Protein AF-A0AB38YU64-F1 (afdb_monomer_lite)

Sequence (392 aa):
MGTNISGMIFKCSSDQDDIENLVHKWIKDEDSFFDQQSTIRIEFLNNNLILIHNHEIFESAKNNPKLWEKLLLNLKESKWTVFFKCVDSFESFSYIIYQNRKEIRKVIQYQGSNLYQTGQPLNCEKSWLNFTIFYERESYTDGSYKTERYEIPDLNDESNPDIQYHKYYYIIEKSLSFYHHYLARALLVEVLQYHLGFDIIDSDYNTSQSLIINCEDIPNFKRTLKQAQEGCIKAQNQLASMYLNGLDVTQNMSLALFWYEKTASQNDPEGELNLGKLYLNGLGIEKNYELGLTWIKKSVKQNYPDAYFTLAELYEKGHIVQKDIQQALIFYKKAANLRHATSAYRLGQIFELGQGVILDLKLAKRFYHQAASNFSSEAKNRLDILDQLTNK

Radius of gyration: 29.4 Å; chains: 1; bounding box: 82×38×89 Å

InterPro domains:
  IPR006597 Sel1-like repeat [PF08238] (234-268)
  IPR006597 Sel1-like repeat [PF08238] (269-304)
  IPR006597 Sel1-like repeat [PF08238] (305-339)
  IPR006597 Sel1-like repeat [PF08238] (343-373)
  IPR006597 Sel1-like repeat [SM00671] (233-268)
  IPR006597 Sel1-like repeat [SM00671] (269-304)
  IPR006597 Sel1-like repeat [SM00671] (305-340)
  IPR006597 Sel1-like repeat [SM00671] (341-376)
  IPR011990 Tetratricopeptide-like helical domain superfamily [G3DSA:1.25.40.10] (96-392)
  IPR052945 Mitotic Progression Regulator [PTHR43628] (224-374)

Organism: NCBI:txid487316

Secondary structure (DSSP, 8-state):
----EEEEEEE----HHHHHHHHHHHHHHTTTTS-TT-EEEEEEETTTEEEEE-HHHHHHHHH-HHHHHHHGGGSSS-SEEEEEEE-SSTT-EEEEEEETTEEEEEEEEETTEE---S--------TT--EEEEEEEEEEETTEEEEEEEEES-SS-TT-TTGGG--EEEEEES-TTS-SHHHHHHHHHHIIIIIT-----GGG----EEEEEEGGGS--HHHHHHHHHTT-HHHHHHHHHHHHHTSSS---HHHHHHHHHHHHHTT-HHHHHHHHHHHHHTSSS---HHHHHHHHHHHHHTT-HHHHHHHHHHHHH-SSS---HHHHHHHHHHHHHTT-HHHHHHHHHHHHHTSSS---HHHHHHHHHHHHTTT-HHHHHHHHHHHHHH--

Foldseek 3Di:
DADKWWWKKWWALDDPVLVVVLVLVVCQVVVVQDDLQWKWKWFDFPNTMITITTDSVQVCCVVCVVVQLVSCVSGDPTQKMKTWIDDPDLWWIWMWIDGNSHTDATWGTDPPDTDDDDDDDDDDDPPPAQKWKKFWAWDDDPNDTDIDIDTDPDPPPPVPPCPVRRPDMDIGHPDPDDDDVVVVVVVVCCCCVVVVPDDDDPVRPPGPDMDMDRSNVRDDQVVLVVVVVVPNLVSLQVNLVCLCPVPNHPNDNVSNLVSLVSSVVVVNLSSLQVNLVCLCVVSVHHRDLVSSVVSLVSSVVVLDLVSLQVVLVCLCVCPSHHNDNVSSLVSLVSSLVVLNLVSLQVQLVCLCVVPVHPNDNPSSLVSLVSSVVSPDPVSVVVNVVSVVVVVD

Structure (mmCIF, N/CA/C/O backbone):
data_AF-A0AB38YU64-F1
#
_entry.id   AF-A0AB38YU64-F1
#
loop_
_atom_site.group_PDB
_atom_site.id
_atom_site.type_symbol
_atom_site.label_atom_id
_atom_site.label_alt_id
_atom_site.label_comp_id
_atom_site.label_asym_id
_atom_site.label_entity_id
_atom_site.label_seq_id
_atom_site.pdbx_PDB_ins_code
_atom_site.Cartn_x
_atom_site.Cartn_y
_atom_site.Cartn_z
_atom_site.occupancy
_atom_site.B_iso_or_equiv
_atom_site.auth_seq_id
_atom_site.auth_comp_id
_atom_site.auth_asym_id
_atom_site.auth_atom_id
_atom_site.pdbx_PDB_model_num
ATOM 1 N N . MET A 1 1 ? -19.018 -20.959 19.323 1.00 29.19 1 MET A N 1
ATOM 2 C CA . MET A 1 1 ? -18.429 -19.778 19.984 1.00 29.19 1 MET A CA 1
ATOM 3 C C . MET A 1 1 ? -18.920 -18.576 19.229 1.00 29.19 1 MET A C 1
ATOM 5 O O . MET A 1 1 ? -18.861 -18.584 18.007 1.00 29.19 1 MET A O 1
ATOM 9 N N . GLY A 1 2 ? -19.537 -17.661 19.950 1.00 41.84 2 GLY A N 1
ATOM 10 C CA . GLY A 1 2 ? -20.211 -16.533 19.358 1.00 41.84 2 GLY A CA 1
ATOM 11 C C . GLY A 1 2 ? -19.256 -15.466 18.821 1.00 41.84 2 GLY A C 1
ATOM 12 O O . GLY A 1 2 ? -18.227 -15.206 19.440 1.00 41.84 2 GLY A O 1
ATOM 13 N N . THR A 1 3 ? -19.551 -14.900 17.656 1.00 48.00 3 THR A N 1
ATOM 14 C CA . THR A 1 3 ? -18.742 -13.864 17.009 1.00 48.00 3 THR A CA 1
ATOM 15 C C . THR A 1 3 ? -19.154 -12.495 17.534 1.00 48.00 3 THR A C 1
ATOM 17 O O . THR A 1 3 ? -20.130 -11.931 17.054 1.00 48.00 3 THR A O 1
ATOM 20 N N . ASN A 1 4 ? -18.380 -11.932 18.464 1.00 57.22 4 ASN A N 1
ATOM 21 C CA . ASN A 1 4 ? -18.557 -10.544 18.897 1.00 57.22 4 ASN A CA 1
ATOM 22 C C . ASN A 1 4 ? -18.478 -9.602 17.685 1.00 57.22 4 ASN A C 1
ATOM 24 O O . ASN A 1 4 ? -17.424 -9.496 17.054 1.00 57.22 4 ASN A O 1
ATOM 28 N N . ILE A 1 5 ? -19.566 -8.896 17.372 1.00 63.56 5 ILE A N 1
ATOM 29 C CA . ILE A 1 5 ? -19.592 -7.908 16.288 1.00 63.56 5 ILE A CA 1
ATOM 30 C C . ILE A 1 5 ? -19.422 -6.528 16.905 1.00 63.56 5 ILE A C 1
ATOM 32 O O . ILE A 1 5 ? -20.223 -6.085 17.728 1.00 63.56 5 ILE A O 1
ATOM 36 N N . SER A 1 6 ? -18.364 -5.832 16.516 1.00 70.88 6 SER A N 1
ATOM 37 C CA . SER A 1 6 ? -18.098 -4.477 16.989 1.00 70.88 6 SER A CA 1
ATOM 38 C C . SER A 1 6 ? -17.387 -3.672 15.925 1.00 70.88 6 SER A C 1
ATOM 40 O O . SER A 1 6 ? -16.687 -4.226 15.074 1.00 70.88 6 SER A O 1
ATOM 42 N N . GLY A 1 7 ? -17.620 -2.370 15.948 1.00 76.25 7 GLY A N 1
ATOM 43 C CA . GLY A 1 7 ? -17.198 -1.528 14.857 1.00 76.25 7 GLY A CA 1
ATOM 44 C C . GLY A 1 7 ? -17.750 -0.120 14.918 1.00 76.25 7 GLY A C 1
ATOM 45 O O . GLY A 1 7 ? -18.212 0.365 15.953 1.00 76.25 7 GLY A O 1
ATOM 46 N N . MET A 1 8 ? -17.695 0.532 13.768 1.00 82.19 8 MET A N 1
ATOM 47 C CA . MET A 1 8 ? -18.127 1.901 13.569 1.00 82.19 8 MET A CA 1
ATOM 48 C C . MET A 1 8 ? -18.889 2.019 12.252 1.00 82.19 8 MET A C 1
ATOM 50 O O . MET A 1 8 ? -18.520 1.409 11.253 1.00 82.19 8 MET A O 1
ATOM 54 N N . ILE A 1 9 ? -19.932 2.840 12.244 1.00 77.56 9 ILE A N 1
ATOM 55 C CA . ILE A 1 9 ? -20.712 3.173 11.061 1.00 77.56 9 ILE A CA 1
ATOM 56 C C . ILE A 1 9 ? -20.852 4.682 10.896 1.00 77.56 9 ILE A C 1
ATOM 58 O O . ILE A 1 9 ? -21.092 5.419 11.856 1.00 77.56 9 ILE A O 1
ATOM 62 N N . PHE A 1 10 ? -20.703 5.148 9.661 1.00 76.69 10 PHE A N 1
ATOM 63 C CA . PHE A 1 10 ? -20.861 6.553 9.304 1.00 76.69 10 PHE A CA 1
ATOM 64 C C . PHE A 1 10 ? -21.194 6.706 7.821 1.00 76.69 10 PHE A C 1
ATOM 66 O O . PHE A 1 10 ? -20.956 5.810 7.012 1.00 76.69 10 PHE A O 1
ATOM 73 N N . LYS A 1 11 ? -21.744 7.866 7.460 1.00 74.31 11 LYS A N 1
ATOM 74 C CA . LYS A 1 11 ? -21.961 8.239 6.061 1.00 74.31 11 LYS A CA 1
ATOM 75 C C . LYS A 1 11 ? -20.756 9.013 5.538 1.00 74.31 11 LYS A C 1
ATOM 77 O O . LYS A 1 11 ? -20.285 9.926 6.213 1.00 74.31 11 LYS A O 1
ATOM 82 N N . CYS A 1 12 ? -20.294 8.692 4.339 1.00 71.88 12 CYS A N 1
ATOM 83 C CA . CYS A 1 12 ? -19.238 9.422 3.659 1.00 71.88 12 CYS A CA 1
ATOM 84 C C . CYS A 1 12 ? -19.420 9.352 2.142 1.00 71.88 12 CYS A C 1
ATOM 86 O O . CYS A 1 12 ? -19.792 8.313 1.616 1.00 71.88 12 CYS A O 1
ATOM 88 N N . SER A 1 13 ? -19.148 10.462 1.464 1.00 67.31 13 SER A N 1
ATOM 89 C CA . SER A 1 13 ? -19.133 10.589 -0.001 1.00 67.31 13 SER A CA 1
ATOM 90 C C . SER A 1 13 ? -17.726 10.459 -0.599 1.00 67.31 13 SER A C 1
ATOM 92 O O . SER A 1 13 ? -17.537 10.646 -1.799 1.00 67.31 13 SER A O 1
ATOM 94 N N . SER A 1 14 ? -16.732 10.180 0.247 1.00 67.44 14 SER A N 1
ATOM 95 C CA . SER A 1 14 ? -15.345 9.950 -0.147 1.00 67.44 14 SER A CA 1
ATOM 96 C C . SER A 1 14 ? -15.166 8.641 -0.914 1.00 67.44 14 SER A C 1
ATOM 98 O O . SER A 1 14 ? -15.923 7.687 -0.728 1.00 67.44 14 SER A O 1
ATOM 100 N N . ASP A 1 15 ? -14.128 8.599 -1.747 1.00 70.69 15 ASP A N 1
ATOM 101 C CA . ASP A 1 15 ? -13.685 7.373 -2.405 1.00 70.69 15 ASP A CA 1
ATOM 102 C C . ASP A 1 15 ? -13.043 6.383 -1.414 1.00 70.69 15 ASP A C 1
ATOM 104 O O . ASP A 1 15 ? -12.833 6.674 -0.235 1.00 70.69 15 ASP A O 1
ATOM 108 N N . GLN A 1 16 ? -12.767 5.168 -1.890 1.00 72.38 16 GLN A N 1
ATOM 109 C CA . GLN A 1 16 ? -12.184 4.104 -1.072 1.00 72.38 16 GLN A CA 1
ATOM 110 C C . GLN A 1 16 ? -10.813 4.499 -0.490 1.00 72.38 16 GLN A C 1
ATOM 112 O O . GLN A 1 16 ? -10.539 4.180 0.668 1.00 72.38 16 GLN A O 1
ATOM 117 N N . ASP A 1 17 ? -9.992 5.226 -1.253 1.00 72.12 17 ASP A N 1
ATOM 118 C CA . ASP A 1 17 ? -8.641 5.633 -0.852 1.00 72.12 17 ASP A CA 1
ATOM 119 C C . ASP A 1 17 ? -8.676 6.633 0.314 1.00 72.12 17 ASP A C 1
ATOM 121 O O . ASP A 1 17 ? -7.908 6.516 1.271 1.00 72.12 17 ASP A O 1
ATOM 125 N N . ASP A 1 18 ? -9.593 7.604 0.286 1.00 75.25 18 ASP A N 1
ATOM 126 C CA . ASP A 1 18 ? -9.829 8.543 1.389 1.00 75.25 18 ASP A CA 1
ATOM 127 C C . ASP A 1 18 ? -10.182 7.804 2.698 1.00 75.25 18 ASP A C 1
ATOM 129 O O . ASP A 1 18 ? -9.729 8.184 3.783 1.00 75.25 18 ASP A O 1
ATOM 133 N N . ILE A 1 19 ? -10.987 6.742 2.607 1.00 76.75 19 ILE A N 1
ATOM 134 C CA . ILE A 1 19 ? -11.449 5.953 3.759 1.00 76.75 19 ILE A CA 1
ATOM 135 C C . ILE A 1 19 ? -10.334 5.074 4.313 1.00 76.75 19 ILE A C 1
ATOM 137 O O . ILE A 1 19 ? -10.151 5.004 5.529 1.00 76.75 19 ILE A O 1
ATOM 141 N N . GLU A 1 20 ? -9.555 4.449 3.438 1.00 79.62 20 GLU A N 1
ATOM 142 C CA . GLU A 1 20 ? -8.371 3.697 3.833 1.00 79.62 20 GLU A CA 1
ATOM 143 C C . GLU A 1 20 ? -7.352 4.608 4.540 1.00 79.62 20 GLU A C 1
ATOM 145 O O . GLU A 1 20 ? -6.915 4.313 5.655 1.00 79.62 20 GLU A O 1
ATOM 150 N N . ASN A 1 21 ? -7.050 5.774 3.964 1.00 76.81 21 ASN A N 1
ATOM 151 C CA . ASN A 1 21 ? -6.154 6.766 4.565 1.00 76.81 21 ASN A CA 1
ATOM 152 C C . ASN A 1 21 ? -6.632 7.247 5.942 1.00 76.81 21 ASN A C 1
ATOM 154 O O . ASN A 1 21 ? -5.823 7.483 6.846 1.00 76.81 21 ASN A O 1
ATOM 158 N N . LEU A 1 22 ? -7.945 7.399 6.117 1.00 79.38 22 LEU A N 1
ATOM 159 C CA . LEU A 1 22 ? -8.536 7.770 7.396 1.00 79.38 22 LEU A CA 1
ATOM 160 C C . LEU A 1 22 ? -8.311 6.690 8.461 1.00 79.38 22 LEU A C 1
ATOM 162 O O . LEU A 1 22 ? -7.905 7.018 9.577 1.00 79.38 22 LEU A O 1
ATOM 166 N N . VAL A 1 23 ? -8.529 5.420 8.113 1.00 80.75 23 VAL A N 1
ATOM 167 C CA . VAL A 1 23 ? -8.309 4.283 9.018 1.00 80.75 23 VAL A CA 1
ATOM 168 C C . VAL A 1 23 ? -6.832 4.151 9.388 1.00 80.75 23 VAL A C 1
ATOM 170 O O . VAL A 1 23 ? -6.516 4.034 10.573 1.00 80.75 23 VAL A O 1
ATOM 173 N N . HIS A 1 24 ? -5.922 4.288 8.418 1.00 78.94 24 HIS A N 1
ATOM 174 C CA . HIS A 1 24 ? -4.475 4.325 8.673 1.00 78.94 24 HIS A CA 1
ATOM 175 C C . HIS A 1 24 ? -4.099 5.417 9.677 1.00 78.94 24 HIS A C 1
ATOM 177 O O . HIS A 1 24 ? -3.314 5.188 10.599 1.00 78.94 24 HIS A O 1
ATOM 183 N N . LYS A 1 25 ? -4.685 6.611 9.536 1.00 77.06 25 LYS A N 1
ATOM 184 C CA . LYS A 1 25 ? -4.447 7.727 10.457 1.00 77.06 25 LYS A CA 1
ATOM 185 C C . LYS A 1 25 ? -4.961 7.438 11.868 1.00 77.06 25 LYS A C 1
ATOM 187 O O . LYS A 1 25 ? -4.283 7.791 12.827 1.00 77.06 25 LYS A O 1
ATOM 192 N N . TRP A 1 26 ? -6.126 6.807 12.005 1.00 80.62 26 TRP A N 1
ATOM 193 C CA . TRP A 1 26 ? -6.668 6.434 13.316 1.00 80.62 26 TRP A CA 1
ATOM 194 C C . TRP A 1 26 ? -5.781 5.437 14.042 1.00 80.62 26 TRP A C 1
ATOM 196 O O . TRP A 1 26 ? -5.443 5.662 15.199 1.00 80.62 26 TRP A O 1
ATOM 206 N N . ILE A 1 27 ? -5.342 4.389 13.348 1.00 77.50 27 ILE A N 1
ATOM 207 C CA . ILE A 1 27 ? -4.483 3.359 13.943 1.00 77.50 27 ILE A CA 1
ATOM 208 C C . ILE A 1 27 ? -3.154 3.960 14.381 1.00 77.50 27 ILE A C 1
ATOM 210 O O . ILE A 1 27 ? -2.664 3.671 15.467 1.00 77.50 27 ILE A O 1
ATOM 214 N N . LYS A 1 28 ? -2.611 4.872 13.578 1.00 74.06 28 LYS A N 1
ATOM 215 C CA . LYS A 1 28 ? -1.401 5.611 13.922 1.00 74.06 28 LYS A CA 1
ATOM 216 C C . LYS A 1 28 ? -1.563 6.487 15.169 1.00 74.06 28 LYS A C 1
ATOM 218 O O . LYS A 1 28 ? -0.682 6.498 16.026 1.00 74.06 28 LYS A O 1
ATOM 223 N N . ASP A 1 29 ? -2.667 7.224 15.271 1.00 73.38 29 ASP A N 1
ATOM 224 C CA . ASP A 1 29 ? -2.931 8.108 16.412 1.00 73.38 29 ASP A CA 1
ATOM 225 C C . ASP A 1 29 ? -3.247 7.312 17.704 1.00 73.38 29 ASP A C 1
ATOM 227 O O . ASP A 1 29 ? -3.132 7.866 18.800 1.00 73.38 29 ASP A O 1
ATOM 231 N N . GLU A 1 30 ? -3.587 6.017 17.597 1.00 73.00 30 GLU A N 1
ATOM 232 C CA . GLU A 1 30 ? -4.004 5.142 18.708 1.00 73.00 30 GLU A CA 1
ATOM 233 C C . GLU A 1 30 ? -3.296 3.778 18.753 1.00 73.00 30 GLU A C 1
ATOM 235 O O . GLU A 1 30 ? -3.863 2.781 19.195 1.00 73.00 30 GLU A O 1
ATOM 240 N N . ASP A 1 31 ? -2.023 3.743 18.366 1.00 67.19 31 ASP A N 1
ATOM 241 C CA . ASP A 1 31 ? -1.197 2.531 18.249 1.00 67.19 31 ASP A CA 1
ATOM 242 C C . ASP A 1 31 ? -1.232 1.586 19.468 1.00 67.19 31 ASP A C 1
ATOM 244 O O . ASP A 1 31 ? -1.079 0.377 19.342 1.00 67.19 31 ASP A O 1
ATOM 248 N N . SER A 1 32 ? -1.475 2.107 20.673 1.00 66.56 32 SER A N 1
ATOM 249 C CA . SER A 1 32 ? -1.574 1.285 21.884 1.00 66.56 32 SER A CA 1
ATOM 250 C C . SER A 1 32 ? -2.837 0.418 21.973 1.00 66.56 32 SER A C 1
ATOM 252 O O . SER A 1 32 ? -2.884 -0.463 22.829 1.00 66.56 32 SER A O 1
ATOM 254 N N . PHE A 1 33 ? -3.872 0.705 21.178 1.00 65.81 33 PHE A N 1
ATOM 255 C CA . PHE A 1 33 ? -5.167 0.015 21.224 1.00 65.81 33 PHE A CA 1
ATOM 256 C C . PHE A 1 33 ? -5.323 -1.080 20.170 1.00 65.81 33 PHE A C 1
ATOM 258 O O . PHE A 1 33 ? -6.145 -1.969 20.374 1.00 65.81 33 PHE A O 1
ATOM 265 N N . PHE A 1 34 ? -4.556 -1.031 19.081 1.00 69.94 34 PHE A N 1
ATOM 266 C CA . PHE A 1 34 ? -4.676 -1.988 17.986 1.00 69.94 34 PHE A CA 1
ATOM 267 C C . PHE A 1 34 ? -3.695 -3.154 18.158 1.00 69.94 34 PHE A C 1
ATOM 269 O O . PHE A 1 34 ? -2.479 -2.957 18.172 1.00 69.94 34 PHE A O 1
ATOM 276 N N . ASP A 1 35 ? -4.210 -4.378 18.284 1.00 67.25 35 ASP A N 1
ATOM 277 C CA . ASP A 1 35 ? -3.406 -5.596 18.255 1.00 67.25 35 ASP A CA 1
ATOM 278 C C . ASP A 1 35 ? -2.810 -5.782 16.853 1.00 67.25 35 ASP A C 1
ATOM 280 O O . ASP A 1 35 ? -3.415 -5.507 15.815 1.00 67.25 35 ASP A O 1
ATOM 284 N N . GLN A 1 36 ? -1.586 -6.291 16.816 1.00 60.56 36 GLN A N 1
ATOM 285 C CA . GLN A 1 36 ? -0.820 -6.518 15.600 1.00 60.56 36 GLN A CA 1
ATOM 286 C C . GLN A 1 36 ? -1.468 -7.565 14.692 1.00 60.56 36 GLN A C 1
ATOM 288 O O . GLN A 1 36 ? -1.212 -7.548 13.493 1.00 60.56 36 GLN A O 1
ATOM 293 N N . GLN A 1 37 ? -2.280 -8.464 15.255 1.00 66.81 37 GLN A N 1
ATOM 294 C CA . GLN A 1 37 ? -3.024 -9.483 14.508 1.00 66.81 37 GLN A CA 1
ATOM 295 C C . GLN A 1 37 ? -4.446 -9.040 14.142 1.00 66.81 37 GLN A C 1
ATOM 297 O O . GLN A 1 37 ? -5.177 -9.797 13.498 1.00 66.81 37 GLN A O 1
ATOM 302 N N . SER A 1 38 ? -4.855 -7.836 14.546 1.00 75.88 38 SER A N 1
ATOM 303 C CA . SER A 1 38 ? -6.195 -7.351 14.263 1.00 75.88 38 SER A CA 1
ATOM 304 C C . SER A 1 38 ? -6.370 -7.035 12.786 1.00 75.88 38 SER A C 1
ATOM 306 O O . SER A 1 38 ? -5.497 -6.496 12.102 1.00 75.88 38 SER A O 1
ATOM 308 N N . THR A 1 39 ? -7.550 -7.392 12.296 1.00 80.00 39 THR A N 1
ATOM 309 C CA . THR A 1 39 ? -7.999 -7.079 10.946 1.00 80.00 39 THR A CA 1
ATOM 310 C C . THR A 1 39 ? -9.147 -6.091 11.041 1.00 80.00 39 THR A C 1
ATOM 312 O O . THR A 1 39 ? -9.986 -6.159 11.944 1.00 80.00 39 THR A O 1
ATOM 315 N N . ILE A 1 40 ? -9.160 -5.138 10.118 1.00 82.88 40 ILE A N 1
ATOM 316 C CA . ILE A 1 40 ? -10.224 -4.158 9.976 1.00 82.88 40 ILE A CA 1
ATOM 317 C C . ILE A 1 40 ? -10.918 -4.434 8.659 1.00 82.88 40 ILE A C 1
ATOM 319 O O . ILE A 1 40 ? -10.332 -4.286 7.589 1.00 82.88 40 ILE A O 1
ATOM 323 N N . ARG A 1 41 ? -12.182 -4.839 8.735 1.00 81.69 41 ARG A N 1
ATOM 324 C CA . ARG A 1 41 ? -13.006 -5.063 7.548 1.00 81.69 41 ARG A CA 1
ATOM 325 C C . ARG A 1 41 ? -13.901 -3.855 7.323 1.00 81.69 41 ARG A C 1
ATOM 327 O O . ARG A 1 41 ? -14.679 -3.501 8.198 1.00 81.69 41 ARG A O 1
ATOM 334 N N . ILE A 1 42 ? -13.816 -3.255 6.147 1.00 82.94 42 ILE A N 1
ATOM 335 C CA . ILE A 1 42 ? -14.622 -2.112 5.721 1.00 82.94 42 ILE A CA 1
ATOM 336 C C . ILE A 1 42 ? -15.621 -2.597 4.675 1.00 82.94 42 ILE A C 1
ATOM 338 O O . ILE A 1 42 ? -15.242 -3.242 3.701 1.00 82.94 42 ILE A O 1
ATOM 342 N N . GLU A 1 43 ? -16.897 -2.293 4.862 1.00 76.75 43 GLU A N 1
ATOM 343 C CA . GLU A 1 43 ? -17.980 -2.616 3.939 1.00 76.75 43 GLU A CA 1
ATOM 344 C C . GLU A 1 43 ? -18.643 -1.333 3.449 1.00 76.75 43 GLU A C 1
ATOM 346 O O . GLU A 1 43 ? -18.968 -0.443 4.240 1.00 76.75 43 GLU A O 1
ATOM 351 N N . PHE A 1 44 ? -18.853 -1.257 2.136 1.00 74.62 44 PHE A N 1
ATOM 352 C CA . PHE A 1 44 ? -19.483 -0.117 1.482 1.00 74.62 44 PHE A CA 1
ATOM 353 C C . PHE A 1 44 ? -20.935 -0.474 1.143 1.00 74.62 44 PHE A C 1
ATOM 355 O O . PHE A 1 44 ? -21.202 -1.358 0.326 1.00 74.62 44 PHE A O 1
ATOM 362 N N . LEU A 1 45 ? -21.876 0.207 1.796 1.00 67.19 45 LEU A N 1
ATOM 363 C CA . LEU A 1 45 ? -23.321 0.034 1.656 1.00 67.19 45 LEU A CA 1
ATOM 364 C C . LEU A 1 45 ? -23.906 1.214 0.856 1.00 67.19 45 LEU A C 1
ATOM 366 O O . LEU A 1 45 ? -23.677 2.381 1.187 1.00 67.19 45 LEU A O 1
ATOM 370 N N . ASN A 1 46 ? -24.661 0.917 -0.209 1.00 61.78 46 ASN A N 1
ATOM 371 C CA . ASN A 1 46 ? -25.390 1.886 -1.047 1.00 61.78 46 ASN A CA 1
ATOM 372 C C . ASN A 1 46 ? -24.608 3.169 -1.410 1.00 61.78 46 ASN A C 1
ATOM 374 O O . ASN A 1 46 ? -25.131 4.284 -1.337 1.00 61.78 46 ASN A O 1
ATOM 378 N N . ASN A 1 47 ? -23.343 2.997 -1.809 1.00 56.03 47 ASN A N 1
ATOM 379 C CA . ASN A 1 47 ? -22.406 4.018 -2.302 1.00 56.03 47 ASN A CA 1
ATOM 380 C C . ASN A 1 47 ? -22.053 5.179 -1.357 1.00 56.03 47 ASN A C 1
ATOM 382 O O . ASN A 1 47 ? -21.290 6.038 -1.777 1.00 56.03 47 ASN A O 1
ATOM 386 N N . ASN A 1 48 ? -22.557 5.235 -0.118 1.00 69.69 48 ASN A N 1
ATOM 387 C CA . ASN A 1 48 ? -22.220 6.323 0.816 1.00 69.69 48 ASN A CA 1
ATOM 388 C C . ASN A 1 48 ? -22.223 5.927 2.302 1.00 69.69 48 ASN A C 1
ATOM 390 O O . ASN A 1 48 ? -21.890 6.753 3.149 1.00 69.69 48 ASN A O 1
ATOM 394 N N . LEU A 1 49 ? -22.664 4.724 2.669 1.00 70.62 49 LEU A N 1
ATOM 395 C CA . LEU A 1 49 ? -22.677 4.270 4.058 1.00 70.62 49 LEU A CA 1
ATOM 396 C C . LEU A 1 49 ? -21.517 3.297 4.262 1.00 70.62 49 LEU A C 1
ATOM 398 O O . LEU A 1 49 ? -21.353 2.354 3.494 1.00 70.62 49 LEU A O 1
ATOM 402 N N . ILE A 1 50 ? -20.698 3.542 5.278 1.00 76.56 50 ILE A N 1
ATOM 403 C CA . ILE A 1 50 ? -19.465 2.795 5.515 1.00 76.56 50 ILE A CA 1
ATOM 404 C C . ILE A 1 50 ? -19.568 2.110 6.861 1.00 76.56 50 ILE A C 1
ATOM 406 O O . ILE A 1 50 ? -19.799 2.765 7.879 1.00 76.56 50 ILE A O 1
ATOM 410 N N . LEU A 1 51 ? -19.375 0.795 6.852 1.00 74.88 51 LEU A N 1
ATOM 411 C CA . LEU A 1 51 ? -19.354 -0.041 8.039 1.00 74.88 51 LEU A CA 1
ATOM 412 C C . LEU A 1 51 ? -17.946 -0.597 8.239 1.00 74.88 51 LEU A C 1
ATOM 414 O O . LEU A 1 51 ? -17.426 -1.309 7.389 1.00 74.88 51 LEU A O 1
ATOM 418 N N . ILE A 1 52 ? -17.329 -0.271 9.366 1.00 79.12 52 ILE A N 1
ATOM 419 C CA . ILE A 1 52 ? -15.995 -0.732 9.738 1.00 79.12 52 ILE A CA 1
ATOM 420 C C . ILE A 1 52 ? -16.131 -1.713 10.892 1.00 79.12 52 ILE A C 1
ATOM 422 O O . ILE A 1 52 ? -16.547 -1.328 11.978 1.00 79.12 52 ILE A O 1
ATOM 426 N N . HIS A 1 53 ? -15.757 -2.966 10.670 1.00 78.38 53 HIS A N 1
ATOM 427 C CA . HIS A 1 53 ? -15.731 -4.027 11.669 1.00 78.38 53 HIS A CA 1
ATOM 428 C C . HIS A 1 53 ? -14.336 -4.114 12.284 1.00 78.38 53 HIS A C 1
ATOM 430 O O . HIS A 1 53 ? -13.393 -4.559 11.627 1.00 78.38 53 HIS A O 1
ATOM 436 N N . ASN A 1 54 ? -14.214 -3.680 13.537 1.00 81.75 54 ASN A N 1
ATOM 437 C CA . ASN A 1 54 ? -13.032 -3.861 14.372 1.00 81.75 54 ASN A CA 1
ATOM 438 C C . ASN A 1 54 ? -13.386 -3.553 15.838 1.00 81.75 54 ASN A C 1
ATOM 440 O O . ASN A 1 54 ? -13.997 -2.527 16.150 1.00 81.75 54 ASN A O 1
ATOM 444 N N . HIS A 1 55 ? -12.993 -4.451 16.740 1.00 78.69 55 HIS A N 1
ATOM 445 C CA . HIS A 1 55 ? -13.328 -4.339 18.157 1.00 78.69 55 HIS A CA 1
ATOM 446 C C . HIS A 1 55 ? -12.601 -3.194 18.869 1.00 78.69 55 HIS A C 1
ATOM 448 O O . HIS A 1 55 ? -13.171 -2.524 19.734 1.00 78.69 55 HIS A O 1
ATOM 454 N N . GLU A 1 56 ? -11.359 -2.948 18.478 1.00 82.12 56 GLU A N 1
ATOM 455 C CA . GLU A 1 56 ? -10.462 -1.993 19.124 1.00 82.12 56 GLU A CA 1
ATOM 456 C C . GLU A 1 56 ? -10.875 -0.556 18.830 1.00 82.12 56 GLU A C 1
ATOM 458 O O . GLU A 1 56 ? -10.808 0.274 19.727 1.00 82.12 56 GLU A O 1
ATOM 463 N N . ILE A 1 57 ? -11.416 -0.279 17.638 1.00 81.81 57 ILE A N 1
ATOM 464 C CA . ILE A 1 57 ? -12.036 1.011 17.299 1.00 81.81 57 ILE A CA 1
ATOM 465 C C . ILE A 1 57 ? -13.131 1.366 18.309 1.00 81.81 57 ILE A C 1
ATOM 467 O O . ILE A 1 57 ? -13.187 2.494 18.798 1.00 81.81 57 ILE A O 1
ATOM 471 N N . PHE A 1 58 ? -14.000 0.408 18.650 1.00 79.69 58 PHE A N 1
ATOM 472 C CA . PHE A 1 58 ? -15.067 0.649 19.617 1.00 79.69 58 PHE A CA 1
ATOM 473 C C . PHE A 1 58 ? -14.518 0.906 21.026 1.00 79.69 58 PHE A C 1
ATOM 475 O O . PHE A 1 58 ? -14.904 1.884 21.671 1.00 79.69 58 PHE A O 1
ATOM 482 N N . GLU A 1 59 ? -13.633 0.034 21.523 1.00 79.69 59 GLU A N 1
ATOM 483 C CA . GLU A 1 59 ? -13.059 0.201 22.866 1.00 79.69 59 GLU A CA 1
ATOM 484 C C . GLU A 1 59 ? -12.230 1.482 22.960 1.00 79.69 59 GLU A C 1
ATOM 486 O O . GLU A 1 59 ? -12.265 2.175 23.975 1.00 79.69 59 GLU A O 1
ATOM 491 N N . SER A 1 60 ? -11.549 1.848 21.883 1.00 83.81 60 SER A N 1
ATOM 492 C CA . SER A 1 60 ? -10.837 3.104 21.787 1.00 83.81 60 SER A CA 1
ATOM 493 C C . SER A 1 60 ? -11.781 4.313 21.882 1.00 83.81 60 SER A C 1
ATOM 495 O O . SER A 1 60 ? -11.605 5.167 22.756 1.00 83.81 60 SER A O 1
ATOM 497 N N . ALA A 1 61 ? -12.843 4.358 21.069 1.00 80.62 61 ALA A N 1
ATOM 498 C CA . ALA A 1 61 ? -13.835 5.438 21.104 1.00 80.62 61 ALA A CA 1
ATOM 499 C C . ALA A 1 61 ? -14.491 5.594 22.475 1.00 80.62 61 ALA A C 1
ATOM 501 O O . ALA A 1 61 ? -14.718 6.705 22.961 1.00 80.62 61 ALA A O 1
ATOM 502 N N . LYS A 1 62 ? -14.733 4.467 23.141 1.00 79.19 62 LYS A N 1
ATOM 503 C CA . LYS A 1 62 ? -15.235 4.420 24.510 1.00 79.19 62 LYS A CA 1
ATOM 504 C C . LYS A 1 62 ? -14.257 5.021 25.521 1.00 79.19 62 LYS A C 1
ATOM 506 O O . LYS A 1 62 ? -14.704 5.752 26.407 1.00 79.19 62 LYS A O 1
ATOM 511 N N . ASN A 1 63 ? -12.964 4.727 25.400 1.00 80.25 63 ASN A N 1
ATOM 512 C CA . ASN A 1 63 ? -11.946 5.135 26.370 1.00 80.25 63 ASN A CA 1
ATOM 513 C C . ASN A 1 63 ? -11.398 6.554 26.119 1.00 80.25 63 ASN A C 1
ATOM 515 O O . ASN A 1 63 ? -11.059 7.247 27.077 1.00 80.25 63 ASN A O 1
ATOM 519 N N . ASN A 1 64 ? -11.375 7.020 24.864 1.00 82.94 64 ASN A N 1
ATOM 520 C CA . ASN A 1 64 ? -10.767 8.290 24.451 1.00 82.94 64 ASN A CA 1
ATOM 521 C C . ASN A 1 64 ? -11.731 9.210 23.670 1.00 82.94 64 ASN A C 1
ATOM 523 O O . ASN A 1 64 ? -11.409 9.650 22.561 1.00 82.94 64 ASN A O 1
ATOM 527 N N . PRO A 1 65 ? -12.891 9.603 24.227 1.00 80.94 65 PRO A N 1
ATOM 528 C CA . PRO A 1 65 ? -13.914 10.309 23.458 1.00 80.94 65 PRO A CA 1
ATOM 529 C C . PRO A 1 65 ? -13.435 11.641 22.858 1.00 80.94 65 PRO A C 1
ATOM 531 O O . PRO A 1 65 ? -13.797 11.964 21.731 1.00 80.94 65 PRO A O 1
ATOM 534 N N . LYS A 1 66 ? -12.557 12.384 23.553 1.00 82.56 66 LYS A N 1
ATOM 535 C CA . LYS A 1 66 ? -11.965 13.645 23.057 1.00 82.56 66 LYS A CA 1
ATOM 536 C C . LYS A 1 66 ? -11.042 13.454 21.852 1.00 82.56 66 LYS A C 1
ATOM 538 O O . LYS A 1 66 ? -10.950 14.339 21.003 1.00 82.56 66 LYS A O 1
ATOM 543 N N . LEU A 1 67 ? -10.321 12.333 21.797 1.00 83.50 67 LEU A N 1
ATOM 544 C CA . LEU A 1 67 ? -9.476 12.016 20.649 1.00 83.50 67 LEU A CA 1
ATOM 545 C C . LEU A 1 67 ? -10.358 11.735 19.435 1.00 83.50 67 LEU A C 1
ATOM 547 O O . LEU A 1 67 ? -10.127 12.308 18.374 1.00 83.50 67 LEU A O 1
ATOM 551 N N . TRP A 1 68 ? -11.437 10.977 19.624 1.00 84.44 68 TRP A N 1
ATOM 552 C CA . TRP A 1 68 ? -12.404 10.706 18.568 1.00 84.44 68 TRP A CA 1
ATOM 553 C C . TRP A 1 68 ? -13.146 11.957 18.091 1.00 84.44 68 TRP A C 1
ATOM 555 O O . TRP A 1 68 ? -13.270 12.143 16.885 1.00 84.44 68 TRP A O 1
ATOM 565 N N . GLU A 1 69 ? -13.506 12.902 18.967 1.00 83.88 69 GLU A N 1
ATOM 566 C CA . GLU A 1 69 ? -14.013 14.220 18.530 1.00 83.88 69 GLU A CA 1
ATOM 567 C C . GLU A 1 69 ? -13.054 14.916 17.544 1.00 83.88 69 GLU A C 1
ATOM 569 O O . GLU A 1 69 ? -13.490 15.473 16.533 1.00 83.88 69 GLU A O 1
ATOM 574 N N . LYS A 1 70 ? -11.737 14.844 17.791 1.00 84.31 70 LYS A N 1
ATOM 575 C CA . LYS A 1 70 ? -10.707 15.398 16.896 1.00 84.31 70 LYS A CA 1
ATOM 576 C C . LYS A 1 70 ? -10.547 14.571 15.619 1.00 84.31 70 LYS A C 1
ATOM 578 O O . LYS A 1 70 ? -10.436 15.138 14.535 1.00 84.31 70 LYS A O 1
ATOM 583 N N . LEU A 1 71 ? -10.510 13.248 15.729 1.00 82.75 71 LEU A N 1
ATOM 584 C CA . LEU A 1 71 ? -10.319 12.337 14.601 1.00 82.75 71 LEU A CA 1
ATOM 585 C C . LEU A 1 71 ? -11.473 12.418 13.592 1.00 82.75 71 LEU A C 1
ATOM 587 O O . LEU A 1 71 ? -11.227 12.443 12.384 1.00 82.75 71 LEU A O 1
ATOM 591 N N . LEU A 1 72 ? -12.707 12.565 14.082 1.00 82.25 72 LEU A N 1
ATOM 592 C CA . LEU A 1 72 ? -13.917 12.730 13.273 1.00 82.25 72 LEU A CA 1
ATOM 593 C C . LEU A 1 72 ? -13.969 14.079 12.527 1.00 82.25 72 LEU A C 1
ATOM 595 O O . LEU A 1 72 ? -14.744 14.217 11.582 1.00 82.25 72 LEU A O 1
ATOM 599 N N . LEU A 1 73 ? -13.127 15.072 12.869 1.00 81.31 73 LEU A N 1
ATOM 600 C CA . LEU A 1 73 ? -12.986 16.303 12.067 1.00 81.31 73 LEU A CA 1
ATOM 601 C C . LEU A 1 73 ? -12.511 16.021 10.636 1.00 81.31 73 LEU A C 1
ATOM 603 O O . LEU A 1 73 ? -12.815 16.807 9.739 1.00 81.31 73 LEU A O 1
ATOM 607 N N . ASN A 1 74 ? -11.780 14.920 10.436 1.00 75.25 74 ASN A N 1
ATOM 608 C CA . ASN A 1 74 ? -11.218 14.547 9.139 1.00 75.25 74 ASN A CA 1
ATOM 609 C C . ASN A 1 74 ? -12.245 13.880 8.210 1.00 75.25 74 ASN A C 1
ATOM 611 O O . ASN A 1 74 ? -11.976 13.753 7.020 1.00 75.25 74 ASN A O 1
ATOM 615 N N . LEU A 1 75 ? -13.413 13.472 8.721 1.00 73.94 75 LEU A N 1
ATOM 616 C CA . LEU A 1 75 ? -14.477 12.913 7.891 1.00 73.94 75 LEU A CA 1
ATOM 617 C C . LEU A 1 75 ? -15.115 14.007 7.027 1.00 73.94 75 LEU A C 1
ATOM 619 O O . LEU A 1 75 ? -15.642 15.001 7.549 1.00 73.94 75 LEU A O 1
ATOM 623 N N . LYS A 1 76 ? -15.108 13.799 5.704 1.00 67.25 76 LYS A N 1
ATOM 624 C CA . LYS A 1 76 ? -15.882 14.610 4.758 1.00 67.25 76 LYS A CA 1
ATOM 625 C C . LYS A 1 76 ? -17.369 14.281 4.925 1.00 67.25 76 LYS A C 1
ATOM 627 O O . LYS A 1 76 ? -17.763 13.119 4.913 1.00 67.25 76 LYS A O 1
ATOM 632 N N . GLU A 1 77 ? -18.176 15.322 5.135 1.00 65.56 77 GLU A N 1
ATOM 633 C CA . GLU A 1 77 ? -19.654 15.311 5.124 1.00 65.56 77 GLU A CA 1
ATOM 634 C C . GLU A 1 77 ? -20.385 14.466 6.182 1.00 65.56 77 GLU A C 1
ATOM 636 O O . GLU A 1 77 ? -21.612 14.538 6.290 1.00 65.56 77 GLU A O 1
ATOM 641 N N . SER A 1 78 ? -19.668 13.729 7.029 1.00 65.69 78 SER A N 1
ATOM 642 C CA . SER A 1 78 ? -20.300 12.951 8.089 1.00 65.69 78 SER A CA 1
ATOM 643 C C . SER A 1 78 ? -20.789 13.851 9.226 1.00 65.69 78 SER A C 1
ATOM 645 O O . SER A 1 78 ? -20.027 14.285 10.095 1.00 65.69 78 SER A O 1
ATOM 647 N N . LYS A 1 79 ? -22.096 14.132 9.239 1.00 68.00 79 LYS A N 1
ATOM 648 C CA . LYS A 1 79 ? -22.770 14.765 10.383 1.00 68.00 79 LYS A CA 1
ATOM 649 C C . LYS A 1 79 ? -22.819 13.825 11.592 1.00 68.00 79 LYS A C 1
ATOM 651 O O . LYS A 1 79 ? -22.965 14.298 12.719 1.00 68.00 79 LYS A O 1
ATOM 656 N N . TRP A 1 80 ? -22.693 12.520 11.364 1.00 70.81 80 TRP A N 1
ATOM 657 C CA . TRP A 1 80 ? -22.997 11.512 12.360 1.00 70.81 80 TRP A CA 1
ATOM 658 C C . TRP A 1 80 ? -22.111 10.275 12.276 1.00 70.81 80 TRP A C 1
ATOM 660 O O . TRP A 1 80 ? -21.853 9.746 11.197 1.00 70.81 80 TRP A O 1
ATOM 670 N N . THR A 1 81 ? -21.693 9.763 13.426 1.00 77.69 81 THR A N 1
ATOM 671 C CA . THR A 1 81 ? -20.884 8.543 13.516 1.00 77.69 81 THR A CA 1
ATOM 672 C C . THR A 1 81 ? -21.325 7.725 14.713 1.00 77.69 81 THR A C 1
ATOM 674 O O . THR A 1 81 ? -21.543 8.286 15.787 1.00 77.69 81 THR A O 1
ATOM 677 N N . VAL A 1 82 ? -21.470 6.414 14.529 1.00 73.56 82 VAL A N 1
ATOM 678 C CA . VAL A 1 82 ? -21.880 5.501 15.595 1.00 73.56 82 VAL A CA 1
ATOM 679 C C . VAL A 1 82 ? -20.857 4.401 15.775 1.00 73.56 82 VAL A C 1
ATOM 681 O O . VAL A 1 82 ? -20.510 3.709 14.828 1.00 73.56 82 VAL A O 1
ATOM 684 N N . PHE A 1 83 ? -20.415 4.223 17.010 1.00 75.94 83 PHE A N 1
ATOM 685 C CA . PHE A 1 83 ? -19.584 3.107 17.442 1.00 75.94 83 PHE A CA 1
ATOM 686 C C . PHE A 1 83 ? -20.482 2.102 18.142 1.00 75.94 83 PHE A C 1
ATOM 688 O O . PHE A 1 83 ? -21.316 2.504 18.951 1.00 75.94 83 PHE A O 1
ATOM 695 N N . PHE A 1 84 ? -20.326 0.813 17.865 1.00 72.12 84 PHE A N 1
ATOM 696 C CA . PHE A 1 84 ? -21.143 -0.226 18.483 1.00 72.12 84 PHE A CA 1
ATOM 697 C C . PHE A 1 84 ? -20.329 -1.470 18.842 1.00 72.12 84 PHE A C 1
ATOM 699 O O . PHE A 1 84 ? -19.325 -1.797 18.209 1.00 72.12 84 PHE A O 1
ATOM 706 N N . LYS A 1 85 ? -20.801 -2.190 19.857 1.00 69.00 85 LYS A N 1
ATOM 707 C CA . LYS A 1 85 ? -20.329 -3.512 20.257 1.00 69.00 85 LYS A CA 1
ATOM 708 C C . LYS A 1 85 ? -21.512 -4.362 20.692 1.00 69.00 85 LYS A C 1
ATOM 710 O O . LYS A 1 85 ? -22.244 -3.994 21.609 1.00 69.00 85 LYS A O 1
ATOM 715 N N . CYS A 1 86 ? -21.635 -5.516 20.055 1.00 63.44 86 CYS A N 1
ATOM 716 C CA . CYS A 1 86 ? -22.573 -6.578 20.375 1.00 63.44 86 CYS A CA 1
ATOM 717 C C . CYS A 1 86 ? -21.762 -7.803 20.805 1.00 63.44 86 CYS A C 1
ATOM 719 O O . CYS A 1 86 ? -20.859 -8.236 20.086 1.00 63.44 86 CYS A O 1
ATOM 721 N N . VAL A 1 87 ? -22.048 -8.323 21.995 1.00 57.62 87 VAL A N 1
ATOM 722 C CA . VAL A 1 87 ? -21.419 -9.539 22.517 1.00 57.62 87 VAL A CA 1
ATOM 723 C C . VAL A 1 87 ? -22.456 -10.652 22.473 1.00 57.62 87 VAL A C 1
ATOM 725 O O . VAL A 1 87 ? -23.611 -10.416 22.814 1.00 57.62 87 VAL A O 1
ATOM 728 N N . ASP A 1 88 ? -22.039 -11.864 22.110 1.00 52.72 88 ASP A N 1
ATOM 729 C CA . ASP A 1 88 ? -22.909 -13.047 21.959 1.00 52.72 88 ASP A CA 1
ATOM 730 C C . ASP A 1 88 ? -23.446 -13.611 23.294 1.00 52.72 88 ASP A C 1
ATOM 732 O O . ASP A 1 88 ? -23.781 -14.790 23.418 1.00 52.72 88 ASP A O 1
ATOM 736 N N . SER A 1 89 ? -23.528 -12.778 24.331 1.00 49.94 89 SER A N 1
ATOM 737 C CA . SER A 1 89 ? -24.275 -13.066 25.546 1.00 49.94 89 SER A CA 1
ATOM 738 C C . SER A 1 89 ? -25.589 -12.297 25.479 1.00 49.94 89 SER A C 1
ATOM 740 O O . SER A 1 89 ? -25.599 -11.109 25.166 1.00 49.94 89 SER A O 1
ATOM 742 N N . PHE A 1 90 ? -26.694 -12.973 25.798 1.00 46.22 90 PHE A N 1
ATOM 743 C CA . PHE A 1 90 ? -28.085 -12.494 25.743 1.00 46.22 90 PHE A CA 1
ATOM 744 C C . PHE A 1 90 ? -28.385 -11.153 26.460 1.00 46.22 90 PHE A C 1
ATOM 746 O O . PHE A 1 90 ? -29.536 -10.739 26.528 1.00 46.22 90 PHE A O 1
ATOM 753 N N . GLU A 1 91 ? -27.385 -10.473 27.023 1.00 49.41 91 GLU A N 1
ATOM 754 C CA . GLU A 1 91 ? -27.553 -9.388 27.984 1.00 49.41 91 GLU A CA 1
ATOM 755 C C . GLU A 1 91 ? -26.572 -8.217 27.826 1.00 49.41 91 GLU A C 1
ATOM 757 O O . GLU A 1 91 ? -26.623 -7.317 28.663 1.00 49.41 91 GLU A O 1
ATOM 762 N N . SER A 1 92 ? -25.677 -8.179 26.824 1.00 55.50 92 SER A N 1
ATOM 763 C CA . SER A 1 92 ? -24.698 -7.078 26.729 1.00 55.50 92 SER A CA 1
ATOM 764 C C . SER A 1 92 ? -24.514 -6.490 25.330 1.00 55.50 92 SER A C 1
ATOM 766 O O . SER A 1 92 ? -24.028 -7.128 24.397 1.00 55.50 92 SER A O 1
ATOM 768 N N . PHE A 1 93 ? -24.865 -5.210 25.212 1.00 62.06 93 PHE A N 1
ATOM 769 C CA . PHE A 1 93 ? -24.574 -4.378 24.052 1.00 62.06 93 PHE A CA 1
ATOM 770 C C . PHE A 1 93 ? -24.104 -3.000 24.502 1.00 62.06 93 PHE A C 1
ATOM 772 O O . PHE A 1 93 ? -24.354 -2.547 25.620 1.00 62.06 93 PHE A O 1
ATOM 779 N N . SER A 1 94 ? -23.398 -2.309 23.622 1.00 66.06 94 SER A N 1
ATOM 780 C CA . SER A 1 94 ? -22.978 -0.941 23.889 1.00 66.06 94 SER A CA 1
ATOM 781 C C . SER A 1 94 ? -22.826 -0.159 22.599 1.00 66.06 94 SER A C 1
ATOM 783 O O . SER A 1 94 ? -22.454 -0.720 21.569 1.00 66.06 94 SER A O 1
ATOM 785 N N . TYR A 1 95 ? -23.137 1.131 22.647 1.00 70.75 95 TYR A N 1
ATOM 786 C CA . TYR A 1 95 ? -22.961 2.025 21.512 1.00 70.75 95 TYR A CA 1
ATOM 787 C C . TYR A 1 95 ? -22.681 3.463 21.943 1.00 70.75 95 TYR A C 1
ATOM 789 O O . TYR A 1 95 ? -23.005 3.878 23.057 1.00 70.75 95 TYR A O 1
ATOM 797 N N . ILE A 1 96 ? -22.081 4.232 21.039 1.00 66.94 96 ILE A N 1
ATOM 798 C CA . ILE A 1 96 ? -21.750 5.647 21.216 1.00 66.94 96 ILE A CA 1
ATOM 799 C C . ILE A 1 96 ? -22.141 6.389 19.942 1.00 66.94 96 ILE A C 1
ATOM 801 O O . ILE A 1 96 ? -21.772 5.959 18.853 1.00 66.94 96 ILE A O 1
ATOM 805 N N . ILE A 1 97 ? -22.870 7.498 20.070 1.00 71.12 97 ILE A N 1
ATOM 806 C CA . ILE A 1 97 ? -23.320 8.333 18.953 1.00 71.12 97 ILE A CA 1
ATOM 807 C C . ILE A 1 97 ? -22.635 9.692 19.029 1.00 71.12 97 ILE A C 1
ATOM 809 O O . ILE A 1 97 ? -22.740 10.407 20.030 1.00 71.12 97 ILE A O 1
ATOM 813 N N . TYR A 1 98 ? -22.006 10.068 17.923 1.00 72.44 98 TYR A N 1
ATOM 814 C CA . TYR A 1 98 ? -21.473 11.397 17.682 1.00 72.44 98 TYR A CA 1
ATOM 815 C C . TYR A 1 98 ? -22.357 12.143 16.685 1.00 72.44 98 TYR A C 1
ATOM 817 O O . TYR A 1 98 ? -22.625 11.630 15.600 1.00 72.44 98 TYR A O 1
ATOM 825 N N . GLN A 1 99 ? -22.760 13.371 17.026 1.00 75.50 99 GLN A N 1
ATOM 826 C CA . GLN A 1 99 ? -23.444 14.308 16.130 1.00 75.50 99 GLN A CA 1
ATOM 827 C C . GLN A 1 99 ? -22.640 15.595 16.022 1.00 75.50 99 GLN A C 1
ATOM 829 O O . GLN A 1 99 ? -22.224 16.159 17.032 1.00 75.50 99 GLN A O 1
ATOM 834 N N . ASN A 1 100 ? -22.435 16.092 14.801 1.00 77.75 100 ASN A N 1
ATOM 835 C CA . ASN A 1 100 ? -21.595 17.262 14.541 1.00 77.75 100 ASN A CA 1
ATOM 836 C C . ASN A 1 100 ? -20.235 17.146 15.257 1.00 77.75 100 ASN A C 1
ATOM 838 O O . ASN A 1 100 ? -19.705 18.138 15.759 1.00 77.75 100 ASN A O 1
ATOM 842 N N . ARG A 1 101 ? -19.691 15.918 15.306 1.00 81.62 101 ARG A N 1
ATOM 843 C CA . ARG A 1 101 ? -18.384 15.582 15.895 1.00 81.62 101 ARG A CA 1
ATOM 844 C C . ARG A 1 101 ? -18.299 15.771 17.413 1.00 81.62 101 ARG A C 1
ATOM 846 O O . ARG A 1 101 ? -17.203 15.883 17.947 1.00 81.62 101 ARG A O 1
ATOM 853 N N . LYS A 1 102 ? -19.441 15.787 18.099 1.00 76.88 102 LYS A N 1
ATOM 854 C CA . LYS A 1 102 ? -19.535 15.754 19.561 1.00 76.88 102 LYS A CA 1
ATOM 855 C C . LYS A 1 102 ? -20.260 14.499 19.998 1.00 76.88 102 LYS A C 1
ATOM 857 O O . LYS A 1 102 ? -21.244 14.122 19.361 1.00 76.88 102 LYS A O 1
ATOM 862 N N . GLU A 1 103 ? -19.788 13.873 21.068 1.00 74.94 103 GLU A N 1
ATOM 863 C CA . GLU A 1 103 ? -20.515 12.767 21.689 1.00 74.94 103 GLU A CA 1
ATOM 864 C C . GLU A 1 103 ? -21.854 13.302 22.210 1.00 74.94 103 GLU A C 1
ATOM 866 O O . GLU A 1 103 ? -21.886 14.257 22.986 1.00 74.94 103 GLU A O 1
ATOM 871 N N . ILE A 1 104 ? -22.960 12.713 21.761 1.00 70.31 104 ILE A N 1
ATOM 872 C CA . ILE A 1 104 ? -24.299 13.097 22.226 1.00 70.31 104 ILE A CA 1
ATOM 873 C C . ILE A 1 104 ? -25.003 11.982 22.998 1.00 70.31 104 ILE A C 1
ATOM 875 O O . ILE A 1 104 ? -25.973 12.249 23.701 1.00 70.31 104 ILE A O 1
ATOM 879 N N . ARG A 1 105 ? -24.552 10.730 22.851 1.00 69.50 105 ARG A N 1
ATOM 880 C CA . ARG A 1 105 ? -25.165 9.570 23.506 1.00 69.50 105 ARG A CA 1
ATOM 881 C C . ARG A 1 105 ? -24.143 8.454 23.675 1.00 69.50 105 ARG A C 1
ATOM 883 O O . ARG A 1 105 ? -23.401 8.153 22.745 1.00 69.50 105 ARG A O 1
ATOM 890 N N . LYS A 1 106 ? -24.160 7.800 24.835 1.00 66.50 106 LYS A N 1
ATOM 891 C CA . LYS A 1 106 ? -23.365 6.608 25.146 1.00 66.50 106 LYS A CA 1
ATOM 892 C C . LYS A 1 106 ? -24.214 5.647 25.969 1.00 66.50 106 LYS A C 1
ATOM 894 O O . LYS A 1 106 ? -24.819 6.052 26.958 1.00 66.50 106 LYS A O 1
ATOM 899 N N . VAL A 1 107 ? -24.268 4.390 25.547 1.00 63.31 107 VAL A N 1
ATOM 900 C CA . VAL A 1 107 ? -24.987 3.313 26.232 1.00 63.31 107 VAL A CA 1
ATOM 901 C C . VAL A 1 107 ? -24.032 2.151 26.436 1.00 63.31 107 VAL A C 1
ATOM 903 O O . VAL A 1 107 ? -23.375 1.706 25.496 1.00 63.31 107 VAL A O 1
ATOM 906 N N . ILE A 1 108 ? -23.942 1.676 27.677 1.00 61.44 108 ILE A N 1
ATOM 907 C CA . ILE A 1 108 ? -23.085 0.563 28.072 1.00 61.44 108 ILE A CA 1
ATOM 908 C C . ILE A 1 108 ? -23.922 -0.382 28.931 1.00 61.44 108 ILE A C 1
ATOM 910 O O . ILE A 1 108 ? -24.261 -0.041 30.063 1.00 61.44 108 ILE A O 1
ATOM 914 N N . GLN A 1 109 ? -24.235 -1.558 28.391 1.00 56.81 109 GLN A N 1
ATOM 915 C CA . GLN A 1 109 ? -24.968 -2.602 29.093 1.00 56.81 109 GLN A CA 1
ATOM 916 C C . GLN A 1 109 ? -24.043 -3.786 29.385 1.00 56.81 109 GLN A C 1
ATOM 918 O O . GLN A 1 109 ? -23.510 -4.413 28.468 1.00 56.81 109 GLN A O 1
ATOM 923 N N . TYR A 1 110 ? -23.877 -4.106 30.668 1.00 47.59 110 TYR A N 1
ATOM 924 C CA . TYR A 1 110 ? -23.211 -5.320 31.138 1.00 47.59 110 TYR A CA 1
ATOM 925 C C . TYR A 1 110 ? -24.196 -6.137 31.979 1.00 47.59 110 TYR A C 1
ATOM 927 O O . TYR A 1 110 ? -25.056 -5.554 32.640 1.00 47.59 110 TYR A O 1
ATOM 935 N N . GLN A 1 111 ? -24.063 -7.469 31.940 1.00 47.50 111 GLN A N 1
ATOM 936 C CA . GLN A 1 111 ? -24.867 -8.447 32.691 1.00 47.50 111 GLN A CA 1
ATOM 937 C C . GLN A 1 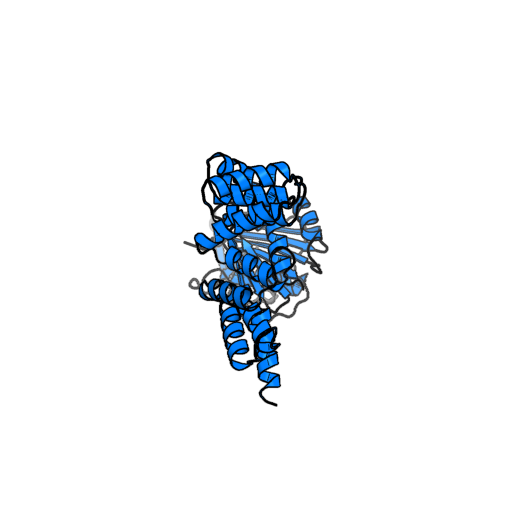111 ? -25.414 -7.874 34.010 1.00 47.50 111 GLN A C 1
ATOM 939 O O . GLN A 1 111 ? -24.656 -7.525 34.917 1.00 47.50 111 GLN A O 1
ATOM 944 N N . GLY A 1 112 ? -26.739 -7.740 34.088 1.00 42.91 112 GLY A N 1
ATOM 945 C CA . GLY A 1 112 ? -27.458 -7.359 35.305 1.00 42.91 112 GLY A CA 1
ATOM 946 C C . GLY A 1 112 ? -27.396 -5.892 35.758 1.00 42.91 112 GLY A C 1
ATOM 947 O O . GLY A 1 112 ? -27.983 -5.587 36.793 1.00 42.91 112 GLY A O 1
ATOM 948 N N . SER A 1 113 ? -26.759 -4.957 35.040 1.00 36.41 113 SER A N 1
ATOM 949 C CA . SER A 1 113 ? -26.870 -3.526 35.387 1.00 36.41 113 SER A CA 1
ATOM 950 C C . SER A 1 113 ? -26.696 -2.583 34.190 1.00 36.41 113 SER A C 1
ATOM 952 O O . SER A 1 113 ? -25.664 -2.566 33.523 1.00 36.41 113 SER A O 1
ATOM 954 N N . ASN A 1 114 ? -27.723 -1.759 33.945 1.00 37.97 114 ASN A N 1
ATOM 955 C CA . ASN A 1 114 ? -27.681 -0.627 33.019 1.00 37.97 114 ASN A CA 1
ATOM 956 C C . ASN A 1 114 ? -27.400 0.671 33.786 1.00 37.97 114 ASN A C 1
ATOM 958 O O . ASN A 1 114 ? -28.132 1.024 34.710 1.00 37.97 114 ASN A O 1
ATOM 962 N N . LEU A 1 115 ? -26.376 1.411 33.357 1.00 40.31 115 LEU A N 1
ATOM 963 C CA . LEU A 1 115 ? -26.106 2.791 33.764 1.00 40.31 115 LEU A CA 1
ATOM 964 C C . LEU A 1 115 ? -26.409 3.711 32.575 1.00 40.31 115 LEU A C 1
ATOM 966 O O . LEU A 1 115 ? -25.599 3.878 31.666 1.00 40.31 115 LEU A O 1
ATOM 970 N N . TYR A 1 116 ? -27.603 4.305 32.581 1.00 41.91 116 TYR A N 1
ATOM 971 C CA . TYR A 1 116 ? -27.917 5.479 31.768 1.00 41.91 116 TYR A CA 1
ATOM 972 C C . TYR A 1 116 ? -27.091 6.672 32.242 1.00 41.91 116 TYR A C 1
ATOM 974 O O . TYR A 1 116 ? -27.056 6.935 33.443 1.00 41.91 116 TYR A O 1
ATOM 982 N N . GLN A 1 117 ? -26.585 7.489 31.316 1.00 38.75 117 GLN A N 1
ATOM 983 C CA . GLN A 1 117 ? -26.393 8.914 31.587 1.00 38.75 117 GLN A CA 1
ATOM 984 C C . GLN A 1 117 ? -26.964 9.766 30.436 1.00 38.75 117 GLN A C 1
ATOM 986 O O . GLN A 1 117 ? -26.326 9.972 29.411 1.00 38.75 117 GLN A O 1
ATOM 991 N N . THR A 1 118 ? -28.213 10.210 30.685 1.00 38.34 118 THR A N 1
ATOM 992 C CA . THR A 1 118 ? -29.008 11.323 30.100 1.00 38.34 118 THR A CA 1
ATOM 993 C C . THR A 1 118 ? -29.437 11.197 28.625 1.00 38.34 118 THR A C 1
ATOM 995 O O . THR A 1 118 ? -28.598 11.330 27.748 1.00 38.34 118 THR A O 1
ATOM 998 N N . GLY A 1 119 ? -30.700 10.990 28.207 1.00 40.75 119 GLY A N 1
ATOM 999 C CA . GLY A 1 119 ? -32.053 11.028 28.811 1.00 40.75 119 GLY A CA 1
ATOM 1000 C C . GLY A 1 119 ? -32.964 11.821 27.843 1.00 40.75 119 GLY A C 1
ATOM 1001 O O . GLY A 1 119 ? -32.775 13.022 27.741 1.00 40.75 119 GLY A O 1
ATOM 1002 N N . GLN A 1 120 ? -33.877 11.293 27.017 1.00 40.31 120 GLN A N 1
ATOM 1003 C CA . GLN A 1 120 ? -34.716 10.085 27.009 1.00 40.31 120 GLN A CA 1
ATOM 1004 C C . GLN A 1 120 ? -34.867 9.508 25.572 1.00 40.31 120 GLN A C 1
ATOM 1006 O O . GLN A 1 120 ? -34.847 10.290 24.622 1.00 40.31 120 GLN A O 1
ATOM 1011 N N . PRO A 1 121 ? -35.106 8.192 25.391 1.00 35.75 121 PRO A N 1
ATOM 1012 C CA . PRO A 1 121 ? -35.635 7.607 24.150 1.00 35.75 121 PRO A CA 1
ATOM 1013 C C . PRO A 1 121 ? -37.113 7.170 24.284 1.00 35.75 121 PRO A C 1
ATOM 1015 O O . PRO A 1 121 ? -37.504 6.680 25.345 1.00 35.75 121 PRO A O 1
ATOM 1018 N N . LEU A 1 122 ? -37.920 7.300 23.214 1.00 35.53 122 LEU A N 1
ATOM 1019 C CA . LEU A 1 122 ? -39.308 6.809 23.169 1.00 35.53 122 LEU A CA 1
ATOM 1020 C C . LEU A 1 122 ? -39.666 6.049 21.871 1.00 35.53 122 LEU A C 1
ATOM 1022 O O . LEU A 1 122 ? -39.454 6.546 20.770 1.00 35.53 122 LEU A O 1
ATOM 1026 N N . ASN A 1 123 ? -40.257 4.875 22.123 1.00 33.81 123 ASN A N 1
ATOM 1027 C CA . ASN A 1 123 ? -41.119 3.933 21.390 1.00 33.81 123 ASN A CA 1
ATOM 1028 C C . ASN A 1 123 ? -40.869 3.510 19.926 1.00 33.81 123 ASN A C 1
ATOM 1030 O O . ASN A 1 123 ? -41.155 4.229 18.971 1.00 33.81 123 ASN A O 1
ATOM 1034 N N . CYS A 1 124 ? -40.492 2.232 19.796 1.00 37.19 124 CYS A N 1
ATOM 1035 C CA . CYS A 1 124 ? -40.332 1.463 18.566 1.00 37.19 124 CYS A CA 1
ATOM 1036 C C . CYS A 1 124 ? -41.620 0.666 18.275 1.00 37.19 124 CYS A C 1
ATOM 1038 O O . CYS A 1 124 ? -42.029 -0.162 19.095 1.00 37.19 124 CYS A O 1
ATOM 1040 N N . GLU A 1 125 ? -42.253 0.869 17.118 1.00 36.25 125 GLU A N 1
ATOM 1041 C CA . GLU A 1 125 ? -43.377 0.030 16.685 1.00 36.25 125 GLU A CA 1
ATOM 1042 C C . GLU A 1 125 ? -42.894 -1.379 16.297 1.00 36.25 125 GLU A C 1
ATOM 1044 O O . GLU A 1 125 ? -41.951 -1.570 15.532 1.00 36.25 125 GLU A O 1
ATOM 1049 N N . LYS A 1 126 ? -43.543 -2.383 16.895 1.00 42.41 126 LYS A N 1
ATOM 1050 C CA . LYS A 1 126 ? -43.037 -3.751 17.100 1.00 42.41 126 LYS A CA 1
ATOM 1051 C C . LYS A 1 126 ? -43.185 -4.727 15.932 1.00 42.41 126 LYS A C 1
ATOM 1053 O O . LYS A 1 126 ? -42.685 -5.843 16.025 1.00 42.41 126 LYS A O 1
ATOM 1058 N N . SER A 1 127 ? -43.914 -4.394 14.873 1.00 38.22 127 SER A N 1
ATOM 1059 C CA . SER A 1 127 ? -44.470 -5.441 13.995 1.00 38.22 127 SER A CA 1
ATOM 1060 C C . SER A 1 127 ? -43.447 -6.180 13.114 1.00 38.22 127 SER A C 1
ATOM 1062 O O . SER A 1 127 ? -43.772 -7.232 12.570 1.00 38.22 127 SER A O 1
ATOM 1064 N N . TRP A 1 128 ? -42.208 -5.687 13.002 1.00 37.66 128 TRP A N 1
ATOM 1065 C CA . TRP A 1 128 ? -41.156 -6.285 12.156 1.00 37.66 128 TRP A CA 1
ATOM 1066 C C . TRP A 1 128 ? -40.071 -7.018 12.954 1.00 37.66 128 TRP A C 1
ATOM 1068 O O . TRP A 1 128 ? -39.218 -7.700 12.391 1.00 37.66 128 TRP A O 1
ATOM 1078 N N . LEU A 1 129 ? -40.097 -6.872 14.276 1.00 38.44 129 LEU A N 1
ATOM 1079 C CA . LEU A 1 129 ? -39.125 -7.432 15.199 1.00 38.44 129 LEU A CA 1
ATOM 1080 C C . LEU A 1 129 ? -39.646 -8.808 15.649 1.00 38.44 129 LEU A C 1
ATOM 1082 O O . LEU A 1 129 ? -40.637 -8.893 16.368 1.00 38.44 129 LEU A O 1
ATOM 1086 N N . ASN A 1 130 ? -38.980 -9.899 15.240 1.00 45.09 130 ASN A N 1
ATOM 1087 C CA . ASN A 1 130 ? -39.293 -11.279 15.658 1.00 45.09 130 ASN A CA 1
ATOM 1088 C C . ASN A 1 130 ? -38.877 -11.553 17.121 1.00 45.09 130 ASN A C 1
ATOM 1090 O O . ASN A 1 130 ? -38.150 -12.498 17.435 1.00 45.09 130 ASN A O 1
ATOM 1094 N N . PHE A 1 131 ? -39.311 -10.681 18.022 1.00 42.56 131 PHE A N 1
ATOM 1095 C CA . PHE A 1 131 ? -38.993 -10.702 19.436 1.00 42.56 131 PHE A CA 1
ATOM 1096 C C . PHE A 1 131 ? -40.286 -10.846 20.234 1.00 42.56 131 PHE A C 1
ATOM 1098 O O . PHE A 1 131 ? -41.321 -10.264 19.910 1.00 42.56 131 PHE A O 1
ATOM 1105 N N . THR A 1 132 ? -40.222 -11.639 21.291 1.00 48.19 132 THR A N 1
ATOM 1106 C CA . THR A 1 132 ? -41.200 -11.652 22.363 1.00 48.19 132 THR A CA 1
ATOM 1107 C C . THR A 1 132 ? -40.746 -10.696 23.451 1.00 48.19 132 THR A C 1
ATOM 1109 O O . THR A 1 132 ? -39.610 -10.759 23.916 1.00 48.19 132 THR A O 1
ATOM 1112 N N . ILE A 1 133 ? -41.647 -9.833 23.904 1.00 47.75 133 ILE A N 1
ATOM 1113 C CA . ILE A 1 133 ? -41.404 -9.002 25.080 1.00 47.75 133 ILE A CA 1
ATOM 1114 C C . ILE A 1 133 ? -42.084 -9.669 26.263 1.00 47.75 133 ILE A C 1
ATOM 1116 O O . ILE A 1 133 ? -43.221 -10.103 26.136 1.00 47.75 133 ILE A O 1
ATOM 1120 N N . PHE A 1 134 ? -41.407 -9.751 27.400 1.00 53.00 134 PHE A N 1
ATOM 1121 C CA . PHE A 1 134 ? -41.961 -10.266 28.641 1.00 53.00 134 PHE A CA 1
ATOM 1122 C C . PHE A 1 134 ? -41.937 -9.195 29.731 1.00 53.00 134 PHE A C 1
ATOM 1124 O O . PHE A 1 134 ? -41.070 -8.322 29.718 1.00 53.00 134 PHE A O 1
ATOM 1131 N N . TYR A 1 135 ? -42.832 -9.296 30.706 1.00 51.88 135 TYR A N 1
ATOM 1132 C CA . TYR A 1 135 ? -42.698 -8.621 31.996 1.00 51.88 135 TYR A CA 1
ATOM 1133 C C . TYR A 1 135 ? -42.667 -9.635 33.131 1.00 51.88 135 TYR A C 1
ATOM 1135 O O . TYR A 1 135 ? -43.161 -10.756 32.995 1.00 51.88 135 TYR A O 1
ATOM 1143 N N . GLU A 1 136 ? -42.080 -9.235 34.255 1.00 49.94 136 GLU A N 1
ATOM 1144 C CA . GLU A 1 136 ? -42.106 -10.014 35.490 1.00 49.94 136 GLU A CA 1
ATOM 1145 C C . GLU A 1 136 ? -42.996 -9.339 36.531 1.00 49.94 136 GLU A C 1
ATOM 1147 O O . GLU A 1 136 ? -42.880 -8.140 36.802 1.00 49.94 136 GLU A O 1
ATOM 1152 N N . ARG A 1 137 ? -43.892 -10.137 37.113 1.00 57.78 137 ARG A N 1
ATOM 1153 C CA . ARG A 1 137 ? -44.770 -9.756 38.213 1.00 57.78 137 ARG A CA 1
ATOM 1154 C C . ARG A 1 137 ? -44.309 -10.468 39.473 1.00 57.78 137 ARG A C 1
ATOM 1156 O O . ARG A 1 137 ? -44.238 -11.694 39.507 1.00 57.78 137 ARG A O 1
ATOM 1163 N N . GLU A 1 138 ? -44.058 -9.703 40.524 1.00 51.66 138 GLU A N 1
ATOM 1164 C CA . GLU A 1 138 ? -43.847 -10.249 41.862 1.00 51.66 138 GLU A CA 1
ATOM 1165 C C . GLU A 1 138 ? -45.179 -10.271 42.604 1.00 51.66 138 GLU A C 1
ATOM 1167 O O . GLU A 1 138 ? -45.837 -9.243 42.762 1.00 51.66 138 GLU A O 1
ATOM 1172 N N . SER A 1 139 ? -45.575 -11.446 43.077 1.00 60.66 139 SER A N 1
ATOM 1173 C CA . SER A 1 139 ? -46.709 -11.609 43.978 1.00 60.66 139 SER A CA 1
ATOM 1174 C C . SER A 1 139 ? -46.216 -12.190 45.296 1.00 60.66 139 SER A C 1
ATOM 1176 O O . SER A 1 139 ? -45.391 -13.103 45.322 1.00 60.66 139 SER A O 1
ATOM 1178 N N . TYR A 1 140 ? -46.688 -11.631 46.405 1.00 55.28 140 TYR A N 1
ATOM 1179 C CA . TYR A 1 140 ? -46.370 -12.136 47.733 1.00 55.28 140 TYR A CA 1
ATOM 1180 C C . TYR A 1 140 ? -47.525 -13.014 48.205 1.00 55.28 140 TYR A C 1
ATOM 1182 O O . TYR A 1 140 ? -48.624 -12.518 48.452 1.00 55.28 140 TYR A O 1
ATOM 1190 N N . THR A 1 141 ? -47.287 -14.320 48.293 1.00 58.31 141 THR A N 1
ATOM 1191 C CA . THR A 1 141 ? -48.276 -15.307 48.747 1.00 58.31 141 THR A CA 1
ATOM 1192 C C . THR A 1 141 ? -47.594 -16.291 49.697 1.00 58.31 141 THR A C 1
ATOM 1194 O O . THR A 1 141 ? -46.439 -16.666 49.496 1.00 58.31 141 THR A O 1
ATOM 1197 N N . ASP A 1 142 ? -48.270 -16.632 50.795 1.00 53.03 142 ASP A N 1
ATOM 1198 C CA . ASP A 1 142 ? -47.802 -17.587 51.812 1.00 53.03 142 ASP A CA 1
ATOM 1199 C C . ASP A 1 142 ? -46.382 -17.336 52.355 1.00 53.03 142 ASP A C 1
ATOM 1201 O O . ASP A 1 142 ? -45.579 -18.248 52.529 1.00 53.03 142 ASP A O 1
ATOM 1205 N N . GLY A 1 143 ? -46.053 -16.072 52.641 1.00 62.44 143 GLY A N 1
ATOM 1206 C CA . GLY A 1 143 ? -44.777 -15.718 53.274 1.00 62.44 143 GLY A CA 1
ATOM 1207 C C . GLY A 1 143 ? -43.566 -15.724 52.334 1.00 62.44 143 GLY A C 1
ATOM 1208 O O . GLY A 1 143 ? -42.438 -15.576 52.802 1.00 62.44 143 GLY A O 1
ATOM 1209 N N . SER A 1 144 ? -43.782 -15.889 51.025 1.00 45.66 144 SER A N 1
ATOM 1210 C CA . SER A 1 144 ? -42.722 -15.938 50.019 1.00 45.66 144 SER A CA 1
ATOM 1211 C C . SER A 1 144 ? -43.027 -15.035 48.822 1.00 45.66 144 SER A C 1
ATOM 1213 O O . SER A 1 144 ? -44.180 -14.857 48.422 1.00 45.66 144 SER A O 1
ATOM 1215 N N . TYR A 1 145 ? -41.979 -14.434 48.256 1.00 55.84 145 TYR A N 1
ATOM 1216 C CA . TYR A 1 145 ? -42.072 -13.705 46.995 1.00 55.84 145 TYR A CA 1
ATOM 1217 C C . TYR A 1 145 ? -42.015 -14.702 45.845 1.00 55.84 145 TYR A C 1
ATOM 1219 O O . TYR A 1 145 ? -41.071 -15.486 45.743 1.00 55.84 145 TYR A O 1
ATOM 1227 N N . LYS A 1 146 ? -43.022 -14.656 44.978 1.00 57.31 146 LYS A N 1
ATOM 1228 C CA . LYS A 1 146 ? -43.087 -15.462 43.767 1.00 57.31 146 LYS A CA 1
ATOM 1229 C C . LYS A 1 146 ? -43.066 -14.540 42.556 1.00 57.31 146 LYS A C 1
ATOM 1231 O O . LYS A 1 146 ? -43.956 -13.703 42.396 1.00 57.31 146 LYS A O 1
ATOM 1236 N N . THR A 1 147 ? -42.052 -14.712 41.717 1.00 55.34 147 THR A N 1
ATOM 1237 C CA . THR A 1 147 ? -41.892 -13.974 40.462 1.00 55.34 147 THR A CA 1
ATOM 1238 C C . THR A 1 147 ? -42.422 -14.818 39.312 1.00 55.34 147 THR A C 1
ATOM 1240 O O . THR A 1 147 ? -42.026 -15.971 39.143 1.00 55.34 147 THR A O 1
ATOM 1243 N N . GLU A 1 148 ? -43.339 -14.257 38.533 1.00 56.94 148 GLU A N 1
ATOM 1244 C CA . GLU A 1 148 ? -43.963 -14.908 37.383 1.00 56.94 148 GLU A CA 1
ATOM 1245 C C . GLU A 1 148 ? -43.753 -14.048 36.132 1.00 56.94 148 GLU A C 1
ATOM 1247 O O . GLU A 1 148 ? -43.913 -12.828 36.183 1.00 56.94 148 GLU A O 1
ATOM 1252 N N . ARG A 1 149 ? -43.371 -14.679 35.014 1.00 60.34 149 ARG A N 1
ATOM 1253 C CA . ARG A 1 149 ? -43.043 -14.011 33.746 1.00 60.34 149 ARG A CA 1
ATOM 1254 C C . ARG A 1 149 ? -44.173 -14.183 32.729 1.00 60.34 149 ARG A C 1
ATOM 1256 O O . ARG A 1 149 ? -44.635 -15.302 32.521 1.00 60.34 149 ARG A O 1
ATOM 1263 N N . TYR A 1 150 ? -44.551 -13.098 32.059 1.00 58.72 150 TYR A N 1
ATOM 1264 C CA . TYR A 1 150 ? -45.691 -13.030 31.139 1.00 58.72 150 TYR A CA 1
ATOM 1265 C C . TYR A 1 150 ? -45.299 -12.359 29.815 1.00 58.72 150 TYR A C 1
ATOM 1267 O O . TYR A 1 150 ? -44.594 -11.356 29.832 1.00 58.72 150 TYR A O 1
ATOM 1275 N N . GLU A 1 151 ? -45.720 -12.913 28.672 1.00 60.62 151 GLU A N 1
ATOM 1276 C CA . GLU A 1 151 ? -45.482 -12.356 27.324 1.00 60.62 151 GLU A CA 1
ATOM 1277 C C . GLU A 1 151 ? -46.446 -11.192 27.026 1.00 60.62 151 GLU A C 1
ATOM 1279 O O . GLU A 1 151 ? -47.632 -11.271 27.333 1.00 60.62 151 GLU A O 1
ATOM 1284 N N . ILE A 1 152 ? -45.937 -10.118 26.415 1.00 54.34 152 ILE A N 1
ATOM 1285 C CA . ILE A 1 152 ? -46.667 -8.907 26.023 1.00 54.34 152 ILE A CA 1
ATOM 1286 C C . ILE A 1 152 ? -46.887 -8.914 24.505 1.00 54.34 152 ILE A C 1
ATOM 1288 O O . ILE A 1 152 ? -45.934 -8.653 23.757 1.00 54.34 152 ILE A O 1
ATOM 1292 N N . PRO A 1 153 ? -48.132 -9.115 24.040 1.00 50.28 153 PRO A N 1
ATOM 1293 C CA . PRO A 1 153 ? -48.466 -9.066 22.620 1.00 50.28 153 PRO A CA 1
ATOM 1294 C C . PRO A 1 153 ? -48.304 -7.656 22.028 1.00 50.28 153 PRO A C 1
ATOM 1296 O O . PRO A 1 153 ? -47.716 -7.503 20.961 1.00 50.28 153 PRO A O 1
ATOM 1299 N N . ASP A 1 154 ? -48.743 -6.619 22.751 1.00 51.53 154 ASP A N 1
ATOM 1300 C CA . ASP A 1 154 ? -48.700 -5.210 22.337 1.00 51.53 154 ASP A CA 1
ATOM 1301 C C . ASP A 1 154 ? -48.403 -4.300 23.551 1.00 51.53 154 ASP A C 1
ATOM 1303 O O . ASP A 1 154 ? -48.952 -4.509 24.627 1.00 51.53 154 ASP A O 1
ATOM 1307 N N . LEU A 1 155 ? -47.472 -3.342 23.411 1.00 43.09 155 LEU A N 1
ATOM 1308 C CA . LEU A 1 155 ? -47.109 -2.401 24.495 1.00 43.09 155 LEU A CA 1
ATOM 1309 C C . LEU A 1 155 ? -48.115 -1.247 24.625 1.00 43.09 155 LEU A C 1
ATOM 1311 O O . LEU A 1 155 ? -48.128 -0.593 25.664 1.00 43.09 155 LEU A O 1
ATOM 1315 N N . ASN A 1 156 ? -48.927 -1.001 23.593 1.00 42.91 156 ASN A N 1
ATOM 1316 C CA . ASN A 1 156 ? -49.898 0.094 23.559 1.00 42.91 156 ASN A CA 1
ATOM 1317 C C . ASN A 1 156 ? -51.314 -0.355 23.952 1.00 42.91 156 ASN A C 1
ATOM 1319 O O . ASN A 1 156 ? -52.252 0.436 23.875 1.00 42.91 156 ASN A O 1
ATOM 1323 N N . ASP A 1 157 ? -51.484 -1.615 24.360 1.00 49.12 157 ASP A N 1
ATOM 1324 C CA . ASP A 1 157 ? -52.765 -2.115 24.841 1.00 49.12 157 ASP A CA 1
ATOM 1325 C C . ASP A 1 157 ? -53.045 -1.587 26.255 1.00 49.12 157 ASP A C 1
ATOM 1327 O O . ASP A 1 157 ? -52.785 -2.246 27.263 1.00 49.12 157 ASP A O 1
ATOM 1331 N N . GLU A 1 158 ? -53.583 -0.368 26.324 1.00 44.78 158 GLU A N 1
ATOM 1332 C CA . GLU A 1 158 ? -54.035 0.278 27.562 1.00 44.78 158 GLU A CA 1
ATOM 1333 C C . GLU A 1 158 ? -55.146 -0.513 28.280 1.00 44.78 158 GLU A C 1
ATOM 1335 O O . GLU A 1 158 ? -55.469 -0.211 29.429 1.00 44.78 158 GLU A O 1
ATOM 1340 N N . SER A 1 159 ? -55.726 -1.536 27.634 1.00 49.06 159 SER A N 1
ATOM 1341 C CA . SER A 1 159 ? -56.695 -2.436 28.261 1.00 49.06 159 SER A CA 1
ATOM 1342 C C . SER A 1 159 ? -56.045 -3.559 29.075 1.00 49.06 159 SER A C 1
ATOM 1344 O O . SER A 1 159 ? -56.752 -4.244 29.816 1.00 49.06 159 SER A O 1
ATOM 1346 N N . ASN A 1 160 ? -54.715 -3.722 29.003 1.00 54.25 160 ASN A N 1
ATOM 1347 C CA . ASN A 1 160 ? -53.982 -4.692 29.807 1.00 54.25 160 ASN A CA 1
ATOM 1348 C C . ASN A 1 160 ? -53.948 -4.250 31.290 1.00 54.25 160 ASN A C 1
ATOM 1350 O O . ASN A 1 160 ? -53.225 -3.310 31.641 1.00 54.25 160 ASN A O 1
ATOM 1354 N N . PRO A 1 161 ? -54.688 -4.931 32.189 1.00 53.84 161 PRO A N 1
ATOM 1355 C CA . PRO A 1 161 ? -54.843 -4.511 33.584 1.00 53.84 161 PRO A CA 1
ATOM 1356 C C . PRO A 1 161 ? -53.545 -4.612 34.402 1.00 53.84 161 PRO A C 1
ATOM 1358 O O . PRO A 1 161 ? -53.467 -4.062 35.505 1.00 53.84 161 PRO A O 1
ATOM 1361 N N . ASP A 1 162 ? -52.523 -5.286 33.865 1.00 51.03 162 ASP A N 1
ATOM 1362 C CA . ASP A 1 162 ? -51.252 -5.528 34.540 1.00 51.03 162 ASP A CA 1
ATOM 1363 C C . ASP A 1 162 ? -50.210 -4.416 34.317 1.00 51.03 162 ASP A C 1
ATOM 1365 O O . ASP A 1 162 ? -49.190 -4.411 35.011 1.00 51.03 162 ASP A O 1
ATOM 1369 N N . ILE A 1 163 ? -50.486 -3.418 33.457 1.00 49.97 163 ILE A N 1
ATOM 1370 C CA . ILE A 1 163 ? -49.562 -2.304 33.147 1.00 49.97 163 ILE A CA 1
ATOM 1371 C C . ILE A 1 163 ? -49.029 -1.588 34.394 1.00 49.97 163 ILE A C 1
ATOM 1373 O O . ILE A 1 163 ? -47.850 -1.241 34.461 1.00 49.97 163 ILE A O 1
ATOM 1377 N N . GLN A 1 164 ? -49.870 -1.417 35.414 1.00 44.16 164 GLN A N 1
ATOM 1378 C CA . GLN A 1 164 ? -49.504 -0.765 36.677 1.00 44.16 164 GLN A CA 1
ATOM 1379 C C . GLN A 1 164 ? -48.571 -1.600 37.578 1.00 44.16 164 GLN A C 1
ATOM 1381 O O . GLN A 1 164 ? -48.018 -1.072 38.542 1.00 44.16 164 GLN A O 1
ATOM 1386 N N . TYR A 1 165 ? -48.389 -2.892 37.281 1.00 44.41 165 TYR A N 1
ATOM 1387 C CA . TYR A 1 165 ? -47.546 -3.828 38.035 1.00 44.41 165 TYR A CA 1
ATOM 1388 C C . TYR A 1 165 ? -46.270 -4.235 37.280 1.00 44.41 165 TYR A C 1
ATOM 1390 O O . TYR A 1 165 ? -45.466 -5.008 37.808 1.00 44.41 165 TYR A O 1
ATOM 1398 N N . HIS A 1 166 ? -46.052 -3.713 36.067 1.00 50.25 166 HIS A N 1
ATOM 1399 C CA . HIS A 1 166 ? -44.851 -3.956 35.271 1.00 50.25 166 HIS A CA 1
ATOM 1400 C C . HIS A 1 166 ? -43.626 -3.291 35.922 1.00 50.25 166 HIS A C 1
ATOM 1402 O O . HIS A 1 166 ? -43.354 -2.111 35.712 1.00 50.25 166 HIS A O 1
ATOM 1408 N N . LYS A 1 167 ? -42.861 -4.040 36.722 1.00 40.44 167 LYS A N 1
ATOM 1409 C CA . LYS A 1 167 ? -41.595 -3.542 37.291 1.00 40.44 167 LYS A CA 1
ATOM 1410 C C . LYS A 1 167 ? -40.428 -3.623 36.298 1.00 40.44 167 LYS A C 1
ATOM 1412 O O . LYS A 1 167 ? -39.563 -2.751 36.321 1.00 40.44 167 LYS A O 1
ATOM 1417 N N . TYR A 1 168 ? -40.406 -4.647 35.437 1.00 37.69 168 TYR A N 1
ATOM 1418 C CA . TYR A 1 168 ? -39.295 -4.939 34.522 1.00 37.69 168 TYR A CA 1
ATOM 1419 C C . TYR A 1 168 ? -39.801 -5.461 33.172 1.00 37.69 168 TYR A C 1
ATOM 1421 O O . TYR A 1 168 ? -40.680 -6.320 33.144 1.00 37.69 168 TYR A O 1
ATOM 1429 N N . TYR A 1 169 ? -39.218 -4.969 32.071 1.00 38.53 169 TYR A N 1
ATOM 1430 C CA . TYR A 1 169 ? -39.455 -5.457 30.708 1.00 38.53 169 TYR A CA 1
ATOM 1431 C C . TYR A 1 169 ? -38.223 -6.208 30.190 1.00 38.53 169 TYR A C 1
ATOM 1433 O O . TYR A 1 169 ? -37.09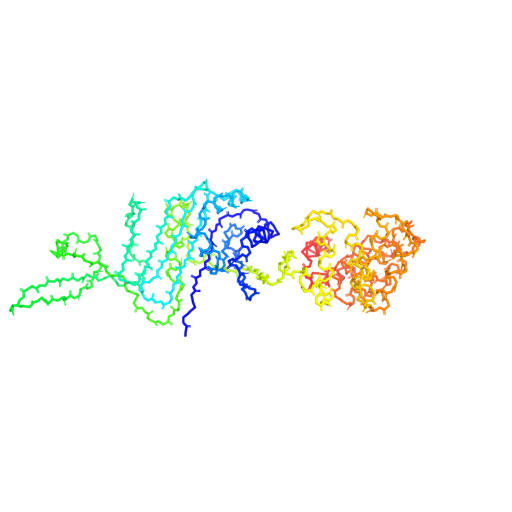6 -5.738 30.343 1.00 38.53 169 TYR A O 1
ATOM 1441 N N . TYR A 1 170 ? -38.450 -7.339 29.526 1.00 37.75 170 TYR A N 1
ATOM 1442 C CA . TYR A 1 170 ? -37.432 -8.181 28.897 1.00 37.75 170 TYR A CA 1
ATOM 1443 C C . TYR A 1 170 ? -37.761 -8.349 27.416 1.00 37.75 170 TYR A C 1
ATOM 1445 O O . TYR A 1 170 ? -38.919 -8.560 27.075 1.00 37.75 170 TYR A O 1
ATOM 1453 N N . ILE A 1 171 ? -36.766 -8.291 26.532 1.00 40.91 171 ILE A N 1
ATOM 1454 C CA . ILE A 1 171 ? -36.936 -8.526 25.090 1.00 40.91 171 ILE A CA 1
ATOM 1455 C C . ILE A 1 171 ? -36.148 -9.788 24.736 1.00 40.91 171 ILE A C 1
ATOM 1457 O O . ILE A 1 171 ? -34.943 -9.837 24.962 1.00 40.91 171 ILE A O 1
ATOM 1461 N N . ILE A 1 172 ? -36.822 -10.816 24.223 1.00 39.47 172 ILE A N 1
ATOM 1462 C CA . ILE A 1 172 ? -36.242 -12.130 23.911 1.00 39.47 172 ILE A CA 1
ATOM 1463 C C . ILE A 1 172 ? -36.571 -12.483 22.460 1.00 39.47 172 ILE A C 1
ATOM 1465 O O . ILE A 1 172 ? -37.714 -12.382 22.034 1.00 39.47 172 ILE A O 1
ATOM 1469 N N . GLU A 1 173 ? -35.584 -12.907 21.679 1.00 43.12 173 GLU A N 1
ATOM 1470 C CA . GLU A 1 173 ? -35.771 -13.303 20.278 1.00 43.12 173 GLU A CA 1
ATOM 1471 C C . GLU A 1 173 ? -36.514 -14.647 20.152 1.00 43.12 173 GLU A C 1
ATOM 1473 O O . GLU A 1 173 ? -36.210 -15.601 20.871 1.00 43.12 173 GLU A O 1
ATOM 1478 N N . LYS A 1 174 ? -37.478 -14.751 19.223 1.00 41.78 174 LYS A N 1
ATOM 1479 C CA . LYS A 1 174 ? -38.324 -15.952 19.057 1.00 41.78 174 LYS A CA 1
ATOM 1480 C C . LYS A 1 174 ? -37.604 -17.149 18.415 1.00 41.78 174 LYS A C 1
ATOM 1482 O O . LYS A 1 174 ? -38.121 -18.262 18.494 1.00 41.78 174 LYS A O 1
ATOM 1487 N N . SER A 1 175 ? -36.432 -16.977 17.788 1.00 46.41 175 SER A N 1
ATOM 1488 C CA . SER A 1 175 ? -35.720 -18.073 17.105 1.00 46.41 175 SER A CA 1
ATOM 1489 C C . SER A 1 175 ? -34.213 -18.111 17.389 1.00 46.41 175 SER A C 1
ATOM 1491 O O . SER A 1 175 ? -33.434 -17.370 16.803 1.00 46.41 175 SER A O 1
ATOM 1493 N N . LEU A 1 176 ? -33.796 -19.073 18.213 1.00 46.66 176 LEU A N 1
ATOM 1494 C CA . LEU A 1 176 ? -32.425 -19.315 18.694 1.00 46.66 176 LEU A CA 1
ATOM 1495 C C . LEU A 1 176 ? -31.420 -19.867 17.649 1.00 46.66 176 LEU A C 1
ATOM 1497 O O . LEU A 1 176 ? -30.437 -20.493 18.039 1.00 46.66 176 LEU A O 1
ATOM 1501 N N . SER A 1 177 ? -31.642 -19.716 16.335 1.00 40.88 177 SER A N 1
ATOM 1502 C CA . SER A 1 177 ? -30.874 -20.489 15.329 1.00 40.88 177 SER A CA 1
ATOM 1503 C C . SER A 1 177 ? -30.008 -19.709 14.336 1.00 40.88 177 SER A C 1
ATOM 1505 O O . SER A 1 177 ? -29.164 -20.338 13.701 1.00 40.88 177 SER A O 1
ATOM 1507 N N . PHE A 1 178 ? -30.112 -18.380 14.227 1.00 39.06 178 PHE A N 1
ATOM 1508 C CA . PHE A 1 178 ? -29.243 -17.614 13.323 1.00 39.06 178 PHE A CA 1
ATOM 1509 C C . PHE A 1 178 ? -28.678 -16.354 13.986 1.00 39.06 178 PHE A C 1
ATOM 1511 O O . PHE A 1 178 ? -29.382 -15.570 14.606 1.00 39.06 178 PHE A O 1
ATOM 1518 N N . TYR A 1 179 ? -27.357 -16.231 13.875 1.00 41.94 179 TYR A N 1
ATOM 1519 C CA . TYR A 1 179 ? -26.457 -15.363 14.627 1.00 41.94 179 TYR A CA 1
ATOM 1520 C C . TYR A 1 179 ? -26.731 -13.859 14.450 1.00 41.94 179 TYR A C 1
ATOM 1522 O O . TYR A 1 179 ? -26.835 -13.401 13.318 1.00 41.94 179 TYR A O 1
ATOM 1530 N N . HIS A 1 180 ? -26.740 -13.119 15.571 1.00 47.47 180 HIS A N 1
ATOM 1531 C CA . HIS A 1 180 ? -26.093 -11.818 15.877 1.00 47.47 180 HIS A CA 1
ATOM 1532 C C . HIS A 1 180 ? -26.236 -10.602 14.936 1.00 47.47 180 HIS A C 1
ATOM 1534 O O . HIS A 1 180 ? -25.870 -9.489 15.311 1.00 47.47 180 HIS A O 1
ATOM 1540 N N . HIS A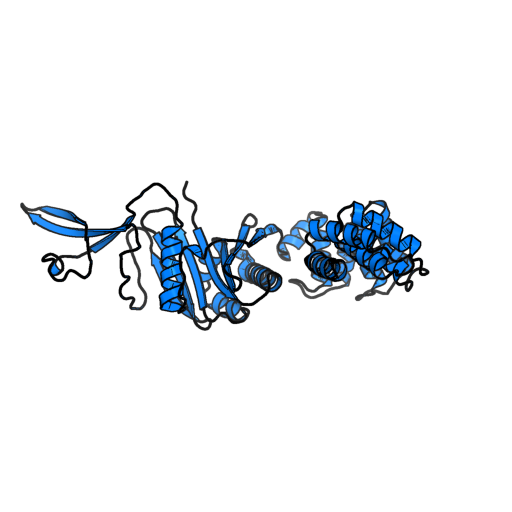 1 181 ? -26.842 -10.751 13.762 1.00 47.72 181 HIS A N 1
ATOM 1541 C CA . HIS A 1 181 ? -27.084 -9.677 12.807 1.00 47.72 181 HIS A CA 1
ATOM 1542 C C . HIS A 1 181 ? -28.284 -8.810 13.191 1.00 47.72 181 HIS A C 1
ATOM 1544 O O . HIS A 1 181 ? -28.309 -7.640 12.829 1.00 47.72 181 HIS A O 1
ATOM 1550 N N . TYR A 1 182 ? -29.255 -9.331 13.947 1.00 47.06 182 TYR A N 1
ATOM 1551 C CA . TYR A 1 182 ? -30.515 -8.629 14.210 1.00 47.06 182 TYR A CA 1
ATOM 1552 C C . TYR A 1 182 ? -30.412 -7.497 15.236 1.00 47.06 182 TYR A C 1
ATOM 1554 O O . TYR A 1 182 ? -31.050 -6.473 15.034 1.00 47.06 182 TYR A O 1
ATOM 1562 N N . LEU A 1 183 ? -29.587 -7.612 16.286 1.00 48.94 183 LEU A N 1
ATOM 1563 C CA . LEU A 1 183 ? -29.383 -6.514 17.247 1.00 48.94 183 LEU A CA 1
ATOM 1564 C C . LEU A 1 183 ? -28.509 -5.401 16.659 1.00 48.94 183 LEU A C 1
ATOM 1566 O O . LEU A 1 183 ? -28.833 -4.225 16.800 1.00 48.94 183 LEU A O 1
ATOM 1570 N N . ALA A 1 184 ? -27.441 -5.769 15.945 1.00 49.50 184 ALA A N 1
ATOM 1571 C CA . ALA A 1 184 ? -26.664 -4.817 15.160 1.00 49.50 184 ALA A CA 1
ATOM 1572 C C . ALA A 1 184 ? -27.564 -4.117 14.126 1.00 49.50 184 ALA A C 1
ATOM 1574 O O . ALA A 1 184 ? -27.533 -2.895 14.042 1.00 49.50 184 ALA A O 1
ATOM 1575 N N . ARG A 1 185 ? -28.442 -4.856 13.427 1.00 51.44 185 ARG A N 1
ATOM 1576 C CA . ARG A 1 185 ? -29.473 -4.300 12.529 1.00 51.44 185 ARG A CA 1
ATOM 1577 C C . ARG A 1 185 ? -30.487 -3.418 13.249 1.00 51.44 185 ARG A C 1
ATOM 1579 O O . ARG A 1 185 ? -30.818 -2.373 12.717 1.00 51.44 185 ARG A O 1
ATOM 1586 N N . ALA A 1 186 ? -30.957 -3.786 14.437 1.00 51.81 186 ALA A N 1
ATOM 1587 C CA . ALA A 1 186 ? -31.903 -2.987 15.213 1.00 51.81 186 ALA A CA 1
ATOM 1588 C C . ALA A 1 186 ? -31.275 -1.663 15.670 1.00 51.81 186 ALA A C 1
ATOM 1590 O O . ALA A 1 186 ? -31.902 -0.619 15.537 1.00 51.81 186 ALA A O 1
ATOM 1591 N N . LEU A 1 187 ? -30.013 -1.690 16.115 1.00 54.31 187 LEU A N 1
ATOM 1592 C CA . LEU A 1 187 ? -29.232 -0.486 16.409 1.00 54.31 187 LEU A CA 1
ATOM 1593 C C . LEU A 1 187 ? -28.997 0.349 15.147 1.00 54.31 187 LEU A C 1
ATOM 1595 O O . LEU A 1 187 ? -29.139 1.565 15.188 1.00 54.31 187 LEU A O 1
ATOM 1599 N N . LEU A 1 188 ? -28.671 -0.290 14.020 1.00 54.06 188 LEU A N 1
ATOM 1600 C CA . LEU A 1 188 ? -28.531 0.368 12.721 1.00 54.06 188 LEU A CA 1
ATOM 1601 C C . LEU A 1 188 ? -29.839 1.052 12.304 1.00 54.06 188 LEU A C 1
ATOM 1603 O O . LEU A 1 188 ? -29.796 2.218 11.942 1.00 54.06 188 LEU A O 1
ATOM 1607 N N . VAL A 1 189 ? -30.987 0.378 12.390 1.00 51.84 189 VAL A N 1
ATOM 1608 C CA . VAL A 1 189 ? -32.310 0.930 12.053 1.00 51.84 189 VAL A CA 1
ATOM 1609 C C . VAL A 1 189 ? -32.699 2.054 13.018 1.00 51.84 189 VAL A C 1
ATOM 1611 O O . VAL A 1 189 ? -33.080 3.123 12.549 1.00 51.84 189 VAL A O 1
ATOM 1614 N N . GLU A 1 190 ? -32.524 1.882 14.336 1.00 54.38 190 GLU A N 1
ATOM 1615 C CA . GLU A 1 190 ? -32.771 2.941 15.332 1.00 54.38 190 GLU A CA 1
ATOM 1616 C C . GLU A 1 190 ? -31.939 4.191 15.005 1.00 54.38 190 GLU A C 1
ATOM 1618 O O . GLU A 1 190 ? -32.457 5.304 14.917 1.00 54.38 190 GLU A O 1
ATOM 1623 N N . VAL A 1 191 ? -30.640 4.004 14.766 1.00 56.78 191 VAL A N 1
ATOM 1624 C CA . VAL A 1 191 ? -29.712 5.083 14.429 1.00 56.78 191 VAL A CA 1
ATOM 1625 C C . VAL A 1 191 ? -30.102 5.737 13.106 1.00 56.78 191 VAL A C 1
ATOM 1627 O O . VAL A 1 191 ? -30.302 6.951 13.061 1.00 56.78 191 VAL A O 1
ATOM 1630 N N . LEU A 1 192 ? -30.218 4.955 12.033 1.00 54.09 192 LEU A N 1
ATOM 1631 C CA . LEU A 1 192 ? -30.438 5.445 10.675 1.00 54.09 192 LEU A CA 1
ATOM 1632 C C . LEU A 1 192 ? -31.783 6.167 10.544 1.00 54.09 192 LEU A C 1
ATOM 1634 O O . LEU A 1 192 ? -31.827 7.244 9.955 1.00 54.09 192 LEU A O 1
ATOM 1638 N N . GLN A 1 193 ? -32.844 5.635 11.142 1.00 54.97 193 GLN A N 1
ATOM 1639 C CA . GLN A 1 193 ? -34.186 6.194 11.026 1.00 54.97 193 GLN A CA 1
ATOM 1640 C C . GLN A 1 193 ? -34.399 7.384 11.971 1.00 54.97 193 GLN A C 1
ATOM 1642 O O . GLN A 1 193 ? -34.763 8.470 11.524 1.00 54.97 193 GLN A O 1
ATOM 1647 N N . TYR A 1 194 ? -34.119 7.228 13.270 1.00 52.34 194 TYR A N 1
ATOM 1648 C CA . TYR A 1 194 ? -34.505 8.229 14.274 1.00 52.34 194 TYR A CA 1
ATOM 1649 C C . TYR A 1 194 ? -33.463 9.322 14.497 1.00 52.34 194 TYR A C 1
ATOM 1651 O O . TYR A 1 194 ? -33.813 10.453 14.837 1.00 52.34 194 TYR A O 1
ATOM 1659 N N . HIS A 1 195 ? -32.180 9.008 14.323 1.00 51.41 195 HIS A N 1
ATOM 1660 C CA . HIS A 1 195 ? -31.110 9.982 14.529 1.00 51.41 195 HIS A CA 1
ATOM 1661 C C . HIS A 1 195 ? -30.570 10.536 13.208 1.00 51.41 195 HIS A C 1
ATOM 1663 O O . HIS A 1 195 ? -30.215 11.712 13.147 1.00 51.41 195 HIS A O 1
ATOM 1669 N N . LEU A 1 196 ? -30.548 9.739 12.137 1.00 51.47 196 LEU A N 1
ATOM 1670 C CA . LEU A 1 196 ? -29.965 10.151 10.856 1.00 51.47 196 LEU A CA 1
ATOM 1671 C C . L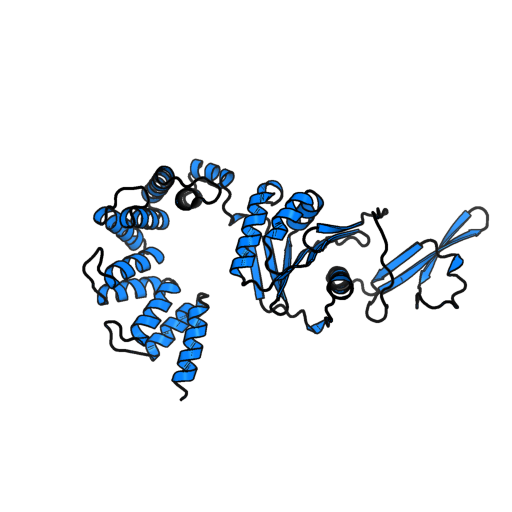EU A 1 196 ? -30.989 10.570 9.789 1.00 51.47 196 LEU A C 1
ATOM 1673 O O . LEU A 1 196 ? -30.595 11.256 8.844 1.00 51.47 196 LEU A O 1
ATOM 1677 N N . GLY A 1 197 ? -32.274 10.238 9.964 1.00 51.47 197 GLY A N 1
ATOM 1678 C CA . GLY A 1 197 ? -33.363 10.621 9.058 1.00 51.47 197 GLY A CA 1
ATOM 1679 C C . GLY A 1 197 ? -33.380 9.860 7.728 1.00 51.47 197 GLY A C 1
ATOM 1680 O O . GLY A 1 197 ? -33.785 10.427 6.716 1.00 51.47 197 GLY A O 1
ATOM 1681 N N . PHE A 1 198 ? -32.889 8.619 7.703 1.00 45.75 198 PHE A N 1
ATOM 1682 C CA . PHE A 1 198 ? -32.911 7.752 6.526 1.00 45.75 198 PHE A CA 1
ATOM 1683 C C . PHE A 1 198 ? -34.102 6.788 6.554 1.00 45.75 198 PHE A C 1
ATOM 1685 O O . PHE A 1 198 ? -34.296 6.072 7.535 1.00 45.75 198 PHE A O 1
ATOM 1692 N N . ASP A 1 199 ? -34.820 6.706 5.434 1.00 43.81 199 ASP A N 1
ATOM 1693 C CA . ASP A 1 199 ? -35.759 5.621 5.140 1.00 43.81 199 ASP A CA 1
ATOM 1694 C C . ASP A 1 199 ? -34.976 4.472 4.487 1.00 43.81 199 ASP A C 1
ATOM 1696 O O . ASP A 1 199 ? -34.528 4.598 3.347 1.00 43.81 199 ASP A O 1
ATOM 1700 N N . ILE A 1 200 ? -34.740 3.379 5.218 1.00 43.19 200 ILE A N 1
ATOM 1701 C CA . ILE A 1 200 ? -33.966 2.219 4.736 1.00 43.19 200 ILE A CA 1
ATOM 1702 C C . ILE A 1 200 ? -34.816 0.956 4.851 1.00 43.19 200 ILE A C 1
ATOM 1704 O O . ILE A 1 200 ? -35.453 0.729 5.880 1.00 43.19 200 ILE A O 1
ATOM 1708 N N . ILE A 1 201 ? -34.794 0.123 3.806 1.00 42.94 201 ILE A N 1
ATOM 1709 C CA . ILE A 1 201 ? -35.508 -1.158 3.736 1.00 42.94 201 ILE A CA 1
ATOM 1710 C C . ILE A 1 201 ? -34.471 -2.293 3.791 1.00 42.94 201 ILE A C 1
ATOM 1712 O O . ILE A 1 201 ? -33.400 -2.195 3.207 1.00 42.94 201 ILE A O 1
ATOM 1716 N N . ASP A 1 202 ? -34.762 -3.397 4.485 1.00 38.62 202 ASP A N 1
ATOM 1717 C CA . ASP A 1 202 ? -33.806 -4.496 4.765 1.00 38.62 202 ASP A CA 1
ATOM 1718 C C . ASP A 1 202 ? -33.164 -5.133 3.500 1.00 38.62 202 ASP A C 1
ATOM 1720 O O . ASP A 1 202 ? -32.085 -5.722 3.561 1.00 38.62 202 ASP A O 1
ATOM 1724 N N . SER A 1 203 ? -33.772 -4.960 2.318 1.00 43.03 203 SER A N 1
ATOM 1725 C CA . SER A 1 203 ? -33.223 -5.376 1.013 1.00 43.03 203 SER A CA 1
ATOM 1726 C C . SER A 1 203 ? -32.000 -4.575 0.541 1.00 43.03 203 SER A C 1
ATOM 1728 O O . SER A 1 203 ? -31.321 -4.990 -0.397 1.00 43.03 203 SER A O 1
ATOM 1730 N N . ASP A 1 204 ? -31.711 -3.446 1.185 1.00 39.44 204 ASP A N 1
ATOM 1731 C CA . ASP A 1 204 ? -30.659 -2.495 0.815 1.00 39.44 204 ASP A CA 1
ATOM 1732 C C . ASP A 1 204 ? -29.256 -2.906 1.306 1.00 39.44 204 ASP A C 1
ATOM 1734 O O . ASP A 1 204 ? -28.258 -2.270 0.974 1.00 39.44 204 ASP A O 1
ATOM 1738 N N . TYR A 1 205 ? -29.157 -3.993 2.076 1.00 48.47 205 TYR A N 1
ATOM 1739 C CA . TYR A 1 205 ? -27.917 -4.486 2.691 1.00 48.47 205 TYR A CA 1
ATOM 1740 C C . TYR A 1 205 ? -27.113 -5.462 1.815 1.00 48.47 205 TYR A C 1
ATOM 1742 O O . TYR A 1 205 ? -26.319 -6.252 2.329 1.00 48.47 205 TYR A O 1
ATOM 1750 N N . ASN A 1 206 ? -27.286 -5.428 0.492 1.00 49.50 206 ASN A N 1
ATOM 1751 C CA . ASN A 1 206 ? -26.450 -6.219 -0.410 1.00 49.50 206 ASN A CA 1
ATOM 1752 C C . ASN A 1 206 ? -25.049 -5.596 -0.519 1.00 49.50 206 ASN A C 1
ATOM 1754 O O . ASN A 1 206 ? -24.819 -4.637 -1.260 1.00 49.50 206 ASN A O 1
ATOM 1758 N N . THR A 1 207 ? -24.088 -6.157 0.216 1.00 51.72 207 THR A N 1
ATOM 1759 C CA . THR A 1 207 ? -22.683 -5.745 0.157 1.00 51.72 207 THR A CA 1
ATOM 1760 C C . THR A 1 207 ? -22.072 -6.157 -1.179 1.00 51.72 207 THR A C 1
ATOM 1762 O O . THR A 1 207 ? -21.823 -7.327 -1.454 1.00 51.72 207 THR A O 1
ATOM 1765 N N . SER A 1 208 ? -21.824 -5.169 -2.039 1.00 53.81 208 SER A N 1
ATOM 1766 C CA . SER A 1 208 ? -21.169 -5.382 -3.338 1.00 53.81 208 SER A CA 1
ATOM 1767 C C . SER A 1 208 ? -19.643 -5.252 -3.251 1.00 53.81 208 SER A C 1
ATOM 1769 O O . SER A 1 208 ? -18.932 -5.734 -4.131 1.00 53.81 208 SER A O 1
ATOM 1771 N N . GLN A 1 209 ? -19.132 -4.566 -2.218 1.00 66.12 209 GLN A N 1
ATOM 1772 C CA . GLN A 1 209 ? -17.726 -4.176 -2.087 1.00 66.12 209 GLN A CA 1
ATOM 1773 C C . GLN A 1 209 ? -17.278 -4.187 -0.615 1.00 66.12 209 GLN A C 1
ATOM 1775 O O . GLN A 1 209 ? -17.941 -3.613 0.253 1.00 66.12 209 GLN A O 1
ATOM 1780 N N . SER A 1 210 ? -16.135 -4.823 -0.341 1.00 74.69 210 SER A N 1
ATOM 1781 C CA . SER A 1 210 ? -15.493 -4.851 0.977 1.00 74.69 210 SER A CA 1
ATOM 1782 C C . SER A 1 210 ? -13.972 -4.758 0.857 1.00 74.69 210 SER A C 1
ATOM 1784 O O . SER A 1 210 ? -13.394 -5.385 -0.031 1.00 74.69 210 SER A O 1
ATOM 1786 N N . LEU A 1 211 ? -13.336 -4.050 1.787 1.00 80.06 211 LEU A N 1
ATOM 1787 C CA . LEU A 1 211 ? -11.885 -3.933 1.942 1.00 80.06 211 LEU A CA 1
ATOM 1788 C C . LEU A 1 211 ? -11.461 -4.567 3.274 1.00 80.06 211 LEU A C 1
ATOM 1790 O O . LEU A 1 211 ? -12.180 -4.468 4.265 1.00 80.06 211 LEU A O 1
ATOM 1794 N N . ILE A 1 212 ? -10.299 -5.217 3.307 1.00 81.19 212 ILE A N 1
ATOM 1795 C CA . ILE A 1 212 ? -9.688 -5.730 4.538 1.00 81.19 212 ILE A CA 1
ATOM 1796 C C . ILE A 1 212 ? -8.331 -5.050 4.691 1.00 81.19 212 ILE A C 1
ATOM 1798 O O . ILE A 1 212 ? -7.503 -5.138 3.789 1.00 81.19 212 ILE A O 1
ATOM 1802 N N . ILE A 1 213 ? -8.121 -4.387 5.825 1.00 78.44 213 ILE A N 1
ATOM 1803 C CA . ILE A 1 213 ? -6.850 -3.785 6.226 1.00 78.44 213 ILE A CA 1
ATOM 1804 C C . ILE A 1 213 ? -6.304 -4.623 7.379 1.00 78.44 213 ILE A C 1
ATOM 1806 O O . ILE A 1 213 ? -6.969 -4.758 8.409 1.00 78.44 213 ILE A O 1
ATOM 1810 N N . ASN A 1 214 ? -5.109 -5.190 7.231 1.00 78.62 214 ASN A N 1
ATOM 1811 C CA . ASN A 1 214 ? -4.434 -5.835 8.354 1.00 78.62 214 ASN A CA 1
ATOM 1812 C C . ASN A 1 214 ? -3.624 -4.776 9.103 1.00 78.62 214 ASN A C 1
ATOM 1814 O O . ASN A 1 214 ? -2.832 -4.058 8.493 1.00 78.62 214 ASN A O 1
ATOM 1818 N N . CYS A 1 215 ? -3.787 -4.684 10.424 1.00 72.00 215 CYS A N 1
ATOM 1819 C CA . CYS A 1 215 ? -3.058 -3.697 11.225 1.00 72.00 215 CYS A CA 1
ATOM 1820 C C . CYS A 1 215 ? -1.531 -3.898 11.154 1.00 72.00 215 CYS A C 1
ATOM 1822 O O . CYS A 1 215 ? -0.776 -2.947 11.341 1.00 72.00 215 CYS A O 1
ATOM 1824 N N . GLU A 1 216 ? -1.056 -5.111 10.845 1.00 68.25 216 GLU A N 1
ATOM 1825 C CA . GLU A 1 216 ? 0.366 -5.388 10.607 1.00 68.25 216 GLU A CA 1
ATOM 1826 C C . GLU A 1 216 ? 0.954 -4.706 9.368 1.00 68.25 216 GLU A C 1
ATOM 1828 O O . GLU A 1 216 ? 2.156 -4.431 9.354 1.00 68.25 216 GLU A O 1
ATOM 1833 N N . ASP A 1 217 ? 0.129 -4.407 8.365 1.00 68.12 217 ASP A N 1
ATOM 1834 C CA . ASP A 1 217 ? 0.569 -3.769 7.123 1.00 68.12 217 ASP A CA 1
ATOM 1835 C C . ASP A 1 217 ? 0.764 -2.252 7.303 1.00 68.12 217 ASP A C 1
ATOM 1837 O O . ASP A 1 217 ? 1.377 -1.584 6.464 1.00 68.12 217 ASP A O 1
ATOM 1841 N N . ILE A 1 218 ? 0.288 -1.694 8.421 1.00 68.69 218 ILE A N 1
ATOM 1842 C CA . ILE A 1 218 ? 0.327 -0.261 8.706 1.00 68.69 218 ILE A CA 1
ATOM 1843 C C . ILE A 1 218 ? 1.703 0.121 9.264 1.00 68.69 218 ILE A C 1
ATOM 1845 O O . ILE A 1 218 ? 2.122 -0.398 10.305 1.00 68.69 218 ILE A O 1
ATOM 1849 N N . PRO A 1 219 ? 2.431 1.048 8.613 1.00 66.06 219 PRO A N 1
ATOM 1850 C CA . PRO A 1 219 ? 3.741 1.473 9.085 1.00 66.06 219 PRO A CA 1
ATOM 1851 C C . PRO A 1 219 ? 3.666 2.165 10.451 1.00 66.06 219 PRO A C 1
ATOM 1853 O O . PRO A 1 219 ? 3.058 3.225 10.586 1.00 66.06 219 PRO A O 1
ATOM 1856 N N . ASN A 1 220 ? 4.364 1.604 11.439 1.00 78.19 220 ASN A N 1
ATOM 1857 C CA . ASN A 1 220 ? 4.578 2.201 12.755 1.00 78.19 220 ASN A CA 1
ATOM 1858 C C . ASN A 1 220 ? 6.071 2.417 12.977 1.00 78.19 220 ASN A C 1
ATOM 1860 O O . ASN A 1 220 ? 6.839 1.451 12.978 1.00 78.19 220 ASN A O 1
ATOM 1864 N N . PHE A 1 221 ? 6.496 3.652 13.249 1.00 82.81 221 PHE A N 1
ATOM 1865 C CA . PHE A 1 221 ? 7.921 3.962 13.276 1.00 82.81 221 PHE A CA 1
ATOM 1866 C C . PHE A 1 221 ? 8.699 3.155 14.318 1.00 82.81 221 PHE A C 1
ATOM 1868 O O . PHE A 1 221 ? 9.756 2.608 14.006 1.00 82.81 221 PHE A O 1
ATOM 1875 N N . LYS A 1 222 ? 8.200 3.052 15.556 1.00 82.31 222 LYS A N 1
ATOM 1876 C CA . LYS A 1 222 ? 8.917 2.357 16.639 1.00 82.31 222 LYS A CA 1
ATOM 1877 C C . LYS A 1 222 ? 9.074 0.870 16.331 1.00 82.31 222 LYS A C 1
ATOM 1879 O O . LYS A 1 222 ? 10.149 0.306 16.546 1.00 82.31 222 LYS A O 1
ATOM 1884 N N . ARG A 1 223 ? 8.015 0.240 15.818 1.00 81.12 223 ARG A N 1
ATOM 1885 C CA . ARG A 1 223 ? 8.017 -1.178 15.437 1.00 81.12 223 ARG A CA 1
ATOM 1886 C C . ARG A 1 223 ? 8.934 -1.422 14.245 1.00 81.12 223 ARG A C 1
ATOM 1888 O O . ARG A 1 223 ? 9.804 -2.290 14.320 1.00 81.12 223 ARG A O 1
ATOM 1895 N N . THR A 1 224 ? 8.765 -0.643 13.181 1.00 88.38 224 THR A N 1
ATOM 1896 C CA . THR A 1 224 ? 9.570 -0.747 11.964 1.00 88.38 224 THR A CA 1
ATOM 1897 C C . THR A 1 224 ? 11.048 -0.506 12.282 1.00 88.38 224 THR A C 1
ATOM 1899 O O . THR A 1 224 ? 11.894 -1.267 11.822 1.00 88.38 224 THR A O 1
ATOM 1902 N N . LEU A 1 225 ? 11.376 0.455 13.155 1.00 87.69 225 LEU A N 1
ATOM 1903 C CA . LEU A 1 225 ? 12.742 0.688 13.631 1.00 87.69 225 LEU A CA 1
ATOM 1904 C C . LEU A 1 225 ? 13.330 -0.540 14.333 1.00 87.69 225 LEU A C 1
ATOM 1906 O O . LEU A 1 225 ? 14.440 -0.953 13.995 1.00 87.69 225 LEU A O 1
ATOM 1910 N N . LYS A 1 226 ? 12.594 -1.144 15.272 1.00 88.69 226 LYS A N 1
ATOM 1911 C CA . LYS A 1 226 ? 13.044 -2.350 15.981 1.00 88.69 226 LYS A CA 1
ATOM 1912 C C . LYS A 1 226 ? 13.309 -3.506 15.009 1.00 88.69 226 LYS A C 1
ATOM 1914 O O . LYS A 1 226 ? 14.400 -4.068 15.008 1.00 88.69 226 LYS A O 1
ATOM 1919 N N . GLN A 1 227 ? 12.356 -3.816 14.131 1.00 89.56 227 GLN A N 1
ATOM 1920 C CA . GLN A 1 227 ? 12.499 -4.902 13.153 1.00 89.56 227 GLN A CA 1
ATOM 1921 C C . GLN A 1 227 ? 13.630 -4.636 12.144 1.00 89.56 227 GLN A C 1
ATOM 1923 O O . GLN A 1 227 ? 14.360 -5.549 11.752 1.00 89.56 227 GLN A O 1
ATOM 1928 N N . ALA A 1 228 ? 13.813 -3.380 11.731 1.00 92.62 228 ALA A N 1
ATOM 1929 C CA . ALA A 1 228 ? 14.893 -2.984 10.835 1.00 92.62 228 ALA A CA 1
ATOM 1930 C C . ALA A 1 228 ? 16.277 -3.141 11.493 1.00 92.62 228 ALA A C 1
ATOM 1932 O O . ALA A 1 228 ? 17.237 -3.563 10.831 1.00 92.62 228 ALA A O 1
ATOM 1933 N N . GLN A 1 229 ? 16.381 -2.835 12.792 1.00 90.25 229 GLN A N 1
ATOM 1934 C CA . GLN A 1 229 ? 17.580 -3.066 13.606 1.00 90.25 229 GLN A CA 1
ATOM 1935 C C . GLN A 1 229 ? 17.883 -4.560 13.774 1.00 90.25 229 GLN A C 1
ATOM 1937 O O . GLN A 1 229 ? 19.048 -4.943 13.698 1.00 90.25 229 GLN A O 1
ATOM 1942 N N . GLU A 1 230 ? 16.852 -5.396 13.904 1.00 93.19 230 GLU A N 1
ATOM 1943 C CA . GLU A 1 230 ? 16.956 -6.864 13.954 1.00 93.19 230 GLU A CA 1
ATOM 1944 C C . GLU A 1 230 ? 17.317 -7.503 12.598 1.00 93.19 230 GLU A C 1
ATOM 1946 O O . GLU A 1 230 ? 17.625 -8.690 12.538 1.00 93.19 230 GLU A O 1
ATOM 1951 N N . GLY A 1 231 ? 17.334 -6.726 11.508 1.00 91.00 231 GLY A N 1
ATOM 1952 C CA . GLY A 1 231 ? 17.782 -7.186 10.190 1.00 91.00 231 GLY A CA 1
ATOM 1953 C C . GLY A 1 231 ? 16.665 -7.541 9.207 1.00 91.00 231 GLY A C 1
ATOM 1954 O O . GLY A 1 231 ? 16.960 -8.017 8.117 1.00 91.00 231 GLY A O 1
ATOM 1955 N N . CYS A 1 232 ? 15.393 -7.297 9.539 1.00 93.94 232 CYS A N 1
ATOM 1956 C CA . CYS A 1 232 ? 14.286 -7.560 8.618 1.00 93.94 232 CYS A CA 1
ATOM 1957 C C . CYS A 1 232 ? 14.349 -6.623 7.397 1.00 93.94 232 CYS A C 1
ATOM 1959 O O . CYS A 1 232 ? 14.109 -5.422 7.522 1.00 93.94 232 CYS A O 1
ATOM 1961 N N . ILE A 1 233 ? 14.631 -7.172 6.210 1.00 94.19 233 ILE A N 1
ATOM 1962 C CA . ILE A 1 233 ? 14.775 -6.415 4.951 1.00 94.19 233 ILE A CA 1
ATOM 1963 C C . ILE A 1 233 ? 13.517 -5.594 4.633 1.00 94.19 233 ILE A C 1
ATOM 1965 O O . ILE A 1 233 ? 13.620 -4.403 4.344 1.00 94.19 233 ILE A O 1
ATOM 1969 N N . LYS A 1 234 ? 12.325 -6.193 4.767 1.00 90.69 234 LYS A N 1
ATOM 1970 C CA . LYS A 1 234 ? 11.046 -5.495 4.541 1.00 90.69 234 LYS A CA 1
ATOM 1971 C C . LYS A 1 234 ? 10.905 -4.270 5.446 1.00 90.69 234 LYS A C 1
ATOM 1973 O O . LYS A 1 234 ? 10.575 -3.187 4.975 1.00 90.69 234 LYS A O 1
ATOM 1978 N N . ALA A 1 235 ? 11.225 -4.423 6.732 1.00 90.81 235 ALA A N 1
ATOM 1979 C CA . ALA A 1 235 ? 11.172 -3.321 7.687 1.00 90.81 235 ALA A CA 1
ATOM 1980 C C . ALA A 1 235 ? 12.222 -2.244 7.381 1.00 90.81 235 ALA A C 1
ATOM 1982 O O . ALA A 1 235 ? 11.958 -1.064 7.570 1.00 90.81 235 ALA A O 1
ATOM 1983 N N . GLN A 1 236 ? 13.399 -2.615 6.874 1.00 95.12 236 GLN A N 1
ATOM 1984 C CA . GLN A 1 236 ? 14.419 -1.648 6.464 1.00 95.12 236 GLN A CA 1
ATOM 1985 C C . GLN A 1 236 ? 13.983 -0.830 5.238 1.00 95.12 236 GLN A C 1
ATOM 1987 O O . GLN A 1 236 ? 14.141 0.389 5.254 1.00 95.12 236 GLN A O 1
ATOM 1992 N N . ASN A 1 237 ? 13.378 -1.460 4.221 1.00 93.69 237 ASN A N 1
ATOM 1993 C CA . ASN A 1 237 ? 12.794 -0.747 3.074 1.00 93.69 237 ASN A CA 1
ATOM 1994 C C . ASN A 1 237 ? 11.672 0.193 3.525 1.00 93.69 237 ASN A C 1
ATOM 1996 O O . ASN A 1 237 ? 11.631 1.359 3.129 1.00 93.69 237 ASN A O 1
ATOM 2000 N N . GLN A 1 238 ? 10.790 -0.292 4.400 1.00 91.75 238 GLN A N 1
ATOM 2001 C CA . GLN A 1 238 ? 9.706 0.509 4.958 1.00 91.75 238 GLN A CA 1
ATOM 2002 C C . GLN A 1 238 ? 10.254 1.701 5.752 1.00 91.75 238 GLN A C 1
ATOM 2004 O O . GLN A 1 238 ? 9.827 2.827 5.524 1.00 91.75 238 GLN A O 1
ATOM 2009 N N . LEU A 1 239 ? 11.252 1.493 6.616 1.00 93.00 239 LEU A N 1
ATOM 2010 C CA . LEU A 1 239 ? 11.887 2.555 7.397 1.00 93.00 239 LEU A CA 1
ATOM 2011 C C . LEU A 1 239 ? 12.548 3.611 6.508 1.00 93.00 239 LEU A C 1
ATOM 2013 O O . LEU A 1 239 ? 12.434 4.809 6.773 1.00 93.00 239 LEU A O 1
ATOM 2017 N N . ALA A 1 240 ? 13.211 3.175 5.436 1.00 94.44 240 ALA A N 1
ATOM 2018 C CA . ALA A 1 240 ? 13.786 4.070 4.444 1.00 94.44 240 ALA A CA 1
ATOM 2019 C C . ALA A 1 240 ? 12.703 4.934 3.779 1.00 94.44 240 ALA A C 1
ATOM 2021 O O . ALA A 1 240 ? 12.858 6.151 3.684 1.00 94.44 240 ALA A O 1
ATOM 2022 N N . SER A 1 241 ? 11.574 4.330 3.393 1.00 91.62 241 SER A N 1
ATOM 2023 C CA . SER A 1 241 ? 10.412 5.042 2.847 1.00 91.62 241 SER A CA 1
ATOM 2024 C C . SER A 1 241 ? 9.792 6.015 3.856 1.00 91.62 241 SER A C 1
ATOM 2026 O O . SER A 1 241 ? 9.445 7.141 3.496 1.00 91.62 241 SER A O 1
ATOM 2028 N N . MET A 1 242 ? 9.714 5.633 5.134 1.00 90.50 242 MET A N 1
ATOM 2029 C CA . MET A 1 242 ? 9.214 6.503 6.201 1.00 90.50 242 MET A CA 1
ATOM 2030 C C . MET A 1 242 ? 10.071 7.760 6.345 1.00 90.50 242 MET A C 1
ATOM 2032 O O . MET A 1 242 ? 9.533 8.867 6.350 1.00 90.50 242 MET A O 1
ATOM 2036 N N . TYR A 1 243 ? 11.398 7.616 6.367 1.00 92.38 243 TYR A N 1
ATOM 2037 C CA . TYR A 1 243 ? 12.312 8.759 6.376 1.00 92.38 243 TYR A CA 1
ATOM 2038 C C . TYR A 1 243 ? 12.287 9.566 5.074 1.00 92.38 243 TYR A C 1
ATOM 2040 O O . TYR A 1 243 ? 12.395 10.790 5.127 1.00 92.38 243 TYR A O 1
ATOM 2048 N N . LEU A 1 244 ? 12.126 8.917 3.918 1.00 90.31 244 LEU A N 1
ATOM 2049 C CA . LEU A 1 244 ? 12.053 9.586 2.616 1.00 90.31 244 LEU A CA 1
ATOM 2050 C C . LEU A 1 244 ? 10.814 10.482 2.510 1.00 90.31 244 LEU A C 1
ATOM 2052 O O . LEU A 1 244 ? 10.899 11.592 1.992 1.00 90.31 244 LEU A O 1
ATOM 2056 N N . ASN A 1 245 ? 9.671 10.007 3.003 1.00 85.12 245 ASN A N 1
ATOM 2057 C CA . ASN A 1 245 ? 8.371 10.656 2.830 1.00 85.12 245 ASN A CA 1
ATOM 2058 C C . ASN A 1 245 ? 7.901 11.432 4.073 1.00 85.12 245 ASN A C 1
ATOM 2060 O O . ASN A 1 245 ? 6.886 12.120 4.016 1.00 85.12 245 ASN A O 1
ATOM 2064 N N . GLY A 1 246 ? 8.618 11.333 5.196 1.00 82.50 246 GLY A N 1
ATOM 2065 C CA . GLY A 1 246 ? 8.193 11.920 6.469 1.00 82.50 246 GLY A CA 1
ATOM 2066 C C . GLY A 1 246 ? 6.956 11.232 7.065 1.00 82.50 246 GLY A C 1
ATOM 2067 O O . GLY A 1 246 ? 6.111 11.875 7.691 1.00 82.50 246 GLY A O 1
ATOM 2068 N N . LEU A 1 247 ? 6.806 9.924 6.838 1.00 79.00 247 LEU A N 1
ATOM 2069 C CA . LEU A 1 247 ? 5.685 9.148 7.367 1.00 79.00 247 LEU A CA 1
ATOM 2070 C C . LEU A 1 247 ? 6.002 8.756 8.806 1.00 79.00 247 LEU A C 1
ATOM 2072 O O . LEU A 1 247 ? 6.869 7.923 9.034 1.00 79.00 247 LEU A O 1
ATOM 2076 N N . ASP A 1 248 ? 5.310 9.371 9.771 1.00 73.88 248 ASP A N 1
ATOM 2077 C CA . ASP A 1 248 ? 5.478 9.095 11.220 1.00 73.88 248 ASP A CA 1
ATOM 2078 C C . ASP A 1 248 ? 6.804 9.583 11.829 1.00 73.88 248 ASP A C 1
ATOM 2080 O O . ASP A 1 248 ? 6.991 9.585 13.042 1.00 73.88 248 ASP A O 1
ATOM 2084 N N . VAL A 1 249 ? 7.697 10.097 10.989 1.00 82.00 249 VAL A N 1
ATOM 2085 C CA . VAL A 1 249 ? 8.955 10.733 11.375 1.00 82.00 249 VAL A CA 1
ATOM 2086 C C . VAL A 1 249 ? 9.166 12.013 10.597 1.00 82.00 249 VAL A C 1
ATOM 2088 O O . VAL A 1 249 ? 8.585 12.213 9.533 1.00 82.00 249 VAL A O 1
ATOM 2091 N N . THR A 1 250 ? 10.043 12.881 11.092 1.00 82.56 250 THR A N 1
ATOM 2092 C CA . THR A 1 250 ? 10.544 13.979 10.270 1.00 82.56 250 THR A CA 1
ATOM 2093 C C . THR A 1 250 ? 11.304 13.418 9.073 1.00 82.56 250 THR A C 1
ATOM 2095 O O . THR A 1 250 ? 12.109 12.491 9.202 1.00 82.56 250 THR A O 1
ATOM 2098 N N . GLN A 1 251 ? 11.038 13.985 7.896 1.00 86.88 251 GLN A N 1
ATOM 2099 C CA . GLN A 1 251 ? 11.737 13.609 6.675 1.00 86.88 251 GLN A CA 1
ATOM 2100 C C . GLN A 1 251 ? 13.253 13.746 6.877 1.00 86.88 251 GLN A C 1
ATOM 2102 O O . GLN A 1 251 ? 13.736 14.774 7.356 1.00 86.88 251 GLN A O 1
ATOM 2107 N N . ASN A 1 252 ? 14.004 12.705 6.519 1.00 86.31 252 ASN A N 1
ATOM 2108 C CA . ASN A 1 252 ? 15.454 12.672 6.658 1.00 86.31 252 ASN A CA 1
ATOM 2109 C C . ASN A 1 252 ? 16.086 11.849 5.530 1.00 86.31 252 ASN A C 1
ATOM 2111 O O . ASN A 1 252 ? 16.139 10.621 5.576 1.00 86.31 252 ASN A O 1
ATOM 2115 N N . MET A 1 253 ? 16.604 12.549 4.524 1.00 87.94 253 MET A N 1
ATOM 2116 C CA . MET A 1 253 ? 17.145 11.923 3.316 1.00 87.94 253 MET A CA 1
ATOM 2117 C C . MET A 1 253 ? 18.407 11.103 3.584 1.00 87.94 253 MET A C 1
ATOM 2119 O O . MET A 1 253 ? 18.590 10.056 2.972 1.00 87.94 253 MET A O 1
ATOM 2123 N N . SER A 1 254 ? 19.244 11.522 4.536 1.00 89.31 254 SER A N 1
ATOM 2124 C CA . SER A 1 254 ? 20.449 10.778 4.911 1.00 89.31 254 SER A CA 1
ATOM 2125 C C . SER A 1 254 ? 20.108 9.437 5.562 1.00 89.31 254 SER A C 1
ATOM 2127 O O . SER A 1 254 ? 20.755 8.433 5.277 1.00 89.31 254 SER A O 1
ATOM 2129 N N . LEU A 1 255 ? 19.071 9.395 6.407 1.00 91.44 255 LEU A N 1
ATOM 2130 C CA . LEU A 1 255 ? 18.598 8.142 7.002 1.00 91.44 255 LEU A CA 1
ATOM 2131 C C . LEU A 1 255 ? 17.874 7.264 5.977 1.00 91.44 255 LEU A C 1
ATOM 2133 O O . LEU A 1 255 ? 18.074 6.052 5.984 1.00 91.44 255 LEU A O 1
ATOM 2137 N N . ALA A 1 256 ? 17.092 7.853 5.069 1.00 93.88 256 ALA A N 1
ATOM 2138 C CA . ALA A 1 256 ? 16.493 7.113 3.960 1.00 93.88 256 ALA A CA 1
ATOM 2139 C C . ALA A 1 256 ? 17.566 6.452 3.078 1.00 93.88 256 ALA A C 1
ATOM 2141 O O . ALA A 1 256 ? 17.474 5.256 2.802 1.00 93.88 256 ALA A O 1
ATOM 2142 N N . LEU A 1 257 ? 18.609 7.206 2.702 1.00 94.06 257 LEU A N 1
ATOM 2143 C CA . LEU A 1 257 ? 19.757 6.690 1.956 1.00 94.06 257 LEU A CA 1
ATOM 2144 C C . LEU A 1 257 ? 20.422 5.536 2.711 1.00 94.06 257 LEU A C 1
ATOM 2146 O O . LEU A 1 257 ? 20.555 4.456 2.148 1.00 94.06 257 LEU A O 1
ATOM 2150 N N . PHE A 1 258 ? 20.770 5.735 3.985 1.00 94.69 258 PHE A N 1
ATOM 2151 C CA . PHE A 1 258 ? 21.419 4.712 4.808 1.00 94.69 258 PHE A CA 1
ATOM 2152 C C . PHE A 1 258 ? 20.640 3.388 4.823 1.00 94.69 258 PHE A C 1
ATOM 2154 O O . PHE A 1 258 ? 21.218 2.313 4.653 1.00 94.69 258 PHE A O 1
ATOM 2161 N N . TRP A 1 259 ? 19.319 3.444 5.015 1.00 95.69 259 TRP A N 1
ATOM 2162 C CA . TRP A 1 259 ? 18.500 2.235 5.069 1.00 95.69 259 TRP A CA 1
ATOM 2163 C C . TRP A 1 259 ? 18.321 1.577 3.695 1.00 95.69 259 TRP A C 1
ATOM 2165 O O . TRP A 1 259 ? 18.407 0.352 3.625 1.00 95.69 259 TRP A O 1
ATOM 2175 N N . TYR A 1 260 ? 18.167 2.345 2.608 1.00 96.00 260 TYR A N 1
ATOM 2176 C CA . TYR A 1 260 ? 18.143 1.777 1.253 1.00 96.00 260 TYR A CA 1
ATOM 2177 C C . TYR A 1 260 ? 19.495 1.194 0.820 1.00 96.00 260 TYR A C 1
ATOM 2179 O O . TYR A 1 260 ? 19.533 0.159 0.161 1.00 96.00 260 TYR A O 1
ATOM 2187 N N . GLU A 1 261 ? 20.620 1.798 1.213 1.00 95.62 261 GLU A N 1
ATOM 2188 C CA . GLU A 1 261 ? 21.949 1.209 1.007 1.00 95.62 261 GLU A CA 1
ATOM 2189 C C . GLU A 1 261 ? 22.075 -0.120 1.755 1.00 95.62 261 GLU A C 1
ATOM 2191 O O . GLU A 1 261 ? 22.565 -1.110 1.204 1.00 95.62 261 GLU A O 1
ATOM 2196 N N . LYS A 1 262 ? 21.567 -0.180 2.991 1.00 95.94 262 LYS A N 1
ATOM 2197 C CA . LYS A 1 262 ? 21.567 -1.405 3.791 1.00 95.94 262 LYS A CA 1
ATOM 2198 C C . LYS A 1 262 ? 20.736 -2.514 3.143 1.00 95.94 262 LYS A C 1
ATOM 2200 O O . LYS A 1 262 ? 21.211 -3.651 3.099 1.00 95.94 262 LYS A O 1
ATOM 2205 N N . THR A 1 263 ? 19.552 -2.229 2.604 1.00 95.75 263 THR A N 1
ATOM 2206 C CA . THR A 1 263 ? 18.745 -3.250 1.910 1.00 95.75 263 THR A CA 1
ATOM 2207 C C . THR A 1 263 ? 19.346 -3.652 0.569 1.00 95.75 263 THR A C 1
ATOM 2209 O O . THR A 1 263 ? 19.484 -4.846 0.299 1.00 95.75 263 THR A O 1
ATOM 2212 N N . ALA A 1 264 ? 19.838 -2.696 -0.222 1.00 95.31 264 ALA A N 1
ATOM 2213 C CA . ALA A 1 264 ? 20.535 -2.985 -1.474 1.00 95.31 264 ALA A CA 1
ATOM 2214 C C . ALA A 1 264 ? 21.812 -3.829 -1.266 1.00 95.31 264 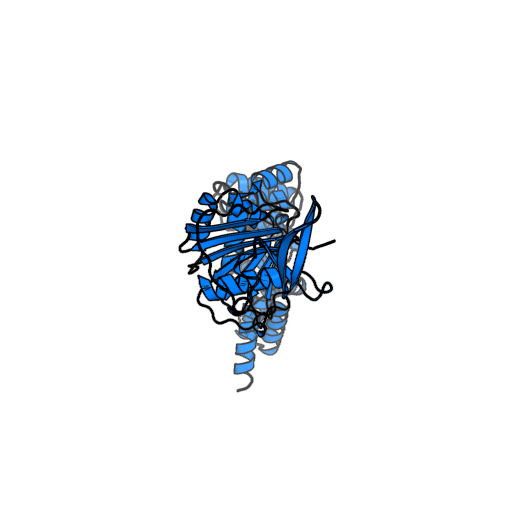ALA A C 1
ATOM 2216 O O . ALA A 1 264 ? 22.142 -4.684 -2.094 1.00 95.31 264 ALA A O 1
ATOM 2217 N N . SER A 1 265 ? 22.518 -3.646 -0.141 1.00 95.56 265 SER A N 1
ATOM 2218 C CA . SER A 1 265 ? 23.693 -4.455 0.226 1.00 95.56 265 SER A CA 1
ATOM 2219 C C . SER A 1 265 ? 23.350 -5.918 0.533 1.00 95.56 265 SER A C 1
ATOM 2221 O O . SER A 1 265 ? 24.182 -6.804 0.346 1.00 95.56 265 SER A O 1
ATOM 2223 N N . GLN A 1 266 ? 22.102 -6.185 0.926 1.00 95.69 266 GLN A N 1
ATOM 2224 C CA . GLN A 1 266 ? 21.557 -7.529 1.134 1.00 95.69 266 GLN A CA 1
ATOM 2225 C C . GLN A 1 266 ? 20.996 -8.145 -0.159 1.00 95.69 266 GLN A C 1
ATOM 2227 O O . GLN A 1 266 ? 20.402 -9.218 -0.117 1.00 95.69 266 GLN A O 1
ATOM 2232 N N . ASN A 1 267 ? 21.228 -7.502 -1.312 1.00 96.06 267 ASN A N 1
ATOM 2233 C CA . ASN A 1 267 ? 20.712 -7.882 -2.631 1.00 96.06 267 ASN A CA 1
ATOM 2234 C C . ASN A 1 267 ? 19.180 -7.898 -2.718 1.00 96.06 267 ASN A C 1
ATOM 2236 O O . ASN A 1 267 ? 18.621 -8.631 -3.529 1.00 96.06 267 ASN A O 1
ATOM 2240 N N . ASP A 1 268 ? 18.495 -7.085 -1.916 1.00 97.12 268 ASP A N 1
ATOM 2241 C CA . ASP A 1 268 ? 17.049 -6.943 -2.026 1.00 97.12 268 ASP A CA 1
ATOM 2242 C C . ASP A 1 268 ? 16.671 -6.117 -3.274 1.00 97.12 268 ASP A C 1
ATOM 2244 O O . ASP A 1 268 ? 17.098 -4.964 -3.394 1.00 97.12 268 ASP A O 1
ATOM 2248 N N . PRO A 1 269 ? 15.886 -6.662 -4.223 1.00 97.44 269 PRO A N 1
ATOM 2249 C CA . PRO A 1 269 ? 15.602 -5.972 -5.477 1.00 97.44 269 PRO A CA 1
ATOM 2250 C C . PRO A 1 269 ? 14.752 -4.707 -5.305 1.00 97.44 269 PRO A C 1
ATOM 2252 O O . PRO A 1 269 ? 14.887 -3.777 -6.105 1.00 97.44 269 PRO A O 1
ATOM 2255 N N . GLU A 1 270 ? 13.887 -4.648 -4.292 1.00 96.31 270 GLU A N 1
ATOM 2256 C CA . GLU A 1 270 ? 13.090 -3.457 -3.994 1.00 96.31 270 GLU A CA 1
ATOM 2257 C C . GLU A 1 270 ? 13.990 -2.332 -3.455 1.00 96.31 270 GLU A C 1
ATOM 2259 O O . GLU A 1 270 ? 13.941 -1.204 -3.952 1.00 96.31 270 GLU A O 1
ATOM 2264 N N . GLY A 1 271 ? 14.877 -2.651 -2.512 1.00 96.06 271 GLY A N 1
ATOM 2265 C CA . GLY A 1 271 ? 15.892 -1.746 -1.980 1.00 96.06 271 GLY A CA 1
ATOM 2266 C C . GLY A 1 271 ? 16.834 -1.221 -3.062 1.00 96.06 271 GLY A C 1
ATOM 2267 O O . GLY A 1 271 ? 17.061 -0.016 -3.153 1.00 96.06 271 GLY A O 1
ATOM 2268 N N . GLU A 1 272 ? 17.312 -2.096 -3.951 1.00 98.19 272 GLU A N 1
ATOM 2269 C CA . GLU A 1 272 ? 18.117 -1.711 -5.118 1.00 98.19 272 GLU A CA 1
ATOM 2270 C C . GLU A 1 272 ? 17.364 -0.755 -6.053 1.00 98.19 272 GLU A C 1
ATOM 2272 O O . GLU A 1 272 ? 17.917 0.255 -6.492 1.00 98.19 272 GLU A O 1
ATOM 2277 N N . LEU A 1 273 ? 16.092 -1.037 -6.353 1.00 98.00 273 LEU A N 1
ATOM 2278 C CA . LEU A 1 273 ? 15.270 -0.151 -7.175 1.00 98.00 273 LEU A CA 1
ATOM 2279 C C . LEU A 1 273 ? 15.113 1.227 -6.522 1.00 98.00 273 LEU A C 1
ATOM 2281 O O . LEU A 1 273 ? 15.286 2.250 -7.190 1.00 98.00 273 LEU A O 1
ATOM 2285 N N . ASN A 1 274 ? 14.779 1.256 -5.234 1.00 95.62 274 ASN A N 1
ATOM 2286 C CA . ASN A 1 274 ? 14.516 2.489 -4.501 1.00 95.62 274 ASN A CA 1
ATOM 2287 C C . ASN A 1 274 ? 15.782 3.331 -4.323 1.00 95.62 274 ASN A C 1
ATOM 2289 O O . ASN A 1 274 ? 15.742 4.542 -4.553 1.00 95.62 274 ASN A O 1
ATOM 2293 N N . LEU A 1 275 ? 16.922 2.698 -4.038 1.00 95.88 275 LEU A N 1
ATOM 2294 C CA . LEU A 1 275 ? 18.227 3.356 -4.033 1.00 95.88 275 LEU A CA 1
ATOM 2295 C C . LEU A 1 275 ? 18.553 3.951 -5.408 1.00 95.88 275 LEU A C 1
ATOM 2297 O O . LEU A 1 275 ? 18.985 5.100 -5.516 1.00 95.88 275 LEU A O 1
ATOM 2301 N N . GLY A 1 276 ? 18.278 3.197 -6.475 1.00 96.19 276 GLY A N 1
ATOM 2302 C CA . GLY A 1 276 ? 18.430 3.673 -7.842 1.00 96.19 276 GLY A CA 1
ATOM 2303 C C . GLY A 1 276 ? 17.609 4.935 -8.117 1.00 96.19 276 GLY A C 1
ATOM 2304 O O . GLY A 1 276 ? 18.153 5.944 -8.566 1.00 96.19 276 GLY A O 1
ATOM 2305 N N . LYS A 1 277 ? 16.313 4.916 -7.780 1.00 94.44 277 LYS A N 1
ATOM 2306 C CA . LYS A 1 277 ? 15.415 6.077 -7.910 1.00 94.44 277 LYS A CA 1
ATOM 2307 C C . LYS A 1 277 ? 15.895 7.278 -7.090 1.00 94.44 277 LYS A C 1
ATOM 2309 O O . LYS A 1 277 ? 15.800 8.407 -7.575 1.00 94.44 277 LYS A O 1
ATOM 2314 N N . LEU A 1 278 ? 16.437 7.052 -5.891 1.00 93.25 278 LEU A N 1
ATOM 2315 C CA . LEU A 1 278 ? 16.957 8.117 -5.032 1.00 93.25 278 LEU A CA 1
ATOM 2316 C C . LEU A 1 278 ? 18.108 8.875 -5.715 1.00 93.25 278 LEU A C 1
ATOM 2318 O O . LEU A 1 278 ? 18.064 10.104 -5.795 1.00 93.25 278 LEU A O 1
ATOM 2322 N N . TYR A 1 279 ? 19.072 8.156 -6.304 1.00 94.94 279 TYR A N 1
ATOM 2323 C CA . TYR A 1 279 ? 20.173 8.765 -7.062 1.00 94.94 279 TYR A CA 1
ATOM 2324 C C . TYR A 1 279 ? 19.725 9.446 -8.360 1.00 94.94 279 TYR A C 1
ATOM 2326 O O . TYR A 1 279 ? 20.288 10.477 -8.726 1.00 94.94 279 TYR A O 1
ATOM 2334 N N . LEU A 1 280 ? 18.716 8.912 -9.060 1.00 93.31 280 LEU A N 1
ATOM 2335 C CA . LEU A 1 280 ? 18.187 9.558 -10.269 1.00 93.31 280 LEU A CA 1
ATOM 2336 C C . LEU A 1 280 ? 17.478 10.884 -9.953 1.00 93.31 280 LEU A C 1
ATOM 2338 O O . LEU A 1 280 ? 17.623 11.863 -10.688 1.00 93.31 280 LEU A O 1
ATOM 2342 N N . ASN A 1 281 ? 16.713 10.922 -8.861 1.00 87.38 281 ASN A N 1
ATOM 2343 C CA . ASN A 1 281 ? 15.890 12.077 -8.510 1.00 87.38 281 ASN A CA 1
ATOM 2344 C C . ASN A 1 281 ? 16.658 13.144 -7.716 1.00 87.38 281 ASN A C 1
ATOM 2346 O O . ASN A 1 281 ? 16.283 14.315 -7.781 1.00 87.38 281 ASN A O 1
ATOM 2350 N N . GLY A 1 282 ? 17.736 12.777 -7.013 1.00 81.19 282 GLY A N 1
ATOM 2351 C CA . GLY A 1 282 ? 18.553 13.705 -6.220 1.00 81.19 282 GLY A CA 1
ATOM 2352 C C . GLY A 1 282 ? 17.796 14.357 -5.066 1.00 81.19 282 GLY A C 1
ATOM 2353 O O . GLY A 1 282 ? 17.980 15.539 -4.779 1.00 81.19 282 GLY A O 1
ATOM 2354 N N . LEU A 1 283 ? 16.877 13.619 -4.443 1.00 69.62 283 LEU A N 1
ATOM 2355 C CA . LEU A 1 283 ? 16.065 14.124 -3.337 1.00 69.62 283 LEU A CA 1
ATOM 2356 C C . LEU A 1 283 ? 16.913 14.164 -2.058 1.00 69.62 283 LEU A C 1
ATOM 2358 O O . LEU A 1 283 ? 17.007 13.181 -1.333 1.00 69.62 283 LEU A O 1
ATOM 2362 N N . GLY A 1 284 ? 17.572 15.302 -1.816 1.00 67.62 284 GLY A N 1
ATOM 2363 C CA . GLY A 1 284 ? 18.443 15.541 -0.654 1.00 67.62 284 GLY A CA 1
ATOM 2364 C C . GLY A 1 284 ? 19.795 14.824 -0.682 1.00 67.62 284 GLY A C 1
ATOM 2365 O O . GLY A 1 284 ? 20.522 14.874 0.306 1.00 67.62 284 GLY A O 1
ATOM 2366 N N . ILE A 1 285 ? 20.137 14.204 -1.811 1.00 81.69 285 ILE A N 1
ATOM 2367 C CA . ILE A 1 285 ? 21.470 13.691 -2.139 1.00 81.69 285 ILE A CA 1
ATOM 2368 C C . ILE A 1 285 ? 21.854 14.183 -3.538 1.00 81.69 285 ILE A C 1
ATOM 2370 O O . ILE A 1 285 ? 20.983 14.550 -4.330 1.00 81.69 285 ILE A O 1
ATOM 2374 N N . GLU A 1 286 ? 23.145 14.197 -3.861 1.00 88.19 286 GLU A N 1
ATOM 2375 C CA . GLU A 1 286 ? 23.595 14.585 -5.199 1.00 88.19 286 GLU A CA 1
ATOM 2376 C C . GLU A 1 286 ? 23.071 13.603 -6.260 1.00 88.19 286 GLU A C 1
ATOM 2378 O O . GLU A 1 286 ? 23.109 12.382 -6.082 1.00 88.19 286 GLU A O 1
ATOM 2383 N N . LYS A 1 287 ? 22.560 14.141 -7.375 1.00 92.12 287 LYS A N 1
ATOM 2384 C CA . LYS A 1 287 ? 22.092 13.320 -8.496 1.00 92.12 287 LYS A CA 1
ATOM 2385 C C . LYS A 1 287 ? 23.253 12.540 -9.089 1.00 92.12 287 LYS A C 1
ATOM 2387 O O . LYS A 1 287 ? 24.260 13.123 -9.475 1.00 92.12 287 LYS A O 1
ATOM 2392 N N . ASN A 1 288 ? 23.059 11.240 -9.270 1.00 94.88 288 ASN A N 1
ATOM 2393 C CA . ASN A 1 288 ? 24.009 10.396 -9.975 1.00 94.88 288 ASN A CA 1
ATOM 2394 C C . ASN A 1 288 ? 23.266 9.432 -10.903 1.00 94.88 288 ASN A C 1
ATOM 2396 O O . ASN A 1 288 ? 22.788 8.372 -10.497 1.00 94.88 288 ASN A O 1
ATOM 2400 N N . TYR A 1 289 ? 23.163 9.818 -12.175 1.00 94.75 289 TYR A N 1
ATOM 2401 C CA . TYR A 1 289 ? 22.432 9.046 -13.175 1.00 94.75 289 TYR A CA 1
ATOM 2402 C C . TYR A 1 289 ? 23.060 7.680 -13.461 1.00 94.75 289 TYR A C 1
ATOM 2404 O O . TYR A 1 289 ? 22.338 6.700 -13.643 1.00 94.75 289 TYR A O 1
ATOM 2412 N N . GLU A 1 290 ? 24.391 7.598 -13.470 1.00 95.06 290 GLU A N 1
ATOM 2413 C CA . GLU A 1 290 ? 25.117 6.354 -13.727 1.00 95.06 290 GLU A CA 1
ATOM 2414 C C . GLU A 1 290 ? 24.917 5.351 -12.587 1.00 95.06 290 GLU A C 1
ATOM 2416 O O . GLU A 1 290 ? 24.559 4.191 -12.822 1.00 95.06 290 GLU A O 1
ATOM 2421 N N . LEU A 1 291 ? 25.067 5.809 -11.343 1.00 94.94 291 LEU A N 1
ATOM 2422 C CA . LEU A 1 291 ? 24.868 4.981 -10.160 1.00 94.94 291 LEU A CA 1
ATOM 2423 C C . LEU A 1 291 ? 23.399 4.567 -10.014 1.00 94.94 291 LEU A C 1
ATOM 2425 O O . LEU A 1 291 ? 23.110 3.390 -9.793 1.00 94.94 291 LEU A O 1
ATOM 2429 N N . GLY A 1 292 ? 22.466 5.499 -10.232 1.00 96.38 292 GLY A N 1
ATOM 2430 C CA . GLY A 1 292 ? 21.034 5.211 -10.209 1.00 96.38 292 GLY A CA 1
ATOM 2431 C C . GLY A 1 292 ? 20.631 4.149 -11.236 1.00 96.38 292 GLY A C 1
ATOM 2432 O O . GLY A 1 292 ? 19.943 3.181 -10.908 1.00 96.38 292 GLY A O 1
ATOM 2433 N N . LEU A 1 293 ? 21.133 4.267 -12.470 1.00 97.38 293 LEU A N 1
ATOM 2434 C CA . LEU A 1 293 ? 20.898 3.278 -13.521 1.00 97.38 293 LEU A CA 1
ATOM 2435 C C . LEU A 1 293 ? 21.540 1.922 -13.195 1.00 97.38 293 LEU A C 1
ATOM 2437 O O . LEU A 1 293 ? 20.967 0.880 -13.518 1.00 97.38 293 LEU A O 1
ATOM 2441 N N . THR A 1 294 ? 22.712 1.921 -12.562 1.00 97.62 294 THR A N 1
ATOM 2442 C CA . THR A 1 294 ? 23.411 0.696 -12.152 1.00 97.62 294 THR A CA 1
ATOM 2443 C C . THR A 1 294 ? 22.578 -0.103 -11.154 1.00 97.62 294 THR A C 1
ATOM 2445 O O . THR A 1 294 ? 22.369 -1.302 -11.358 1.00 97.62 294 THR A O 1
ATOM 2448 N N . TRP A 1 295 ? 22.028 0.559 -10.137 1.00 98.06 295 TRP A N 1
ATOM 2449 C CA . TRP A 1 295 ? 21.157 -0.075 -9.148 1.00 98.06 295 TRP A CA 1
ATOM 2450 C C . TRP A 1 295 ? 19.844 -0.587 -9.751 1.00 98.06 295 TRP A C 1
ATOM 2452 O O . TRP A 1 295 ? 19.482 -1.743 -9.534 1.00 98.06 295 TRP A O 1
ATOM 2462 N N . ILE A 1 296 ? 19.189 0.199 -10.613 1.00 98.06 296 ILE A N 1
ATOM 2463 C CA . ILE A 1 296 ? 17.975 -0.248 -11.323 1.00 98.06 296 ILE A CA 1
ATOM 2464 C C . ILE A 1 296 ? 18.265 -1.484 -12.181 1.00 98.06 296 ILE A C 1
ATOM 2466 O O . ILE A 1 296 ? 17.506 -2.453 -12.160 1.00 98.06 296 ILE A O 1
ATOM 2470 N N . LYS A 1 297 ? 19.383 -1.494 -12.920 1.00 97.88 297 LYS A N 1
ATOM 2471 C CA . LYS A 1 297 ? 19.797 -2.655 -13.722 1.00 97.88 297 LYS A CA 1
ATOM 2472 C C . LYS A 1 297 ? 20.099 -3.878 -12.856 1.00 97.88 297 LYS A C 1
ATOM 2474 O O . LYS A 1 297 ? 19.874 -4.995 -13.318 1.00 97.88 297 LYS A O 1
ATOM 2479 N N . LYS A 1 298 ? 20.608 -3.691 -11.634 1.00 98.19 298 LYS A N 1
ATOM 2480 C CA . LYS A 1 298 ? 20.826 -4.782 -10.674 1.00 98.19 298 LYS A CA 1
ATOM 2481 C C . LYS A 1 298 ? 19.491 -5.412 -10.262 1.00 98.19 298 LYS A C 1
ATOM 2483 O O . LYS A 1 298 ? 19.328 -6.611 -10.468 1.00 98.19 298 LYS A O 1
ATOM 2488 N N . SER A 1 299 ? 18.501 -4.599 -9.891 1.00 98.06 299 SER A N 1
ATOM 2489 C CA . SER A 1 299 ? 17.144 -5.063 -9.561 1.00 98.06 299 SER A CA 1
ATOM 2490 C C . SER A 1 299 ? 16.450 -5.762 -10.746 1.00 98.06 299 SER A C 1
ATOM 2492 O O . SER A 1 299 ? 15.852 -6.831 -10.607 1.00 98.06 299 SER A O 1
ATOM 2494 N N . VAL A 1 300 ? 16.631 -5.241 -11.968 1.00 98.06 300 VAL A N 1
ATOM 2495 C CA . VAL A 1 300 ? 16.154 -5.879 -13.210 1.00 98.06 300 VAL A CA 1
ATOM 2496 C C . VAL A 1 300 ? 16.738 -7.282 -13.415 1.00 98.06 300 VAL A C 1
ATOM 2498 O O . VAL A 1 300 ? 16.013 -8.184 -13.835 1.00 98.06 300 VAL A O 1
ATOM 2501 N N . LYS A 1 301 ? 18.023 -7.508 -13.103 1.00 97.88 301 LYS A N 1
ATOM 2502 C CA . LYS A 1 301 ? 18.643 -8.847 -13.207 1.00 97.88 301 LYS A CA 1
ATOM 2503 C C . LYS A 1 301 ? 17.997 -9.867 -12.266 1.00 97.88 301 LYS A C 1
ATOM 2505 O O . LYS A 1 301 ? 18.070 -11.059 -12.544 1.00 97.88 301 LYS A O 1
ATOM 2510 N N . GLN A 1 302 ? 17.341 -9.403 -11.205 1.00 97.62 302 GLN A N 1
ATOM 2511 C CA . GLN A 1 302 ? 16.590 -10.234 -10.263 1.00 97.62 302 GLN A CA 1
ATOM 2512 C C . GLN A 1 302 ? 15.126 -10.455 -10.685 1.00 97.62 302 GLN A C 1
ATOM 2514 O O . GLN A 1 302 ? 14.355 -11.062 -9.950 1.00 97.62 302 GLN A O 1
ATOM 2519 N N . ASN A 1 303 ? 14.735 -9.999 -11.881 1.00 96.81 303 ASN A N 1
ATOM 2520 C CA . ASN A 1 303 ? 13.373 -10.061 -12.415 1.00 96.81 303 ASN A CA 1
ATOM 2521 C C . ASN A 1 303 ? 12.323 -9.288 -11.603 1.00 96.81 303 ASN A C 1
ATOM 2523 O O . ASN A 1 303 ? 11.155 -9.673 -11.588 1.00 96.81 303 ASN A O 1
ATOM 2527 N N . TYR A 1 304 ? 12.707 -8.180 -10.966 1.00 97.44 304 TYR A N 1
ATOM 2528 C CA . TYR A 1 304 ? 11.756 -7.366 -10.215 1.00 97.44 304 TYR A CA 1
ATOM 2529 C C . TYR A 1 304 ? 10.835 -6.552 -11.151 1.00 97.44 304 TYR A C 1
ATOM 2531 O O . TYR A 1 304 ? 11.343 -5.765 -11.963 1.00 97.44 304 TYR A O 1
ATOM 2539 N N . PRO A 1 305 ? 9.495 -6.716 -11.090 1.00 96.38 305 PRO A N 1
ATOM 2540 C CA . PRO A 1 305 ? 8.580 -6.113 -12.064 1.00 96.38 305 PRO A CA 1
ATOM 2541 C C . PRO A 1 305 ? 8.618 -4.580 -12.092 1.00 96.38 305 PRO A C 1
ATOM 2543 O O . PRO A 1 305 ? 8.660 -3.993 -13.176 1.00 96.38 305 PRO A O 1
ATOM 2546 N N . ASP A 1 306 ? 8.685 -3.928 -10.929 1.00 96.56 306 ASP A N 1
ATOM 2547 C CA . ASP A 1 306 ? 8.758 -2.465 -10.838 1.00 96.56 306 ASP A CA 1
ATOM 2548 C C . ASP A 1 306 ? 10.073 -1.906 -11.392 1.00 96.56 306 ASP A C 1
ATOM 2550 O O . ASP A 1 306 ? 10.116 -0.792 -11.923 1.00 96.56 306 ASP A O 1
ATOM 2554 N N . ALA A 1 307 ? 11.162 -2.676 -11.311 1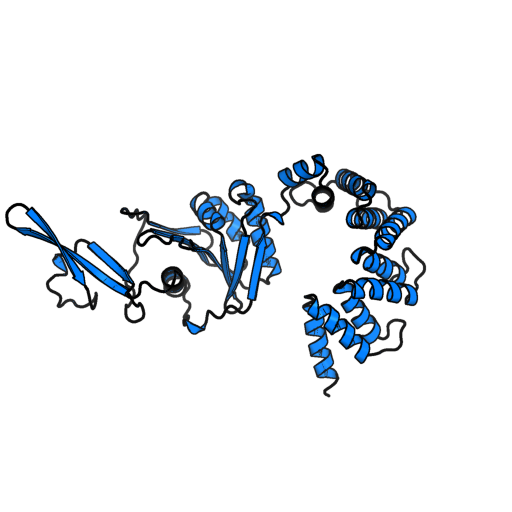.00 97.88 307 ALA A N 1
ATOM 2555 C CA . ALA A 1 307 ? 12.441 -2.278 -11.887 1.00 97.88 307 ALA A CA 1
ATOM 2556 C C . ALA A 1 307 ? 12.422 -2.382 -13.411 1.00 97.88 307 ALA A C 1
ATOM 2558 O O . ALA A 1 307 ? 12.930 -1.490 -14.092 1.00 97.88 307 ALA A O 1
ATOM 2559 N N . TYR A 1 308 ? 11.772 -3.417 -13.956 1.00 98.38 308 TYR A N 1
ATOM 2560 C CA . TYR A 1 308 ? 11.502 -3.502 -15.390 1.00 98.38 308 TYR A CA 1
ATOM 2561 C C . TYR A 1 308 ? 10.661 -2.320 -15.877 1.00 98.38 308 TYR A C 1
ATOM 2563 O O . TYR A 1 308 ? 11.015 -1.702 -16.879 1.00 98.38 308 TYR A O 1
ATOM 2571 N N . PHE A 1 309 ? 9.587 -1.977 -15.160 1.00 97.88 309 PHE A N 1
ATOM 2572 C CA . PHE A 1 309 ? 8.764 -0.809 -15.472 1.00 97.88 309 PHE A CA 1
ATOM 2573 C C . PHE A 1 309 ? 9.581 0.489 -15.439 1.00 97.88 309 PHE A C 1
ATOM 2575 O O . PHE A 1 309 ? 9.579 1.247 -16.406 1.00 97.88 309 PHE A O 1
ATOM 2582 N N . THR A 1 310 ? 10.346 0.707 -14.367 1.00 97.62 310 THR A N 1
ATOM 2583 C CA . THR A 1 310 ? 11.159 1.920 -14.207 1.00 97.62 310 THR A CA 1
ATOM 2584 C C . THR A 1 310 ? 12.198 2.033 -15.326 1.00 97.62 310 THR A C 1
ATOM 2586 O O . THR A 1 310 ? 12.349 3.095 -15.924 1.00 97.62 310 THR A O 1
ATOM 2589 N N . LEU A 1 311 ? 12.892 0.942 -15.668 1.00 97.69 311 LEU A N 1
ATOM 2590 C CA . LEU A 1 311 ? 13.864 0.947 -16.763 1.00 97.69 311 LEU A CA 1
ATOM 2591 C C . LEU A 1 311 ? 13.198 1.200 -18.125 1.00 97.69 311 LEU A C 1
ATOM 2593 O O . LEU A 1 311 ? 13.771 1.902 -18.958 1.00 97.69 311 LEU A O 1
ATOM 2597 N N . ALA A 1 312 ? 11.991 0.672 -18.345 1.00 97.69 312 ALA A N 1
ATOM 2598 C CA . ALA A 1 312 ? 11.215 0.943 -19.550 1.00 97.69 312 ALA A CA 1
ATOM 2599 C C . ALA A 1 312 ? 10.879 2.436 -19.687 1.00 97.69 312 ALA A C 1
ATOM 2601 O O . ALA A 1 312 ? 11.116 3.011 -20.748 1.00 97.69 312 ALA A O 1
ATOM 2602 N N . GLU A 1 313 ? 10.428 3.087 -18.608 1.00 96.56 313 GLU A N 1
ATOM 2603 C CA . GLU A 1 313 ? 10.154 4.530 -18.602 1.00 96.56 313 GLU A CA 1
ATOM 2604 C C . GLU A 1 313 ? 11.400 5.363 -18.931 1.00 96.56 313 GLU A C 1
ATOM 2606 O O . GLU A 1 313 ? 11.303 6.376 -19.629 1.00 96.56 313 GLU A O 1
ATOM 2611 N N . LEU A 1 314 ? 12.581 4.951 -18.451 1.00 96.38 314 LEU A N 1
ATOM 2612 C CA . LEU A 1 314 ? 13.836 5.645 -18.755 1.00 96.38 314 LEU A CA 1
ATOM 2613 C C . LEU A 1 314 ? 14.148 5.611 -20.257 1.00 96.38 314 LEU A C 1
ATOM 2615 O O . LEU A 1 314 ? 14.499 6.648 -20.824 1.00 96.38 314 LEU A O 1
ATOM 2619 N N . TYR A 1 315 ? 13.981 4.451 -20.900 1.00 97.50 315 TYR A N 1
ATOM 2620 C CA . TYR A 1 315 ? 14.151 4.299 -22.349 1.00 97.50 315 TYR A CA 1
ATOM 2621 C C . TYR A 1 315 ? 13.062 5.009 -23.156 1.00 97.50 315 TYR A C 1
ATOM 2623 O O . TYR A 1 315 ? 13.347 5.549 -24.223 1.00 97.50 315 TYR A O 1
ATOM 2631 N N . GLU A 1 316 ? 11.829 5.052 -22.657 1.00 95.06 316 GLU A N 1
ATOM 2632 C CA . GLU A 1 316 ? 10.726 5.737 -23.328 1.00 95.06 316 GLU A CA 1
ATOM 2633 C C . GLU A 1 316 ? 10.911 7.262 -23.331 1.00 95.06 316 GLU A C 1
ATOM 2635 O O . GLU A 1 316 ? 10.750 7.915 -24.368 1.00 95.06 316 GLU A O 1
ATOM 2640 N N . LYS A 1 317 ? 11.279 7.836 -22.176 1.00 93.50 317 LYS A N 1
ATOM 2641 C CA . LYS A 1 317 ? 11.452 9.287 -21.998 1.00 93.50 317 LYS A CA 1
ATOM 2642 C C . LYS A 1 317 ? 12.760 9.789 -22.603 1.00 93.50 317 LYS A C 1
ATOM 2644 O O . LYS A 1 317 ? 12.793 10.867 -23.189 1.00 93.50 317 LYS A O 1
ATOM 2649 N N . GLY A 1 318 ? 13.835 9.010 -22.487 1.00 92.44 318 GLY A N 1
ATOM 2650 C CA . GLY A 1 318 ? 15.121 9.327 -23.103 1.00 92.44 318 GLY A CA 1
ATOM 2651 C C . GLY A 1 318 ? 15.943 10.423 -22.409 1.00 92.44 318 GLY A C 1
ATOM 2652 O O . GLY A 1 318 ? 16.848 10.980 -23.023 1.00 92.44 318 GLY A O 1
ATOM 2653 N N . HIS A 1 319 ? 15.611 10.795 -21.167 1.00 86.38 319 HIS A N 1
ATOM 2654 C CA . HIS A 1 319 ? 16.299 11.879 -20.443 1.00 86.38 319 HIS A CA 1
ATOM 2655 C C . HIS A 1 319 ? 17.608 11.441 -19.771 1.00 86.38 319 HIS A C 1
ATOM 2657 O O . HIS A 1 319 ? 18.491 12.264 -19.557 1.00 86.38 319 HIS A O 1
ATOM 2663 N N . ILE A 1 320 ? 17.710 10.158 -19.410 1.00 90.00 320 ILE A N 1
ATOM 2664 C CA . ILE A 1 320 ? 18.846 9.581 -18.667 1.00 90.00 320 ILE A CA 1
ATOM 2665 C C . ILE A 1 320 ? 19.617 8.576 -19.530 1.00 90.00 320 ILE A C 1
ATOM 2667 O O . ILE A 1 320 ? 20.840 8.499 -19.472 1.00 90.00 320 ILE A O 1
ATOM 2671 N N . VAL A 1 321 ? 18.898 7.812 -20.349 1.00 93.75 321 VAL A N 1
ATOM 2672 C CA . VAL A 1 321 ? 19.448 6.926 -21.379 1.00 93.75 321 VAL A CA 1
ATOM 2673 C C . VAL A 1 321 ? 18.968 7.413 -22.739 1.00 93.75 321 VAL A C 1
ATOM 2675 O O . VAL A 1 321 ? 17.956 8.104 -22.811 1.00 93.75 321 VAL A O 1
ATOM 2678 N N . GLN A 1 322 ? 19.659 7.058 -23.822 1.00 95.62 322 GLN A N 1
ATOM 2679 C CA . GLN A 1 322 ? 19.177 7.377 -25.166 1.00 95.62 322 GLN A CA 1
ATOM 2680 C C . GLN A 1 322 ? 17.777 6.785 -25.377 1.00 95.62 322 GLN A C 1
ATOM 2682 O O . GLN A 1 322 ? 17.544 5.614 -25.070 1.00 95.62 322 GLN A O 1
ATOM 2687 N N . LYS A 1 323 ? 16.856 7.605 -25.895 1.00 96.00 323 LYS A N 1
ATOM 2688 C CA . LYS A 1 323 ? 15.477 7.193 -26.165 1.00 96.00 323 LYS A CA 1
ATOM 2689 C C . LYS A 1 323 ? 15.445 5.974 -27.089 1.00 96.00 323 LYS A C 1
ATOM 2691 O O . LYS A 1 323 ? 15.969 6.037 -28.199 1.00 96.00 323 LYS A O 1
ATOM 2696 N N . ASP A 1 324 ? 14.774 4.913 -26.655 1.00 96.75 324 ASP A N 1
ATOM 2697 C CA . ASP A 1 324 ? 14.580 3.682 -27.422 1.00 96.75 324 ASP A CA 1
ATOM 2698 C C . ASP A 1 324 ? 13.235 3.039 -27.054 1.00 96.75 324 ASP A C 1
ATOM 2700 O O . ASP A 1 324 ? 13.093 2.322 -26.061 1.00 96.75 324 ASP A O 1
ATOM 2704 N N . ILE A 1 325 ? 12.221 3.298 -27.883 1.00 94.38 325 ILE A N 1
ATOM 2705 C CA . ILE A 1 325 ? 10.872 2.759 -27.677 1.00 94.38 325 ILE A CA 1
ATOM 2706 C C . ILE A 1 325 ? 10.853 1.228 -27.789 1.00 94.38 325 ILE A C 1
ATOM 2708 O O . ILE A 1 325 ? 10.081 0.578 -27.087 1.00 94.38 325 ILE A O 1
ATOM 2712 N N . GLN A 1 326 ? 11.707 0.623 -28.619 1.00 95.19 326 GLN A N 1
ATOM 2713 C CA . GLN A 1 326 ? 11.724 -0.833 -28.779 1.00 95.19 326 GLN A CA 1
ATOM 2714 C C . GLN A 1 326 ? 12.259 -1.515 -27.517 1.00 95.19 326 GLN A C 1
ATOM 2716 O O . GLN A 1 326 ? 11.674 -2.495 -27.053 1.00 95.19 326 GLN A O 1
ATOM 2721 N N . GLN A 1 327 ? 13.303 -0.956 -26.901 1.00 95.94 327 GLN A N 1
ATOM 2722 C CA . GLN A 1 327 ? 13.775 -1.416 -25.592 1.00 95.94 327 GLN A CA 1
ATOM 2723 C C . GLN A 1 327 ? 12.730 -1.198 -24.495 1.00 95.94 327 GLN A C 1
ATOM 2725 O O . GLN A 1 327 ? 12.467 -2.118 -23.716 1.00 95.94 327 GLN A O 1
ATOM 2730 N N . ALA A 1 328 ? 12.075 -0.032 -24.464 1.00 97.19 328 ALA A N 1
ATOM 2731 C CA . ALA A 1 328 ? 10.999 0.234 -23.510 1.00 97.19 328 ALA A CA 1
ATOM 2732 C C . ALA A 1 328 ? 9.879 -0.818 -23.609 1.00 97.19 328 ALA A C 1
ATOM 2734 O O . ALA A 1 328 ? 9.486 -1.406 -22.603 1.00 97.19 328 ALA A O 1
ATOM 2735 N N . LEU A 1 329 ? 9.432 -1.149 -24.826 1.00 97.12 329 LEU A N 1
ATOM 2736 C CA . LEU A 1 329 ? 8.423 -2.184 -25.069 1.00 97.12 329 LEU A CA 1
ATOM 2737 C C . LEU A 1 329 ? 8.847 -3.564 -24.567 1.00 97.12 329 LEU A C 1
ATOM 2739 O O . LEU A 1 329 ? 8.017 -4.292 -24.020 1.00 97.12 329 LEU A O 1
ATOM 2743 N N . ILE A 1 330 ? 10.114 -3.947 -24.751 1.00 97.38 330 ILE A N 1
ATOM 2744 C CA . ILE A 1 330 ? 10.636 -5.225 -24.248 1.00 97.38 330 ILE A CA 1
ATOM 2745 C C . ILE A 1 330 ? 10.528 -5.269 -22.721 1.00 97.38 330 ILE A C 1
ATOM 2747 O O . ILE A 1 330 ? 10.028 -6.252 -22.169 1.00 97.38 330 ILE A O 1
ATOM 2751 N N . PHE A 1 331 ? 10.962 -4.213 -22.033 1.00 98.12 331 PHE A N 1
ATOM 2752 C CA . PHE A 1 331 ? 10.931 -4.163 -20.572 1.00 98.12 331 PHE A CA 1
ATOM 2753 C C . PHE A 1 331 ? 9.510 -4.048 -20.010 1.00 98.12 331 PHE A C 1
ATOM 2755 O O . PHE A 1 331 ? 9.173 -4.789 -19.084 1.00 98.12 331 PHE A O 1
ATOM 2762 N N . TYR A 1 332 ? 8.635 -3.242 -20.617 1.00 97.81 332 TYR A N 1
ATOM 2763 C CA . TYR A 1 332 ? 7.220 -3.209 -20.246 1.00 97.81 332 TYR A CA 1
ATOM 2764 C C . TYR A 1 332 ? 6.556 -4.578 -20.406 1.00 97.81 332 TYR A C 1
ATOM 2766 O O . TYR A 1 332 ? 5.837 -5.011 -19.507 1.00 97.81 332 TYR A O 1
ATOM 2774 N N . LYS A 1 333 ? 6.826 -5.304 -21.503 1.00 96.81 333 LYS A N 1
ATOM 2775 C CA . LYS A 1 333 ? 6.289 -6.661 -21.710 1.00 96.81 333 LYS A CA 1
ATOM 2776 C C . LYS A 1 333 ? 6.781 -7.635 -20.643 1.00 96.81 333 LYS A C 1
ATOM 2778 O O . LYS A 1 333 ? 5.985 -8.417 -20.134 1.00 96.81 333 LYS A O 1
ATOM 2783 N N . LYS A 1 334 ? 8.064 -7.572 -20.266 1.00 97.25 334 LYS A N 1
ATOM 2784 C CA . LYS A 1 334 ? 8.612 -8.397 -19.175 1.00 97.25 334 LYS A CA 1
ATOM 2785 C C . LYS A 1 334 ? 7.903 -8.126 -17.847 1.00 97.25 334 LYS A C 1
ATOM 2787 O O . LYS A 1 334 ? 7.469 -9.075 -17.205 1.00 97.25 334 LYS A O 1
ATOM 2792 N N . ALA A 1 335 ? 7.715 -6.859 -17.477 1.00 96.31 335 ALA A N 1
ATOM 2793 C CA . ALA A 1 335 ? 6.967 -6.489 -16.275 1.00 96.31 335 ALA A CA 1
ATOM 2794 C C . ALA A 1 335 ? 5.497 -6.946 -16.335 1.00 96.31 335 ALA A C 1
ATOM 2796 O O . ALA A 1 335 ? 4.992 -7.540 -15.386 1.00 96.31 335 ALA A O 1
ATOM 2797 N N . ALA A 1 336 ? 4.812 -6.726 -17.462 1.00 93.44 336 ALA A N 1
ATOM 2798 C CA . ALA A 1 336 ? 3.418 -7.131 -17.647 1.00 93.44 336 ALA A CA 1
ATOM 2799 C C . ALA A 1 336 ? 3.238 -8.656 -17.530 1.00 93.44 336 ALA A C 1
ATOM 2801 O O . ALA A 1 336 ? 2.293 -9.119 -16.890 1.00 93.44 336 ALA A O 1
ATOM 2802 N N . ASN A 1 337 ? 4.166 -9.448 -18.080 1.00 94.44 337 ASN A N 1
ATOM 2803 C CA . ASN A 1 337 ? 4.168 -10.911 -17.943 1.00 94.44 337 ASN A CA 1
ATOM 2804 C C . ASN A 1 337 ? 4.310 -11.369 -16.483 1.00 94.44 337 ASN A C 1
ATOM 2806 O O . ASN A 1 337 ? 3.807 -12.430 -16.123 1.00 94.44 337 ASN A O 1
ATOM 2810 N N . LEU A 1 338 ? 4.934 -10.548 -15.637 1.00 91.56 338 LEU A N 1
ATOM 2811 C CA . LEU A 1 338 ? 5.011 -10.734 -14.187 1.00 91.56 338 LEU A CA 1
ATOM 2812 C C . LEU A 1 338 ? 3.821 -10.091 -13.447 1.00 91.56 338 LEU A C 1
ATOM 2814 O O . LEU A 1 338 ? 3.919 -9.783 -12.266 1.00 91.56 338 LEU A O 1
ATOM 2818 N N . ARG A 1 339 ? 2.690 -9.900 -14.141 1.00 91.12 339 ARG A N 1
ATOM 2819 C CA . ARG A 1 339 ? 1.428 -9.339 -13.623 1.00 91.12 339 ARG A CA 1
ATOM 2820 C C . ARG A 1 339 ? 1.507 -7.883 -13.146 1.00 91.12 339 ARG A C 1
ATOM 2822 O O . ARG A 1 339 ? 0.618 -7.432 -12.432 1.00 91.12 339 ARG A O 1
ATOM 2829 N N . HIS A 1 340 ? 2.505 -7.113 -13.585 1.00 90.44 340 HIS A N 1
ATOM 2830 C CA . HIS A 1 340 ? 2.567 -5.681 -13.282 1.00 90.44 340 HIS A CA 1
ATOM 2831 C C . HIS A 1 340 ? 1.500 -4.904 -14.074 1.00 90.44 340 HIS A C 1
ATOM 2833 O O . HIS A 1 340 ? 1.654 -4.657 -15.279 1.00 90.44 340 HIS A O 1
ATOM 2839 N N . ALA A 1 341 ? 0.411 -4.529 -13.394 1.00 89.31 341 ALA A N 1
ATOM 2840 C CA . ALA A 1 341 ? -0.774 -3.917 -13.996 1.00 89.31 341 ALA A CA 1
ATOM 2841 C C . ALA A 1 341 ? -0.452 -2.614 -14.740 1.00 89.31 341 ALA A C 1
ATOM 2843 O O . ALA A 1 341 ? -0.865 -2.445 -15.886 1.00 89.31 341 ALA A O 1
ATOM 2844 N N . THR A 1 342 ? 0.362 -1.737 -14.146 1.00 91.06 342 THR A N 1
ATOM 2845 C CA . THR A 1 342 ? 0.737 -0.444 -14.739 1.00 91.06 342 THR A CA 1
ATOM 2846 C C . THR A 1 342 ? 1.526 -0.615 -16.037 1.00 91.06 342 THR A C 1
ATOM 2848 O O . THR A 1 342 ? 1.312 0.126 -16.992 1.00 91.06 342 THR A O 1
ATOM 2851 N N . SER A 1 343 ? 2.388 -1.636 -16.130 1.00 93.44 343 SER A N 1
ATOM 2852 C CA . SER A 1 343 ? 3.110 -1.940 -17.378 1.00 93.44 343 SER A CA 1
ATOM 2853 C C . SER A 1 343 ? 2.170 -2.442 -18.463 1.00 93.44 343 SER A C 1
ATOM 2855 O O . SER A 1 343 ? 2.290 -2.028 -19.614 1.00 93.44 343 SER A O 1
ATOM 2857 N N . ALA A 1 344 ? 1.233 -3.327 -18.107 1.00 91.56 344 ALA A N 1
ATOM 2858 C CA . ALA A 1 344 ? 0.214 -3.792 -19.039 1.00 91.56 344 ALA A CA 1
ATOM 2859 C C . ALA A 1 344 ? -0.648 -2.613 -19.519 1.00 91.56 344 ALA A C 1
ATOM 2861 O O . ALA A 1 344 ? -0.830 -2.433 -20.717 1.00 91.56 344 ALA A O 1
ATOM 2862 N N . TYR A 1 345 ? -1.074 -1.732 -18.614 1.00 93.12 345 TYR A N 1
ATOM 2863 C CA . TYR A 1 345 ? -1.828 -0.535 -18.973 1.00 93.12 345 TYR A CA 1
ATOM 2864 C C . TYR A 1 345 ? -1.040 0.383 -19.920 1.00 93.12 345 TYR A C 1
ATOM 2866 O O . TYR A 1 345 ? -1.563 0.784 -20.959 1.00 93.12 345 TYR A O 1
ATOM 2874 N N . ARG A 1 346 ? 0.243 0.651 -19.630 1.00 95.44 346 ARG A N 1
ATOM 2875 C CA . ARG A 1 346 ? 1.111 1.442 -20.519 1.00 95.44 346 ARG A CA 1
ATOM 2876 C C . ARG A 1 346 ? 1.285 0.816 -21.899 1.00 95.44 346 ARG A C 1
ATOM 2878 O O . ARG A 1 346 ? 1.221 1.535 -22.890 1.00 95.44 346 ARG A O 1
ATOM 2885 N N . LEU A 1 347 ? 1.439 -0.506 -21.993 1.00 95.50 347 LEU A N 1
ATOM 2886 C CA . LEU A 1 347 ? 1.450 -1.197 -23.288 1.00 95.50 347 LEU A CA 1
ATOM 2887 C C . LEU A 1 347 ? 0.134 -0.998 -24.040 1.00 95.50 347 LEU A C 1
ATOM 2889 O O . LEU A 1 347 ? 0.163 -0.729 -25.239 1.00 95.50 347 LEU A O 1
ATOM 2893 N N . GLY A 1 348 ? -0.999 -1.079 -23.337 1.00 94.75 348 GLY A N 1
ATOM 2894 C CA . GLY A 1 348 ? -2.313 -0.754 -23.884 1.00 94.75 348 GLY A CA 1
ATOM 2895 C C . GLY A 1 348 ? -2.334 0.633 -24.528 1.00 94.75 348 GLY A C 1
ATOM 2896 O O . GLY A 1 348 ? -2.688 0.758 -25.698 1.00 94.75 348 GLY A O 1
ATOM 2897 N N . GLN A 1 349 ? -1.847 1.648 -23.808 1.00 95.00 349 GLN A N 1
ATOM 2898 C CA . GLN A 1 349 ? -1.774 3.027 -24.303 1.00 95.00 349 GLN A CA 1
ATOM 2899 C C . GLN A 1 349 ? -0.854 3.171 -25.520 1.00 95.00 349 GLN A C 1
ATOM 2901 O O . GLN A 1 349 ? -1.222 3.832 -26.491 1.00 95.00 349 GLN A O 1
ATOM 2906 N N . ILE A 1 350 ? 0.320 2.532 -25.501 1.00 94.81 350 ILE A N 1
ATOM 2907 C CA . ILE A 1 350 ? 1.283 2.607 -26.607 1.00 94.81 350 ILE A CA 1
ATOM 2908 C C . ILE A 1 350 ? 0.684 2.032 -27.898 1.00 94.81 350 ILE A C 1
ATOM 2910 O O . ILE A 1 350 ? 0.795 2.662 -28.951 1.00 94.81 350 ILE A O 1
ATOM 2914 N N . PHE A 1 351 ? 0.023 0.870 -27.829 1.00 94.94 351 PHE A N 1
ATOM 2915 C CA . PHE A 1 351 ? -0.615 0.255 -29.000 1.00 94.94 351 PHE A CA 1
ATOM 2916 C C . PHE A 1 351 ? -1.896 0.970 -29.428 1.00 94.94 351 PHE A C 1
ATOM 2918 O O . PHE A 1 351 ? -2.187 1.014 -30.620 1.00 94.94 351 PHE A O 1
ATOM 2925 N N . GLU A 1 352 ? -2.640 1.557 -28.493 1.00 93.81 352 GLU A N 1
ATOM 2926 C CA . GLU A 1 352 ? -3.825 2.350 -28.812 1.00 93.81 352 GLU A CA 1
ATOM 2927 C C . GLU A 1 352 ? -3.466 3.634 -29.568 1.00 93.81 352 GLU A C 1
ATOM 2929 O O . GLU A 1 352 ? -4.141 3.999 -30.526 1.00 93.81 352 GLU A O 1
ATOM 2934 N N . LEU A 1 353 ? -2.399 4.314 -29.146 1.00 93.25 353 LEU A N 1
ATOM 2935 C CA . LEU A 1 353 ? -1.983 5.602 -29.701 1.00 93.25 353 LEU A CA 1
ATOM 2936 C C . LEU A 1 353 ? -0.943 5.474 -30.827 1.00 93.25 353 LEU A C 1
ATOM 2938 O O . LEU A 1 353 ? -0.583 6.480 -31.433 1.00 93.25 353 LEU A O 1
ATOM 2942 N N . GLY A 1 354 ? -0.427 4.269 -31.097 1.00 91.94 354 GLY A N 1
ATOM 2943 C CA . GLY A 1 354 ? 0.639 4.047 -32.082 1.00 91.94 354 GLY A CA 1
ATOM 2944 C C . GLY A 1 354 ? 1.963 4.735 -31.716 1.00 91.94 354 GLY A C 1
ATOM 2945 O O . GLY A 1 354 ? 2.688 5.222 -32.584 1.00 91.94 354 GLY A O 1
ATOM 2946 N N . GLN A 1 355 ? 2.289 4.834 -30.424 1.00 89.69 355 GLN A N 1
ATOM 2947 C CA . GLN A 1 355 ? 3.467 5.573 -29.952 1.00 89.69 355 GLN A CA 1
ATOM 2948 C C . GLN A 1 355 ? 4.762 4.795 -30.220 1.00 89.69 355 GLN A C 1
ATOM 2950 O O . GLN A 1 355 ? 5.215 3.994 -29.409 1.00 89.69 355 GLN A O 1
ATOM 2955 N N . GLY A 1 356 ? 5.369 5.031 -31.387 1.00 85.94 356 GLY A N 1
ATOM 2956 C CA . GLY A 1 356 ? 6.585 4.329 -31.820 1.00 85.94 356 GLY A CA 1
ATOM 2957 C C . GLY A 1 356 ? 6.347 2.874 -32.248 1.00 85.94 356 GLY A C 1
ATOM 2958 O O . GLY A 1 356 ? 7.303 2.114 -32.411 1.00 85.94 356 GLY A O 1
ATOM 2959 N N . VAL A 1 357 ? 5.081 2.503 -32.452 1.00 92.25 357 VAL A N 1
ATOM 2960 C CA . VAL A 1 357 ? 4.618 1.226 -33.010 1.00 92.25 357 VAL A CA 1
ATOM 2961 C C . VAL A 1 357 ? 3.456 1.474 -33.961 1.00 92.25 357 VAL A C 1
ATOM 2963 O O . VAL A 1 357 ? 2.823 2.525 -33.922 1.00 92.25 357 VAL A O 1
ATOM 2966 N N . ILE A 1 358 ? 3.144 0.486 -34.795 1.00 93.38 358 ILE A N 1
ATOM 2967 C CA . ILE A 1 358 ? 1.893 0.498 -35.551 1.00 93.38 358 ILE A CA 1
ATOM 2968 C C . ILE A 1 358 ? 0.739 0.399 -34.547 1.00 93.38 358 ILE A C 1
ATOM 2970 O O . ILE A 1 358 ? 0.761 -0.456 -33.659 1.00 93.38 358 ILE A O 1
ATOM 2974 N N . LEU A 1 359 ? -0.240 1.292 -34.689 1.00 94.81 359 LEU A N 1
ATOM 2975 C CA . LEU A 1 359 ? -1.463 1.286 -33.896 1.00 94.81 359 LEU A CA 1
ATOM 2976 C C . LEU A 1 359 ? -2.173 -0.068 -34.039 1.00 94.81 359 LEU A C 1
ATOM 2978 O O . LEU A 1 359 ? -2.436 -0.523 -35.151 1.00 94.81 359 LEU A O 1
ATOM 2982 N N . ASP A 1 360 ? -2.499 -0.695 -32.910 1.00 93.38 360 ASP A N 1
ATOM 2983 C CA . ASP A 1 360 ? -3.175 -1.992 -32.847 1.00 93.38 360 ASP A CA 1
ATOM 2984 C C . ASP A 1 360 ? -4.163 -2.015 -31.674 1.00 93.38 360 ASP A C 1
ATOM 2986 O O . ASP A 1 360 ? -3.826 -2.347 -30.534 1.00 93.38 360 ASP A O 1
ATOM 2990 N N . LEU A 1 361 ? -5.423 -1.682 -31.965 1.00 91.06 361 LEU A N 1
ATOM 2991 C CA . LEU A 1 361 ? -6.492 -1.651 -30.964 1.00 91.06 361 LEU A CA 1
ATOM 2992 C C . LEU A 1 361 ? -6.786 -3.032 -30.367 1.00 91.06 361 LEU A C 1
ATOM 2994 O O . LEU A 1 361 ? -7.197 -3.128 -29.211 1.00 91.06 361 LEU A O 1
ATOM 2998 N N . LYS A 1 362 ? -6.570 -4.116 -31.120 1.00 91.38 362 LYS A N 1
ATOM 2999 C CA . LYS A 1 362 ? -6.809 -5.477 -30.625 1.00 91.38 362 LYS A CA 1
ATOM 3000 C C . LYS A 1 362 ? -5.766 -5.844 -29.577 1.00 91.38 362 LYS A C 1
ATOM 3002 O O . LYS A 1 362 ? -6.104 -6.412 -28.536 1.00 91.38 362 LYS A O 1
ATOM 3007 N N . LEU A 1 363 ? -4.506 -5.517 -29.844 1.00 90.50 363 LEU A N 1
ATOM 3008 C CA . LEU A 1 363 ? -3.423 -5.724 -28.895 1.00 90.50 363 LEU A CA 1
ATOM 3009 C C . LEU A 1 363 ? -3.540 -4.776 -27.694 1.00 90.50 363 LEU A C 1
ATOM 3011 O O . LEU A 1 363 ? -3.334 -5.216 -26.564 1.00 90.50 363 LEU A O 1
ATOM 3015 N N . ALA A 1 364 ? -3.970 -3.530 -27.914 1.00 91.88 364 ALA A N 1
ATOM 3016 C CA . ALA A 1 364 ? -4.265 -2.585 -26.841 1.00 91.88 364 ALA A CA 1
ATOM 3017 C C . ALA A 1 364 ? -5.332 -3.126 -25.876 1.00 91.88 364 ALA A C 1
ATOM 3019 O O . ALA A 1 364 ? -5.080 -3.219 -24.675 1.00 91.88 364 ALA A O 1
ATOM 3020 N N . LYS A 1 365 ? -6.483 -3.587 -26.396 1.00 91.75 365 LYS A N 1
ATOM 3021 C CA . LYS A 1 365 ? -7.546 -4.212 -25.586 1.00 91.75 365 LYS A CA 1
ATOM 3022 C C . LYS A 1 365 ? -7.034 -5.409 -24.786 1.00 91.75 365 LYS A C 1
ATOM 3024 O O . LYS A 1 365 ? -7.351 -5.531 -23.608 1.00 91.75 365 LYS A O 1
ATOM 3029 N N . ARG A 1 366 ? -6.205 -6.276 -25.382 1.00 92.12 366 ARG A N 1
ATOM 3030 C CA . ARG A 1 366 ? -5.601 -7.416 -24.662 1.00 92.12 366 ARG A CA 1
ATOM 3031 C C . ARG A 1 366 ? -4.798 -6.967 -23.443 1.00 92.12 366 ARG A C 1
ATOM 3033 O O . ARG A 1 366 ? -4.960 -7.538 -22.367 1.00 92.12 366 ARG A O 1
ATOM 3040 N N . PHE A 1 367 ? -3.962 -5.946 -23.603 1.00 90.44 367 PHE A N 1
ATOM 3041 C CA . PHE A 1 367 ? -3.165 -5.417 -22.501 1.00 90.44 367 PHE A CA 1
ATOM 3042 C C . PHE A 1 367 ? -4.009 -4.676 -21.456 1.00 90.44 367 PHE A C 1
ATOM 3044 O O . PHE A 1 367 ? -3.750 -4.823 -20.262 1.00 90.44 367 PHE A O 1
ATOM 3051 N N . TYR A 1 368 ? -5.068 -3.969 -21.860 1.00 88.88 368 TYR A N 1
ATOM 3052 C CA . TYR A 1 368 ? -6.014 -3.385 -20.909 1.00 88.88 368 TYR A CA 1
ATOM 3053 C C . TYR A 1 368 ? -6.790 -4.445 -20.120 1.00 88.88 368 TYR A C 1
ATOM 3055 O O . TYR A 1 368 ? -6.912 -4.310 -18.907 1.00 88.88 368 TYR A O 1
ATOM 3063 N N . HIS A 1 369 ? -7.227 -5.545 -20.742 1.00 86.38 369 HIS A N 1
ATOM 3064 C CA . HIS A 1 369 ? -7.824 -6.666 -20.006 1.00 86.38 369 HIS A CA 1
ATOM 3065 C C . HIS A 1 369 ? -6.848 -7.263 -18.987 1.00 86.38 369 HIS A C 1
ATOM 3067 O O . HIS A 1 369 ? -7.233 -7.512 -17.847 1.00 86.38 369 HIS A O 1
ATOM 3073 N N . GLN A 1 370 ? -5.578 -7.434 -19.368 1.00 84.12 370 GLN A N 1
ATOM 3074 C CA . GLN A 1 370 ? -4.529 -7.907 -18.463 1.00 84.12 370 GLN A CA 1
ATOM 3075 C C . GLN A 1 370 ? -4.282 -6.942 -17.287 1.00 84.12 370 GLN A C 1
ATOM 3077 O O . GLN A 1 370 ? -4.027 -7.389 -16.168 1.00 84.12 370 GLN A O 1
ATOM 3082 N N . ALA A 1 371 ? -4.364 -5.627 -17.505 1.00 82.69 371 ALA A N 1
ATOM 3083 C CA . ALA A 1 371 ? -4.262 -4.634 -16.434 1.00 82.69 371 ALA A CA 1
ATOM 3084 C C . ALA A 1 371 ? -5.502 -4.642 -15.519 1.00 82.69 371 ALA A C 1
ATOM 3086 O O . ALA A 1 371 ? -5.370 -4.647 -14.296 1.00 82.69 371 ALA A O 1
ATOM 3087 N N . ALA A 1 372 ? -6.704 -4.729 -16.096 1.00 77.31 372 ALA A N 1
ATOM 3088 C CA . ALA A 1 372 ? -7.972 -4.772 -15.368 1.00 77.31 372 ALA A CA 1
ATOM 3089 C C . ALA A 1 372 ? -8.119 -6.031 -14.497 1.00 77.31 372 ALA A C 1
ATOM 3091 O O . ALA A 1 372 ? -8.657 -5.954 -13.391 1.00 77.31 372 ALA A O 1
ATOM 3092 N N . SER A 1 373 ? -7.613 -7.183 -14.960 1.00 75.25 373 SER A N 1
ATOM 3093 C CA . SER A 1 373 ? -7.579 -8.421 -14.167 1.00 75.25 373 SER A CA 1
ATOM 3094 C C . SER A 1 373 ? -6.643 -8.343 -12.960 1.00 75.25 373 SER A C 1
ATOM 3096 O O . SER A 1 373 ? -6.780 -9.136 -12.038 1.00 75.25 373 SER A O 1
ATOM 3098 N N . ASN A 1 374 ? -5.711 -7.385 -12.960 1.00 68.12 374 ASN A N 1
ATOM 3099 C CA . ASN A 1 374 ? -4.800 -7.098 -11.853 1.00 68.12 374 ASN A CA 1
ATOM 3100 C C . ASN A 1 374 ? -5.175 -5.771 -11.164 1.00 68.12 374 ASN A C 1
ATOM 3102 O O . ASN A 1 374 ? -4.303 -5.019 -10.744 1.00 68.12 374 ASN A O 1
ATOM 3106 N N . PHE A 1 375 ? -6.481 -5.501 -11.063 1.00 63.19 375 PHE A N 1
ATOM 3107 C CA . PHE A 1 375 ? -7.077 -4.441 -10.241 1.00 63.19 375 PHE A CA 1
ATOM 3108 C C . PHE A 1 375 ? -6.870 -2.982 -10.694 1.00 63.19 375 PHE A C 1
ATOM 3110 O O . PHE A 1 375 ? -7.161 -2.082 -9.917 1.00 63.19 375 PHE A O 1
ATOM 3117 N N . SER A 1 376 ? -6.480 -2.698 -11.946 1.00 68.44 376 SER A N 1
ATOM 3118 C CA . SER A 1 376 ? -6.539 -1.311 -12.459 1.00 68.44 376 SER A CA 1
ATOM 3119 C C . SER A 1 376 ? -7.977 -0.914 -12.823 1.00 68.44 376 SER A C 1
ATOM 3121 O O . SER A 1 376 ? -8.573 -1.470 -13.754 1.00 68.44 376 SER A O 1
ATOM 3123 N N . SER A 1 377 ? -8.540 0.052 -12.093 1.00 75.19 377 SER A N 1
ATOM 3124 C CA . SER A 1 377 ? -9.855 0.649 -12.370 1.00 75.19 377 SER A CA 1
ATOM 3125 C C . SER A 1 377 ? -9.825 1.494 -13.650 1.00 75.19 377 SER A C 1
ATOM 3127 O O . SER A 1 377 ? -10.766 1.464 -14.443 1.00 75.19 377 SER A O 1
ATOM 3129 N N . GLU A 1 378 ? -8.700 2.152 -13.929 1.00 76.06 378 GLU A N 1
ATOM 3130 C CA . GLU A 1 378 ? -8.464 2.939 -15.141 1.00 76.06 378 GLU A CA 1
ATOM 3131 C C . GLU A 1 378 ? -8.488 2.062 -16.392 1.00 76.06 378 GLU A C 1
ATOM 3133 O O . GLU A 1 378 ? -9.057 2.447 -17.415 1.00 76.06 378 GLU A O 1
ATOM 3138 N N . ALA A 1 379 ? -7.915 0.857 -16.310 1.00 77.81 379 ALA A N 1
ATOM 3139 C CA . ALA A 1 379 ? -7.948 -0.109 -17.399 1.00 77.81 379 ALA A CA 1
ATOM 3140 C C . ALA A 1 379 ? -9.378 -0.559 -17.731 1.00 77.81 379 ALA A C 1
ATOM 3142 O O . ALA A 1 379 ? -9.711 -0.676 -18.910 1.00 77.81 379 ALA A O 1
ATOM 3143 N N . LYS A 1 380 ? -10.231 -0.766 -16.716 1.00 81.06 380 LYS A N 1
ATOM 3144 C CA . LYS A 1 380 ? -11.654 -1.099 -16.913 1.00 81.06 380 LYS A CA 1
ATOM 3145 C C . LYS A 1 380 ? -12.389 0.039 -17.617 1.00 81.06 380 LYS A C 1
ATOM 3147 O O . LYS A 1 380 ? -12.963 -0.180 -18.678 1.00 81.06 380 LYS A O 1
ATOM 3152 N N . ASN A 1 381 ? -12.249 1.263 -17.110 1.00 83.88 381 ASN A N 1
ATOM 3153 C CA . ASN A 1 381 ? -12.865 2.446 -17.717 1.00 83.88 381 ASN A CA 1
ATOM 3154 C C . ASN A 1 381 ? -12.422 2.639 -19.178 1.00 83.88 381 ASN A C 1
ATOM 3156 O O . ASN A 1 381 ? -13.219 3.008 -20.041 1.00 83.88 381 ASN A O 1
ATOM 3160 N N . ARG A 1 382 ? -11.141 2.384 -19.484 1.00 84.88 382 ARG A N 1
ATOM 3161 C CA . ARG A 1 382 ? -10.627 2.517 -20.852 1.00 84.88 382 ARG A CA 1
ATOM 3162 C C . ARG A 1 382 ? -11.163 1.441 -21.796 1.00 84.88 382 ARG A C 1
ATOM 3164 O O . ARG A 1 382 ? -11.407 1.753 -22.962 1.00 84.88 382 ARG A O 1
ATOM 3171 N N . LEU A 1 383 ? -11.366 0.214 -21.313 1.00 85.88 383 LEU A N 1
ATOM 3172 C CA . LEU A 1 383 ? -12.006 -0.857 -22.084 1.00 85.88 383 LEU A CA 1
ATOM 3173 C C . LEU A 1 383 ? -13.436 -0.485 -22.472 1.00 85.88 383 LEU A C 1
ATOM 3175 O O . LEU A 1 383 ? -13.769 -0.581 -23.651 1.00 85.88 383 LEU A O 1
ATOM 3179 N N . ASP A 1 384 ? -14.224 0.034 -21.529 1.00 85.75 384 ASP A N 1
ATOM 3180 C CA . ASP A 1 384 ? -15.609 0.442 -21.788 1.00 85.75 384 ASP A CA 1
ATOM 3181 C C . ASP A 1 384 ? -15.685 1.510 -22.890 1.00 85.75 384 ASP A C 1
ATOM 3183 O O . ASP A 1 384 ? -16.502 1.420 -23.810 1.00 85.75 384 ASP A O 1
ATOM 3187 N N . ILE A 1 385 ? -14.775 2.493 -22.860 1.00 86.25 385 ILE A N 1
ATOM 3188 C CA . ILE A 1 385 ? -14.665 3.521 -23.907 1.00 86.25 385 ILE A CA 1
ATOM 3189 C C . ILE A 1 385 ? -14.312 2.890 -25.261 1.00 86.25 385 ILE A C 1
ATOM 3191 O O . ILE A 1 385 ? -14.916 3.221 -26.282 1.00 86.25 385 ILE A O 1
ATOM 3195 N N . LEU A 1 386 ? -13.334 1.982 -25.298 1.00 84.38 386 LEU A N 1
ATOM 3196 C CA . LEU A 1 386 ? -12.913 1.334 -26.541 1.00 84.38 386 LEU A CA 1
ATOM 3197 C C . LEU A 1 386 ? -13.998 0.433 -27.136 1.00 84.38 386 LEU A C 1
ATOM 3199 O O . LEU A 1 386 ? -14.132 0.363 -28.359 1.00 84.38 386 LEU A O 1
ATOM 3203 N N . ASP A 1 387 ? -14.783 -0.246 -26.307 1.00 84.88 387 ASP A N 1
ATOM 3204 C CA . ASP A 1 387 ? -15.909 -1.063 -26.757 1.00 84.88 387 ASP A CA 1
ATOM 3205 C C . ASP A 1 387 ? -17.041 -0.194 -27.318 1.00 84.88 387 ASP A C 1
ATOM 3207 O O . ASP A 1 387 ? -17.599 -0.515 -28.366 1.00 84.88 387 ASP A O 1
ATOM 3211 N N . GLN A 1 388 ? -17.303 0.974 -26.728 1.00 82.56 388 GLN A N 1
ATOM 3212 C CA . GLN A 1 388 ? -18.245 1.950 -27.292 1.00 82.56 388 GLN A CA 1
ATOM 3213 C C . GLN A 1 388 ? -17.779 2.533 -28.634 1.00 82.56 388 GLN A C 1
ATOM 3215 O O . GLN A 1 388 ? -18.603 2.783 -29.513 1.00 82.56 388 GLN A O 1
ATOM 3220 N N . LEU A 1 389 ? -16.472 2.754 -28.805 1.00 74.69 389 LEU A N 1
ATOM 3221 C CA . LEU A 1 389 ? -15.894 3.299 -30.040 1.00 74.69 389 LEU A CA 1
ATOM 3222 C C . LEU A 1 389 ? -15.812 2.276 -31.178 1.00 74.69 389 LEU A C 1
ATOM 3224 O O . LEU A 1 389 ? -15.801 2.672 -32.336 1.00 74.69 389 LEU A O 1
ATOM 3228 N N . THR A 1 390 ? -15.732 0.983 -30.858 1.00 67.62 390 THR A N 1
ATOM 3229 C CA . THR A 1 390 ? -15.627 -0.103 -31.853 1.00 67.62 390 THR A CA 1
ATOM 3230 C C . THR A 1 390 ? -16.973 -0.726 -32.233 1.00 67.62 390 THR A C 1
ATOM 3232 O O . THR A 1 390 ? -17.035 -1.449 -33.223 1.00 67.62 390 THR A O 1
ATOM 3235 N N . ASN A 1 391 ? -18.039 -0.428 -31.480 1.00 58.75 391 ASN A N 1
ATOM 3236 C CA . ASN A 1 391 ? -19.425 -0.817 -31.771 1.00 58.75 391 ASN A CA 1
ATOM 3237 C C . ASN A 1 391 ? -20.232 0.274 -32.519 1.00 58.75 391 ASN A C 1
ATOM 3239 O O . ASN A 1 391 ? -21.446 0.136 -32.674 1.00 58.75 391 ASN A O 1
ATOM 3243 N N . LYS A 1 392 ? -19.576 1.352 -32.964 1.00 45.16 392 LYS A N 1
ATOM 3244 C CA . LYS A 1 392 ? -20.092 2.349 -33.916 1.00 45.16 392 LYS A CA 1
ATOM 3245 C C . LYS A 1 392 ? -19.382 2.174 -35.248 1.00 45.16 392 LYS A C 1
ATOM 3247 O O . LYS A 1 392 ? -20.047 2.421 -36.277 1.00 45.16 392 LYS A O 1
#

pLDDT: mean 73.84, std 19.33, range [29.19, 98.38]